Protein AF-A0A847EYC5-F1 (afdb_monomer_lite)

Sequence (559 aa):
GMHHTHAAVWTIYHAIDSDVHDPFKAYQATRYIDEEIPHIPVHANGLNEYNNQVVATTDWQPYMWSINNVAFAEVAHTALAYWQAGRPEEAYQLYKGALLDAMYLGSGPGNITQVSFYDAARGETYRDFADPVAMAARALVQGLFGLYPDLLHKRLVVRPGFPADWNNASLETSNMTYRFQRQGAVEHYYIKPFLKTQANLVLELPATHEHVSRITVNGQPVSYKIDGEAVGKPRILVEAGMAAEYDIVIRWGGFSLKYEPLSVTVPQGHRFTLNAPGVYYSWKDPQQVLTEVSTKEGQLTAIAKGVMGQRTFFVLYRQGGLHWWLPVHLNVTPLLDWQHDAEGKMLAVTVTNQGQQPLVGTLWFNGKRLAEHFSLPSCEQTALPVESSLVRLGTNRYSLVTADSTYTYDAINWNLSQPDKLAYEPVSLTSHYNDAIRNIFAYGKYLTPRWPYTTLQVPTQGMGQWCHPASLSTIDDRGLRTKAGTEGRITFPQGIPFATPGDSLSPNVILTTLWDNYPDAVTLPLTGKASRLYLLVAASTYHMQAHVLNGSLEVTYAD

Radius of gyration: 30.21 Å; chains: 1; bounding box: 78×52×87 Å

Secondary structure (DSSP, 8-state):
----SS--HHHHHHHHHTT---HHHHHHHHHHHHHHSPEEE---TT------EEE-S---SS--TTTS--BHHHHHHHHHHHHHTT-HHHHHHHHHHHHIIIIIISSSTT--EEE-TT-TTT-SEEES-HHHHHHHHHIIIIIIS-EEEETTTTEEEE-----TT-SEEEEEETTEEEEEEEETTEEEEEEEE--SS--EEEEEEE--EEEEEEEEETTEE--EEE-TT-BSS-EEEEEEES-SSEEEEEEEEEEEPP-PPEEEEEETT-EEEEE-TTEEEEEE-TT--EEEEEEETTEEEEEE-S-SEEEEEEEEEEETTEEEEEEEEEEEE-SEEEEE-SS-SS--EEEEE-SSS-EEEEEEETTEEEEEEEEE-BTSEEEPP--TTT--SEEEEEEEEESS-EEEEEEEESSSPPPTT----PPP-GGG--B-GGGTT-TTS---S--SS---PPPTTS---SS-TT--PPP--HHHHHHHGGGTEEE-TTS-EEE----TTS--B----SSTTS-S-------S--S-----------TT--S------------

pLDDT: mean 91.97, std 6.83, range [46.41, 98.62]

Foldseek 3Di:
DDFPPQDFLCVLLVCLVVVVDALVVLLFSLVSCVFRWDWAWQDDVPPPDGLATFTFRGPDPDDDPPRGFSFLLSLLSSLLSCLSSVNLVVSCSSLVNSCCQAQPVDPHHHWQFGTGCPGPPPGTDDTPDPSNVVSNVCSVVCRQQNWDDPLVQQAIETEHSHDPPDQWDWDDDCFKTWIWGDDPQKIKIKIAGPDPGWHWYKYKYFDFAQDWPFKDKVNHTFDWDWDAAAEQTTIIITGNGTDRITIMMTGHDHDTDDRDAAEDEDEAQDKDKDQAAQFDPDKFAPQPQWDPWDDDHRMIMTGGHGDAAWGWIWTWGHGHPHIYTRIYIYHHHHQKDKDFDQADQDTKIKIAGQDPAKFWAWKDKLNHTPGGTDIHGHRDIDIDDDDLQRDDAAWIKMWGDGPVDIDIDTNGHRNYADDPDDDDDADDCQVQFDAAPQQLQPAQQQDDDDDPDDDQDQGNSNDAGSVGNPDDDGDDCLVVLCQCDPVQWHQDPNRHIYRAHSDPVGGGDRDADPGPNHHPDDDDDDDDDDSDDDDDDDFDDDPPDGPDDSDDDDDDDPD

Structure (mmCIF, N/CA/C/O backbone):
data_AF-A0A847EYC5-F1
#
_entry.id   AF-A0A847EYC5-F1
#
loop_
_atom_site.group_PDB
_atom_site.id
_atom_site.type_symbol
_atom_site.label_atom_id
_atom_site.label_alt_id
_atom_site.label_comp_id
_atom_site.label_asym_id
_atom_site.label_entity_id
_atom_site.label_seq_id
_atom_site.pdbx_PDB_ins_code
_atom_site.Cartn_x
_atom_site.Cartn_y
_atom_site.Cartn_z
_atom_site.occupancy
_atom_site.B_iso_or_equiv
_atom_site.auth_seq_id
_atom_site.auth_comp_id
_atom_site.auth_asym_id
_atom_site.auth_atom_id
_atom_site.pdbx_PDB_model_num
ATOM 1 N N . GLY A 1 1 ? 6.281 -17.715 -7.350 1.00 46.41 1 GLY A N 1
ATOM 2 C CA . GLY A 1 1 ? 5.207 -17.155 -8.190 1.00 46.41 1 GLY A CA 1
ATOM 3 C C . GLY A 1 1 ? 5.537 -15.708 -8.461 1.00 46.41 1 GLY A C 1
ATOM 4 O O . GLY A 1 1 ? 6.090 -15.070 -7.576 1.00 46.41 1 GLY A O 1
ATOM 5 N N . MET A 1 2 ? 5.280 -15.199 -9.664 1.00 52.06 2 MET A N 1
ATOM 6 C CA . MET A 1 2 ? 5.443 -13.766 -9.916 1.00 52.06 2 MET A CA 1
ATOM 7 C C . MET A 1 2 ? 4.259 -13.050 -9.285 1.00 52.06 2 MET A C 1
ATOM 9 O O . MET A 1 2 ? 3.110 -13.273 -9.662 1.00 52.06 2 MET A O 1
ATOM 13 N N . HIS A 1 3 ? 4.548 -12.266 -8.258 1.00 60.62 3 HIS A N 1
ATOM 14 C CA . HIS A 1 3 ? 3.593 -11.379 -7.621 1.00 60.62 3 HIS A CA 1
ATOM 15 C C . HIS A 1 3 ? 3.884 -9.979 -8.143 1.00 60.62 3 HIS A C 1
ATOM 17 O O . HIS A 1 3 ? 5.046 -9.578 -8.174 1.00 60.62 3 HIS A O 1
ATOM 23 N N . HIS A 1 4 ? 2.851 -9.246 -8.560 1.00 69.62 4 HIS A N 1
ATOM 24 C CA . HIS A 1 4 ? 3.003 -7.813 -8.766 1.00 69.62 4 HIS A CA 1
ATOM 25 C C . HIS A 1 4 ? 3.311 -7.203 -7.396 1.00 69.62 4 HIS A C 1
ATOM 27 O O . HIS A 1 4 ? 2.468 -7.237 -6.501 1.00 69.62 4 HIS A O 1
ATOM 33 N N . THR A 1 5 ? 4.550 -6.757 -7.185 1.00 77.25 5 THR A N 1
ATOM 34 C CA . THR A 1 5 ? 5.029 -6.331 -5.859 1.00 77.25 5 THR A CA 1
ATOM 35 C C . THR A 1 5 ? 4.547 -4.940 -5.472 1.00 77.25 5 THR A C 1
ATOM 37 O O . THR A 1 5 ? 4.695 -4.560 -4.317 1.00 77.25 5 THR A O 1
ATOM 40 N N . HIS A 1 6 ? 3.974 -4.202 -6.424 1.00 86.56 6 HIS A N 1
ATOM 41 C CA . HIS A 1 6 ? 3.360 -2.907 -6.189 1.00 86.56 6 HIS A CA 1
ATOM 42 C C . HIS A 1 6 ? 1.841 -3.096 -6.056 1.00 86.56 6 HIS A C 1
ATOM 44 O O . HIS A 1 6 ? 1.169 -3.399 -7.039 1.00 86.56 6 HIS A O 1
ATOM 50 N N . ALA A 1 7 ? 1.293 -3.010 -4.847 1.00 90.06 7 ALA A N 1
ATOM 51 C CA . ALA A 1 7 ? -0.123 -3.268 -4.598 1.00 90.06 7 ALA A CA 1
ATOM 52 C C . ALA A 1 7 ? -1.015 -2.100 -5.049 1.00 90.06 7 ALA A C 1
ATOM 54 O O . ALA A 1 7 ? -0.589 -0.954 -5.084 1.00 90.06 7 ALA A O 1
ATOM 55 N N . ALA A 1 8 ? -2.271 -2.415 -5.359 1.00 92.94 8 ALA A N 1
ATOM 56 C CA . ALA A 1 8 ? -3.349 -1.448 -5.516 1.00 92.94 8 ALA A CA 1
ATOM 57 C C . ALA A 1 8 ? -4.164 -1.345 -4.226 1.00 92.94 8 ALA A C 1
ATOM 59 O O . ALA A 1 8 ? -4.165 -2.289 -3.424 1.00 92.94 8 ALA A O 1
ATOM 60 N N . VAL A 1 9 ? -4.943 -0.273 -4.065 1.00 96.38 9 VAL A N 1
ATOM 61 C CA . VAL A 1 9 ? -5.826 -0.127 -2.893 1.00 96.38 9 VAL A CA 1
ATOM 62 C C . VAL A 1 9 ? -6.818 -1.290 -2.762 1.00 96.38 9 VAL A C 1
ATOM 64 O O . VAL A 1 9 ? -7.051 -1.755 -1.648 1.00 96.38 9 VAL A O 1
ATOM 67 N N . TRP A 1 10 ? -7.316 -1.856 -3.873 1.00 94.12 10 TRP A N 1
ATOM 68 C CA . TRP A 1 10 ? -8.251 -2.994 -3.849 1.00 94.12 10 TRP A CA 1
ATOM 69 C C . TRP A 1 10 ? -7.640 -4.282 -3.320 1.00 94.12 10 TRP A C 1
ATOM 71 O O . TRP A 1 10 ? -8.324 -5.067 -2.666 1.00 94.12 10 TRP A O 1
ATOM 81 N N . THR A 1 11 ? -6.341 -4.494 -3.533 1.00 91.94 11 THR A N 1
ATOM 82 C CA . THR A 1 11 ? -5.628 -5.640 -2.959 1.00 91.94 11 THR A CA 1
ATOM 83 C C . THR A 1 11 ? -5.625 -5.559 -1.432 1.00 91.94 11 THR A C 1
ATOM 85 O O . THR A 1 11 ? -5.622 -6.587 -0.757 1.00 91.94 11 THR A O 1
ATOM 88 N N . ILE A 1 12 ? -5.656 -4.342 -0.886 1.00 95.81 12 ILE A N 1
ATOM 89 C CA . ILE A 1 12 ? -5.579 -4.075 0.549 1.00 95.81 12 ILE A CA 1
ATOM 90 C C . ILE A 1 12 ? -6.973 -4.060 1.169 1.00 95.81 12 ILE A C 1
ATOM 92 O O . ILE A 1 12 ? -7.230 -4.842 2.088 1.00 95.81 12 ILE A O 1
ATOM 96 N N . TYR A 1 13 ? -7.893 -3.233 0.659 1.00 97.06 13 TYR A N 1
ATOM 97 C CA . TYR A 1 13 ? -9.220 -3.116 1.260 1.00 97.06 13 TYR A CA 1
ATOM 98 C C . TYR A 1 13 ? -10.012 -4.426 1.161 1.00 97.06 13 TYR A C 1
ATOM 100 O O . TYR A 1 13 ? -10.692 -4.772 2.120 1.00 97.06 13 TYR A O 1
ATOM 108 N N . HIS A 1 14 ? -9.875 -5.222 0.088 1.00 95.62 14 HIS A N 1
ATOM 109 C CA . HIS A 1 14 ? -10.558 -6.519 0.014 1.00 95.62 14 HIS A CA 1
ATOM 110 C C . HIS A 1 14 ? -9.977 -7.545 0.985 1.00 95.62 14 HIS A C 1
ATOM 112 O O . HIS A 1 14 ? -10.738 -8.307 1.579 1.00 95.62 14 HIS A O 1
ATOM 118 N N . ALA A 1 15 ? -8.653 -7.583 1.156 1.00 94.81 15 ALA A N 1
ATOM 119 C CA . ALA A 1 15 ? -8.014 -8.518 2.080 1.00 94.81 15 ALA A CA 1
ATOM 120 C C . ALA A 1 15 ? -8.379 -8.210 3.540 1.00 94.81 15 ALA A C 1
ATOM 122 O O . ALA A 1 15 ? -8.604 -9.131 4.330 1.00 94.81 15 ALA A O 1
ATOM 123 N N . ILE A 1 16 ? -8.467 -6.922 3.886 1.00 96.88 16 ILE A N 1
ATOM 124 C CA . ILE A 1 16 ? -8.907 -6.490 5.212 1.00 96.88 16 ILE A CA 1
ATOM 125 C C . ILE A 1 16 ? -10.398 -6.800 5.387 1.00 96.88 16 ILE A C 1
ATOM 127 O O . ILE A 1 16 ? -10.769 -7.509 6.316 1.00 96.88 16 ILE A O 1
ATOM 131 N N . ASP A 1 17 ? -11.243 -6.362 4.459 1.00 95.44 17 ASP A N 1
ATOM 132 C CA . ASP A 1 17 ? -12.698 -6.468 4.590 1.00 95.44 17 ASP A CA 1
ATOM 133 C C . ASP A 1 17 ? -13.249 -7.900 4.451 1.00 95.44 17 ASP A C 1
ATOM 135 O O . ASP A 1 17 ? -14.376 -8.172 4.852 1.00 95.44 17 ASP A O 1
ATOM 139 N N . SER A 1 18 ? -12.458 -8.827 3.902 1.00 94.94 18 SER A N 1
ATOM 140 C CA . SER A 1 18 ? -12.801 -10.258 3.828 1.00 94.94 18 SER A CA 1
ATOM 141 C C . SER A 1 18 ? -12.268 -11.072 5.017 1.00 94.94 18 SER A C 1
ATOM 143 O O . SER A 1 18 ? -12.207 -12.297 4.929 1.00 94.94 18 SER A O 1
ATOM 145 N N . ASP A 1 19 ? -11.831 -10.412 6.097 1.00 89.44 19 ASP A N 1
ATOM 146 C CA . ASP A 1 19 ? -11.344 -11.035 7.339 1.00 89.44 19 ASP A CA 1
ATOM 147 C C . ASP A 1 19 ? -10.178 -12.031 7.147 1.00 89.44 19 ASP A C 1
ATOM 149 O O . ASP A 1 19 ? -9.968 -12.942 7.947 1.00 89.44 19 ASP A O 1
ATOM 153 N N . VAL A 1 20 ? -9.367 -11.856 6.095 1.00 91.69 20 VAL A N 1
ATOM 154 C CA . VAL A 1 20 ? -8.190 -12.712 5.819 1.00 91.69 20 VAL A CA 1
ATOM 155 C C . VAL A 1 20 ? -6.946 -12.261 6.605 1.00 91.69 20 VAL A C 1
ATOM 157 O O . VAL A 1 20 ? -5.865 -12.844 6.491 1.00 91.69 20 VAL A O 1
ATOM 160 N N . HIS A 1 21 ? -7.079 -11.184 7.377 1.00 90.69 21 HIS A N 1
ATOM 161 C CA . HIS A 1 21 ? -5.998 -10.483 8.055 1.00 90.69 21 HIS A CA 1
ATOM 162 C C . HIS A 1 21 ? -5.954 -10.783 9.560 1.00 90.69 21 HIS A C 1
ATOM 164 O O . HIS A 1 21 ? -6.888 -11.312 10.151 1.00 90.69 21 HIS A O 1
ATOM 170 N N . ASP A 1 22 ? -4.848 -10.385 10.185 1.00 95.00 22 ASP A N 1
ATOM 171 C CA . ASP A 1 22 ? -4.754 -10.151 11.626 1.00 95.00 22 ASP A CA 1
ATOM 172 C C . ASP A 1 22 ? -4.476 -8.647 11.863 1.00 95.00 22 ASP A C 1
ATOM 174 O O . ASP A 1 22 ? -4.091 -7.950 10.910 1.00 95.00 22 ASP A O 1
ATOM 178 N N . PRO A 1 23 ? -4.653 -8.109 13.088 1.00 96.00 23 PRO A N 1
ATOM 179 C CA . PRO A 1 23 ? -4.465 -6.677 13.351 1.00 96.00 23 PRO A CA 1
ATOM 180 C C . PRO A 1 23 ? -3.087 -6.133 12.936 1.00 96.00 23 PRO A C 1
ATOM 182 O O . PRO A 1 23 ? -2.966 -4.979 12.523 1.00 96.00 23 PRO A O 1
ATOM 185 N N . PHE A 1 24 ? -2.043 -6.966 12.988 1.00 97.94 24 PHE A N 1
ATOM 186 C CA . PHE A 1 24 ? -0.678 -6.584 12.624 1.00 97.94 24 PHE A CA 1
ATOM 187 C C . PHE A 1 24 ? -0.534 -6.419 11.111 1.00 97.94 24 PHE A C 1
ATOM 189 O O . PHE A 1 24 ? 0.009 -5.415 10.641 1.00 97.94 24 PHE A O 1
ATOM 196 N N . LYS A 1 25 ? -1.063 -7.377 10.344 1.00 96.94 25 LYS A N 1
ATOM 197 C CA . LYS A 1 25 ? -1.075 -7.323 8.878 1.00 96.94 25 LYS A CA 1
ATOM 198 C C . LYS A 1 25 ? -1.969 -6.209 8.350 1.00 96.94 25 LYS A C 1
ATOM 200 O O . LYS A 1 25 ? -1.582 -5.566 7.383 1.00 96.94 25 LYS A O 1
ATOM 205 N N . ALA A 1 26 ? -3.116 -5.937 8.974 1.00 97.56 26 ALA A N 1
ATOM 206 C CA . ALA A 1 26 ? -3.969 -4.816 8.569 1.00 97.56 26 ALA A CA 1
ATOM 207 C C . ALA A 1 26 ? -3.282 -3.460 8.780 1.00 97.56 26 ALA A C 1
ATOM 209 O O . ALA A 1 26 ? -3.326 -2.596 7.900 1.00 97.56 26 ALA A O 1
ATOM 210 N N . TYR A 1 27 ? -2.574 -3.288 9.900 1.00 98.12 27 TYR A N 1
ATOM 211 C CA . TYR A 1 27 ? -1.765 -2.090 10.117 1.00 98.12 27 TYR A CA 1
ATOM 212 C C . TYR A 1 27 ? -0.654 -1.966 9.063 1.00 98.12 27 TYR A C 1
ATOM 214 O O . TYR A 1 27 ? -0.506 -0.915 8.446 1.00 98.12 27 TYR A O 1
ATOM 222 N N . GLN A 1 28 ? 0.092 -3.043 8.790 1.00 97.25 28 GLN A N 1
ATOM 223 C CA . GLN A 1 28 ? 1.124 -3.054 7.742 1.00 97.25 28 GLN A CA 1
ATOM 224 C C . GLN A 1 28 ? 0.560 -2.754 6.346 1.00 97.25 28 GLN A C 1
ATOM 226 O O . GLN A 1 28 ? 1.165 -1.998 5.591 1.00 97.25 28 GLN A O 1
ATOM 231 N N . ALA A 1 29 ? -0.597 -3.322 6.005 1.00 97.00 29 ALA A N 1
ATOM 232 C CA . ALA A 1 29 ? -1.224 -3.130 4.705 1.00 97.00 29 ALA A CA 1
ATOM 233 C C . ALA A 1 29 ? -1.719 -1.689 4.521 1.00 97.00 29 ALA A C 1
ATOM 235 O O . ALA A 1 29 ? -1.522 -1.108 3.464 1.00 97.00 29 ALA A O 1
ATOM 236 N N . THR A 1 30 ? -2.283 -1.061 5.552 1.00 98.06 30 THR A N 1
ATOM 237 C CA . THR A 1 30 ? -2.654 0.365 5.472 1.00 98.06 30 THR A CA 1
ATOM 238 C C . THR A 1 30 ? -1.435 1.293 5.509 1.00 98.06 30 THR A C 1
ATOM 240 O O . THR A 1 30 ? -1.470 2.349 4.892 1.00 98.06 30 THR A O 1
ATOM 243 N N . ARG A 1 31 ? -0.319 0.905 6.150 1.00 97.56 31 ARG A N 1
ATOM 244 C CA . ARG A 1 31 ? 0.959 1.640 6.033 1.00 97.56 31 ARG A CA 1
ATOM 245 C C . ARG A 1 31 ? 1.523 1.611 4.615 1.00 97.56 31 ARG A C 1
ATOM 247 O O . ARG A 1 31 ? 2.127 2.591 4.205 1.00 97.56 31 ARG A O 1
ATOM 254 N N . TYR A 1 32 ? 1.309 0.529 3.863 1.00 96.81 32 TYR A N 1
ATOM 255 C CA . TYR A 1 32 ? 1.659 0.501 2.440 1.00 96.81 32 TYR A CA 1
ATOM 256 C C . TYR A 1 32 ? 0.926 1.610 1.675 1.00 96.81 32 TYR A C 1
ATOM 258 O O . TYR A 1 32 ? 1.540 2.289 0.865 1.00 96.81 32 TYR A O 1
ATOM 266 N N . ILE A 1 33 ? -0.365 1.826 1.957 1.00 97.75 33 ILE A N 1
ATOM 267 C CA . ILE A 1 33 ? -1.133 2.893 1.302 1.00 97.75 33 ILE A CA 1
ATOM 268 C C . ILE A 1 33 ? -0.492 4.251 1.590 1.00 97.75 33 ILE A C 1
ATOM 270 O O . ILE A 1 33 ? -0.211 4.975 0.644 1.00 97.75 33 ILE A O 1
ATOM 274 N N . ASP A 1 34 ? -0.196 4.561 2.857 1.00 96.88 34 ASP A N 1
ATOM 275 C CA . ASP A 1 34 ? 0.413 5.845 3.249 1.00 96.88 34 ASP A CA 1
ATOM 276 C C . ASP A 1 34 ? 1.704 6.175 2.482 1.00 96.88 34 ASP A C 1
ATOM 278 O O . ASP A 1 34 ? 1.966 7.337 2.187 1.00 96.88 34 ASP A O 1
ATOM 282 N N . GLU A 1 35 ? 2.534 5.161 2.229 1.00 95.88 35 GLU A N 1
ATOM 283 C CA . GLU A 1 35 ? 3.906 5.341 1.743 1.00 95.88 35 GLU A CA 1
ATOM 284 C C . GLU A 1 35 ? 4.048 5.144 0.231 1.00 95.88 35 GLU A C 1
ATOM 286 O O . GLU A 1 35 ? 4.923 5.748 -0.383 1.00 95.88 35 GLU A O 1
ATOM 291 N N . GLU A 1 36 ? 3.214 4.289 -0.361 1.00 94.88 36 GLU A N 1
ATOM 292 C CA . GLU A 1 36 ? 3.398 3.807 -1.735 1.00 94.88 36 GLU A CA 1
ATOM 293 C C . GLU A 1 36 ? 2.237 4.207 -2.658 1.00 94.88 36 GLU A C 1
ATOM 295 O O . GLU A 1 36 ? 2.402 4.216 -3.874 1.00 94.88 36 GLU A O 1
ATOM 300 N N . ILE A 1 37 ? 1.060 4.559 -2.117 1.00 95.50 37 ILE A N 1
ATOM 301 C CA . ILE A 1 37 ? -0.085 4.993 -2.928 1.00 95.50 37 ILE A CA 1
ATOM 302 C C . ILE A 1 37 ? -0.155 6.528 -2.967 1.00 95.50 37 ILE A C 1
ATOM 304 O O . ILE A 1 37 ? -0.136 7.178 -1.916 1.00 95.50 37 ILE A O 1
ATOM 308 N N . PRO A 1 38 ? -0.303 7.143 -4.159 1.00 93.44 38 PRO A N 1
ATOM 309 C CA . PRO A 1 38 ? -0.440 8.588 -4.279 1.00 93.44 38 PRO A CA 1
ATOM 310 C C . PRO A 1 38 ? -1.650 9.126 -3.514 1.00 93.44 38 PRO A C 1
ATOM 312 O O . PRO A 1 38 ? -2.802 8.802 -3.819 1.00 93.44 38 PRO A O 1
ATOM 315 N N . HIS A 1 39 ? -1.368 10.007 -2.558 1.00 95.06 39 HIS A N 1
ATOM 316 C CA . HIS A 1 39 ? -2.364 10.803 -1.857 1.00 95.06 39 HIS A CA 1
ATOM 317 C C . HIS A 1 39 ? -2.516 12.164 -2.532 1.00 95.06 39 HIS A C 1
ATOM 319 O O . HIS A 1 39 ? -1.535 12.852 -2.822 1.00 95.06 39 HIS A O 1
ATOM 325 N N . ILE A 1 40 ? -3.761 12.558 -2.776 1.00 95.38 40 ILE A N 1
ATOM 326 C CA . ILE A 1 40 ? -4.123 13.809 -3.430 1.00 95.38 40 ILE A CA 1
ATOM 327 C C . ILE A 1 40 ? -4.838 14.685 -2.397 1.00 95.38 40 ILE A C 1
ATOM 329 O O . ILE A 1 40 ? -5.941 14.338 -1.962 1.00 95.38 40 ILE A O 1
ATOM 333 N N . PRO A 1 41 ? -4.233 15.808 -1.978 1.00 94.31 41 PRO A N 1
ATOM 334 C CA . PRO A 1 41 ? -4.851 16.712 -1.020 1.00 94.31 41 PRO A CA 1
ATOM 335 C C . PRO A 1 41 ? -6.152 17.323 -1.552 1.00 94.31 41 PRO A C 1
ATOM 337 O O . PRO A 1 41 ? -6.206 17.821 -2.679 1.00 94.31 41 PRO A O 1
ATOM 340 N N . VAL A 1 42 ? -7.186 17.341 -0.711 1.00 93.62 42 VAL A N 1
ATOM 341 C CA . VAL A 1 42 ? -8.463 17.997 -1.002 1.00 93.62 42 VAL A CA 1
ATOM 342 C C . VAL A 1 42 ? -8.439 19.400 -0.411 1.00 93.62 42 VAL A C 1
ATOM 344 O O . VAL A 1 42 ? -8.431 19.593 0.807 1.00 93.62 42 VAL A O 1
ATOM 347 N N . HIS A 1 43 ? -8.424 20.398 -1.288 1.00 88.75 43 HIS A N 1
ATOM 348 C CA . HIS A 1 43 ? -8.323 21.806 -0.922 1.00 88.75 43 HIS A CA 1
ATOM 349 C C . HIS A 1 43 ? -9.415 22.624 -1.598 1.00 88.75 43 HIS A C 1
ATOM 351 O O . HIS A 1 43 ? -9.729 22.419 -2.769 1.00 88.75 43 HIS A O 1
ATOM 357 N N . ALA A 1 44 ? -9.952 23.598 -0.866 1.00 84.81 44 ALA A N 1
ATOM 358 C CA . ALA A 1 44 ? -10.939 24.530 -1.384 1.00 84.81 44 ALA A CA 1
ATOM 359 C C . ALA A 1 44 ? -10.840 25.889 -0.697 1.00 84.81 44 ALA A C 1
ATOM 361 O O . ALA A 1 44 ? -10.483 25.989 0.478 1.00 84.81 44 ALA A O 1
ATOM 362 N N . ASN A 1 45 ? -11.210 26.945 -1.420 1.00 84.69 45 ASN A N 1
ATOM 363 C CA . ASN A 1 45 ? -11.299 28.282 -0.845 1.00 84.69 45 ASN A CA 1
ATOM 364 C C . ASN A 1 45 ? -12.311 28.291 0.311 1.00 84.69 45 ASN A C 1
ATOM 366 O O . ASN A 1 45 ? -13.468 27.920 0.130 1.00 84.69 45 ASN A O 1
ATOM 370 N N . GLY A 1 46 ? -11.876 28.734 1.492 1.00 83.06 46 GLY A N 1
ATOM 371 C CA . GLY A 1 46 ? -12.702 28.757 2.704 1.00 83.06 46 GLY A CA 1
ATOM 372 C C . GLY A 1 46 ? -12.688 27.459 3.520 1.00 83.06 46 GLY A C 1
ATOM 373 O O . GLY A 1 46 ? -13.259 27.438 4.610 1.00 83.06 46 GLY A O 1
ATOM 374 N N . LEU A 1 47 ? -12.010 26.405 3.050 1.00 83.38 47 LEU A N 1
ATOM 375 C CA . LEU A 1 47 ? -11.732 25.214 3.848 1.00 83.38 47 LEU A CA 1
ATOM 376 C C . LEU A 1 47 ? -10.433 25.430 4.638 1.00 83.38 47 LEU A C 1
ATOM 378 O O . LEU A 1 47 ? -9.348 25.459 4.070 1.00 83.38 47 LEU A O 1
ATOM 382 N N . ASN A 1 48 ? -10.544 25.575 5.960 1.00 78.50 48 ASN A N 1
ATOM 383 C CA . ASN A 1 48 ? -9.392 25.803 6.847 1.00 78.50 48 ASN A CA 1
ATOM 384 C C . ASN A 1 48 ? -8.670 24.506 7.266 1.00 78.50 48 ASN A C 1
ATOM 386 O O . ASN A 1 48 ? -7.749 24.548 8.079 1.00 78.50 48 ASN A O 1
ATOM 390 N N . GLU A 1 49 ? -9.099 23.360 6.738 1.00 79.44 49 GLU A N 1
ATOM 391 C CA . GLU A 1 49 ? -8.530 22.046 7.018 1.00 79.44 49 GLU A CA 1
ATOM 392 C C . GLU A 1 49 ? -7.759 21.529 5.802 1.00 79.44 49 GLU A C 1
ATOM 394 O O . GLU A 1 49 ? -8.342 21.276 4.748 1.00 79.44 49 GLU A O 1
ATOM 399 N N . TYR A 1 50 ? -6.450 21.342 5.965 1.00 77.50 50 TYR A N 1
ATOM 400 C CA . TYR A 1 50 ? -5.530 21.019 4.867 1.00 77.50 50 TYR A CA 1
ATOM 401 C C . TYR A 1 50 ? -5.015 19.574 4.894 1.00 77.50 50 TYR A C 1
ATOM 403 O O . TYR A 1 50 ? -4.152 19.219 4.101 1.00 77.50 50 TYR A O 1
ATOM 411 N N . ASN A 1 51 ? -5.523 18.743 5.804 1.00 88.31 51 ASN A N 1
ATOM 412 C CA . ASN A 1 51 ? -5.148 17.334 5.946 1.00 88.31 51 ASN A CA 1
ATOM 413 C C . ASN A 1 51 ? -6.150 16.363 5.295 1.00 88.31 51 ASN A C 1
ATOM 415 O O . ASN A 1 51 ? -5.957 15.154 5.372 1.00 88.31 51 ASN A O 1
ATOM 419 N N . ASN A 1 52 ? -7.227 16.866 4.686 1.00 93.62 52 ASN A N 1
ATOM 420 C CA . ASN A 1 52 ? -8.168 16.034 3.941 1.00 93.62 52 ASN A CA 1
ATOM 421 C C . ASN A 1 52 ? -7.535 15.598 2.618 1.00 93.62 52 ASN A C 1
ATOM 423 O O . ASN A 1 52 ? -6.879 16.395 1.946 1.00 93.62 52 ASN A O 1
ATOM 427 N N . GLN A 1 53 ? -7.751 14.346 2.234 1.00 95.69 53 GLN A N 1
ATOM 428 C CA . GLN A 1 53 ? -7.111 13.755 1.063 1.00 95.69 53 GLN A CA 1
ATOM 429 C C . GLN A 1 53 ? -7.971 12.648 0.458 1.00 95.69 53 GLN A C 1
ATOM 431 O O . GLN A 1 53 ? -8.814 12.061 1.132 1.00 95.69 53 GLN A O 1
ATOM 436 N N . VAL A 1 54 ? -7.739 12.368 -0.818 1.00 96.44 54 VAL A N 1
ATOM 437 C CA . VAL A 1 54 ? -8.215 11.174 -1.527 1.00 96.44 54 VAL A CA 1
ATOM 438 C C . VAL A 1 54 ? -7.008 10.399 -2.047 1.00 96.44 54 VAL A C 1
ATOM 440 O O . VAL A 1 54 ? -5.896 10.922 -2.065 1.00 96.44 54 VAL A O 1
ATOM 443 N N . VAL A 1 55 ? -7.204 9.151 -2.460 1.00 96.75 55 VAL A N 1
ATOM 444 C CA . VAL A 1 55 ? -6.127 8.307 -2.999 1.00 96.75 55 VA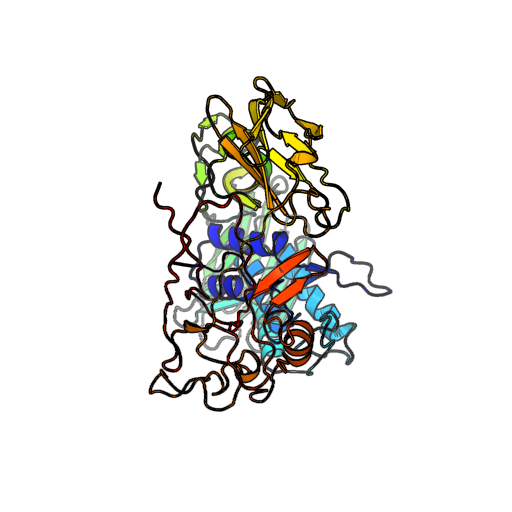L A CA 1
ATOM 445 C C . VAL A 1 55 ? -6.426 7.895 -4.429 1.00 96.75 55 VAL A C 1
ATOM 447 O O . VAL A 1 55 ? -7.583 7.667 -4.789 1.00 96.75 55 VAL A O 1
ATOM 450 N N . ALA A 1 56 ? -5.374 7.789 -5.238 1.00 95.19 56 ALA A N 1
ATOM 451 C CA . ALA A 1 56 ? -5.463 7.083 -6.508 1.00 95.19 56 ALA A CA 1
ATOM 452 C C . ALA A 1 56 ? -5.589 5.574 -6.259 1.00 95.19 56 ALA A C 1
ATOM 454 O O . ALA A 1 56 ? -5.055 5.036 -5.291 1.00 95.19 56 ALA A O 1
ATOM 455 N N . THR A 1 57 ? -6.261 4.875 -7.164 1.00 94.62 57 THR A N 1
ATOM 456 C CA . THR A 1 57 ? -6.421 3.427 -7.094 1.00 94.62 57 THR A CA 1
ATOM 457 C C . THR A 1 57 ? -5.063 2.704 -7.185 1.00 94.62 57 THR A C 1
ATOM 459 O O . THR A 1 57 ? -4.793 1.762 -6.432 1.00 94.62 57 THR A O 1
ATOM 462 N N . THR A 1 58 ? -4.206 3.162 -8.106 1.00 92.69 58 THR A N 1
ATOM 463 C CA . THR A 1 58 ? -2.804 2.752 -8.295 1.00 92.69 58 THR A CA 1
ATOM 464 C C . THR A 1 58 ? -1.994 3.894 -8.909 1.00 92.69 58 THR A C 1
ATOM 466 O O . THR A 1 58 ? -2.554 4.800 -9.534 1.00 92.69 58 THR A O 1
ATOM 469 N N . ASP A 1 59 ? -0.670 3.806 -8.822 1.00 90.44 59 ASP A N 1
ATOM 470 C CA . ASP A 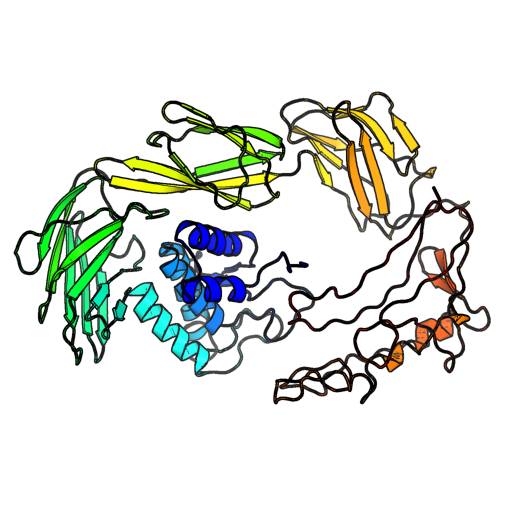1 59 ? 0.285 4.646 -9.555 1.00 90.44 59 ASP A CA 1
ATOM 471 C C . ASP A 1 59 ? 0.813 3.984 -10.848 1.00 90.44 59 ASP A C 1
ATOM 473 O O . ASP A 1 59 ? 1.710 4.516 -11.510 1.00 90.44 59 ASP A O 1
ATOM 477 N N . TRP A 1 60 ? 0.256 2.827 -11.228 1.00 89.31 60 TRP A N 1
ATOM 478 C CA . TRP A 1 60 ? 0.757 2.008 -12.330 1.00 89.31 60 TRP A CA 1
ATOM 479 C C . TRP A 1 60 ? 0.698 2.768 -13.657 1.00 89.31 60 TRP A C 1
ATOM 481 O O . TRP A 1 60 ? -0.259 3.481 -13.938 1.00 89.31 60 TRP A O 1
ATOM 491 N N . GLN A 1 61 ? 1.705 2.604 -14.510 1.00 84.88 61 GLN A N 1
ATOM 492 C CA . GLN A 1 61 ? 1.745 3.271 -15.811 1.00 84.88 61 GLN A CA 1
ATOM 493 C C . GLN A 1 61 ? 1.605 2.266 -16.962 1.00 84.88 61 GLN A C 1
ATOM 495 O O . GLN A 1 61 ? 2.127 1.152 -16.864 1.00 84.88 61 GLN A O 1
ATOM 500 N N . PRO A 1 62 ? 0.967 2.655 -18.084 1.00 82.44 62 PRO A N 1
ATOM 501 C CA . PRO A 1 62 ? 0.284 3.935 -18.324 1.00 82.44 62 PRO A CA 1
ATOM 502 C C . PRO A 1 62 ? -1.092 4.010 -17.639 1.00 82.44 62 PRO A C 1
ATOM 504 O O . PRO A 1 62 ? -1.680 2.974 -17.337 1.00 82.44 62 PRO A O 1
ATOM 507 N N . TYR A 1 63 ? -1.638 5.225 -17.483 1.00 86.12 63 TYR A N 1
ATOM 508 C CA . TYR A 1 63 ? -2.998 5.420 -16.962 1.00 86.12 63 TYR A CA 1
ATOM 509 C C . TYR A 1 63 ? -4.028 4.562 -17.715 1.00 86.12 63 TYR A C 1
ATOM 511 O O . TYR A 1 63 ? -4.139 4.635 -18.945 1.00 86.12 63 TYR A O 1
ATOM 519 N N . MET A 1 64 ? -4.839 3.813 -16.965 1.00 83.75 64 MET A N 1
ATOM 520 C CA . MET A 1 64 ? -5.959 3.041 -17.487 1.00 83.75 64 MET A CA 1
ATOM 521 C C . MET A 1 64 ? -7.222 3.185 -16.630 1.00 83.75 64 MET A C 1
ATOM 523 O O . MET A 1 64 ? -7.180 3.183 -15.398 1.00 83.75 64 MET A O 1
ATOM 527 N N . TRP A 1 65 ? -8.373 3.276 -17.308 1.00 81.81 65 TRP A N 1
ATOM 528 C CA . TRP A 1 65 ? -9.690 3.276 -16.663 1.00 81.81 65 TRP A CA 1
ATOM 529 C C . TRP A 1 65 ? -9.862 2.029 -15.783 1.00 81.81 65 TRP A C 1
ATOM 531 O O . TRP A 1 65 ? -9.487 0.932 -16.199 1.00 81.81 65 TRP A O 1
ATOM 541 N N . SER A 1 66 ? -10.440 2.209 -14.595 1.00 84.25 66 SER A N 1
ATOM 542 C CA . SER A 1 66 ? -10.595 1.217 -13.521 1.00 84.25 66 SER A CA 1
ATOM 543 C C . SER A 1 66 ? -9.304 0.727 -12.861 1.00 84.25 66 SER A C 1
ATOM 545 O O . SER A 1 66 ? -9.376 -0.158 -12.018 1.00 84.25 66 SER A O 1
ATOM 547 N N . ILE A 1 67 ? -8.141 1.287 -13.205 1.00 87.62 67 ILE A N 1
ATOM 548 C CA . ILE A 1 67 ? -6.847 0.905 -12.612 1.00 87.62 67 ILE A CA 1
ATOM 549 C C . ILE A 1 67 ? -6.192 2.074 -11.894 1.00 87.62 67 ILE A C 1
ATOM 551 O O . ILE A 1 67 ? -5.653 1.905 -10.807 1.00 87.62 67 ILE A O 1
ATOM 555 N N . ASN A 1 68 ? -6.255 3.265 -12.483 1.00 91.06 68 ASN A N 1
ATOM 556 C CA . ASN A 1 68 ? -5.581 4.462 -11.979 1.00 91.06 68 ASN A CA 1
ATOM 557 C C . ASN A 1 68 ? -6.546 5.547 -11.511 1.00 91.06 68 ASN A C 1
ATOM 559 O O . ASN A 1 68 ? -6.138 6.693 -11.334 1.00 91.06 68 ASN A O 1
ATOM 563 N N . ASN A 1 69 ? -7.835 5.223 -11.399 1.00 93.25 69 ASN A N 1
ATOM 564 C CA . ASN A 1 69 ? -8.834 6.228 -11.089 1.00 93.25 69 ASN A CA 1
ATOM 565 C C . ASN A 1 69 ? -8.606 6.859 -9.716 1.00 93.25 69 ASN A C 1
ATOM 567 O O . ASN A 1 69 ? -7.915 6.324 -8.859 1.00 93.25 69 ASN A O 1
ATOM 571 N N . VAL A 1 70 ? -9.263 7.987 -9.489 1.00 95.38 70 VAL A N 1
ATOM 572 C CA . VAL A 1 70 ? -9.603 8.418 -8.134 1.00 95.38 70 VAL A CA 1
ATOM 573 C C . VAL A 1 70 ? -11.079 8.079 -7.949 1.00 95.38 70 VAL A C 1
ATOM 575 O O . VAL A 1 70 ? -11.965 8.886 -8.236 1.00 95.38 70 VAL A O 1
ATOM 578 N N . ALA A 1 71 ? -11.352 6.817 -7.610 1.00 95.06 71 ALA A N 1
ATOM 579 C CA . ALA A 1 71 ? -12.705 6.272 -7.554 1.00 95.06 71 ALA A CA 1
ATOM 580 C C . ALA A 1 71 ? -13.298 6.411 -6.147 1.00 95.06 71 ALA A C 1
ATOM 582 O O . ALA A 1 71 ? -12.769 5.853 -5.187 1.00 95.06 71 ALA A O 1
ATOM 583 N N . PHE A 1 72 ? -14.434 7.102 -6.019 1.00 95.62 72 PHE A N 1
ATOM 584 C CA . PHE A 1 72 ? -15.045 7.393 -4.716 1.00 95.62 72 PHE A CA 1
ATOM 585 C C . PHE A 1 72 ? -15.307 6.118 -3.905 1.00 95.62 72 PHE A C 1
ATOM 587 O O . PHE A 1 72 ? -14.983 6.058 -2.720 1.00 95.62 72 PHE A O 1
ATOM 594 N N . ALA A 1 73 ? -15.884 5.091 -4.542 1.00 96.00 73 ALA A N 1
ATOM 595 C CA . ALA A 1 73 ? -16.205 3.829 -3.877 1.00 96.00 73 ALA A CA 1
ATOM 596 C C . ALA A 1 73 ? -14.955 3.179 -3.268 1.00 96.00 73 ALA A C 1
ATOM 598 O O . ALA A 1 73 ? -15.008 2.669 -2.152 1.00 96.00 73 ALA A O 1
ATOM 599 N N . GLU A 1 74 ? -13.822 3.255 -3.965 1.00 97.00 74 GLU A N 1
ATOM 600 C CA . GLU A 1 74 ? -12.557 2.687 -3.506 1.00 97.00 74 GLU A CA 1
ATOM 601 C C . GLU A 1 74 ? -11.903 3.531 -2.418 1.00 97.00 74 GLU A C 1
ATOM 603 O O . GLU A 1 74 ? -11.351 2.966 -1.478 1.00 97.00 74 GLU A O 1
ATOM 608 N N . VAL A 1 75 ? -12.015 4.862 -2.473 1.00 97.44 75 VAL A N 1
ATOM 609 C CA . VAL A 1 75 ? -11.561 5.734 -1.377 1.00 97.44 75 VAL A CA 1
ATOM 610 C C . VAL A 1 75 ? -12.391 5.474 -0.115 1.00 97.44 75 VAL A C 1
ATOM 612 O O . VAL A 1 75 ? -11.830 5.311 0.968 1.00 97.44 75 VAL A O 1
ATOM 615 N N . ALA A 1 76 ? -13.716 5.353 -0.238 1.00 98.00 76 ALA A N 1
ATOM 616 C CA . ALA A 1 76 ? -14.602 5.037 0.883 1.00 98.00 76 ALA A CA 1
ATOM 617 C C . ALA A 1 76 ? -14.351 3.626 1.451 1.00 98.00 76 ALA A C 1
ATOM 619 O O . ALA A 1 76 ? -14.347 3.444 2.671 1.00 98.00 76 ALA A O 1
ATOM 620 N N . HIS A 1 77 ? -14.100 2.628 0.596 1.00 98.19 77 HIS A N 1
ATOM 621 C CA . HIS A 1 77 ? -13.721 1.279 1.038 1.00 98.19 77 HIS A CA 1
ATOM 622 C C . HIS A 1 77 ? -12.343 1.270 1.697 1.00 98.19 77 HIS A C 1
ATOM 624 O O . HIS A 1 77 ? -12.154 0.634 2.730 1.00 98.19 77 HIS A O 1
ATOM 630 N N . THR A 1 78 ? -11.398 2.037 1.159 1.00 98.50 78 THR A N 1
ATOM 631 C CA . THR A 1 78 ? -10.081 2.226 1.768 1.00 98.50 78 THR A CA 1
ATOM 632 C C . THR A 1 78 ? -10.225 2.835 3.158 1.00 98.50 78 THR A C 1
ATOM 634 O O . THR A 1 78 ? -9.688 2.283 4.113 1.00 98.50 78 THR A O 1
ATOM 637 N N . ALA A 1 79 ? -11.031 3.887 3.327 1.00 98.62 79 ALA A N 1
ATOM 638 C CA . ALA A 1 79 ? -11.326 4.449 4.645 1.00 98.62 79 ALA A CA 1
ATOM 639 C C . ALA A 1 79 ? -11.921 3.403 5.610 1.00 98.62 79 ALA A C 1
ATOM 641 O O . ALA A 1 79 ? -11.475 3.296 6.754 1.00 98.62 79 ALA A O 1
ATOM 642 N N . LEU A 1 80 ? -12.867 2.570 5.150 1.00 98.56 80 LEU A N 1
ATOM 643 C CA . LEU A 1 80 ? -13.380 1.433 5.930 1.00 98.56 80 LEU A CA 1
ATOM 644 C C . LEU A 1 80 ? -12.265 0.471 6.362 1.00 98.56 80 LEU A C 1
ATOM 646 O O . LEU A 1 80 ? -12.221 0.087 7.531 1.00 98.56 80 LEU A O 1
ATOM 650 N N . ALA A 1 81 ? -11.333 0.151 5.468 1.00 98.38 81 ALA A N 1
ATOM 651 C CA . ALA A 1 81 ? -10.190 -0.697 5.779 1.00 98.38 81 ALA A CA 1
ATOM 652 C C . ALA A 1 81 ? -9.252 -0.066 6.827 1.00 98.38 81 ALA A C 1
ATOM 654 O O . ALA A 1 81 ? -8.780 -0.771 7.718 1.00 98.38 81 ALA A O 1
ATOM 655 N N . TYR A 1 82 ? -9.032 1.256 6.803 1.00 98.44 82 TYR A N 1
ATOM 656 C CA . TYR A 1 82 ? -8.300 1.956 7.871 1.00 98.44 82 TYR A CA 1
ATOM 657 C C . TYR A 1 82 ? -9.024 1.871 9.224 1.00 98.44 82 TYR A C 1
ATOM 659 O O . TYR A 1 82 ? -8.383 1.601 10.243 1.00 98.44 82 TYR A O 1
ATOM 667 N N . TRP A 1 83 ? -10.353 2.026 9.262 1.00 98.00 83 TRP A N 1
ATOM 668 C CA . TRP A 1 83 ? -11.126 1.818 10.496 1.00 98.00 83 TRP A CA 1
ATOM 669 C C . TRP A 1 83 ? -11.009 0.378 11.011 1.00 98.00 83 TRP A C 1
ATOM 671 O O . TRP A 1 83 ? -10.777 0.171 12.204 1.00 98.00 83 TRP A O 1
ATOM 681 N N . GLN A 1 84 ? -11.112 -0.613 10.123 1.00 96.56 84 GLN A N 1
ATOM 682 C CA . GLN A 1 84 ? -10.933 -2.032 10.455 1.00 96.56 84 GLN A CA 1
ATOM 683 C C . GLN A 1 84 ? -9.509 -2.333 10.954 1.00 96.56 84 GLN A C 1
ATOM 685 O O . GLN A 1 84 ? -9.348 -3.117 11.887 1.00 96.56 84 GLN A O 1
ATOM 690 N N . ALA A 1 85 ? -8.498 -1.641 10.421 1.00 96.81 85 ALA A N 1
ATOM 691 C CA . ALA A 1 85 ? -7.102 -1.715 10.855 1.00 96.81 85 ALA A CA 1
ATOM 692 C C . ALA A 1 85 ? -6.798 -0.955 12.165 1.00 96.81 85 ALA A C 1
ATOM 694 O O . ALA A 1 85 ? -5.648 -0.927 12.603 1.00 96.81 85 ALA A O 1
ATOM 695 N N . GLY A 1 86 ? -7.794 -0.317 12.793 1.00 95.00 86 GLY A N 1
ATOM 696 C CA . GLY A 1 86 ? -7.612 0.434 14.039 1.00 95.00 86 GLY A CA 1
ATOM 697 C C . GLY A 1 86 ? -6.977 1.820 13.865 1.00 95.00 86 GLY A C 1
ATOM 698 O O . GLY A 1 86 ? -6.398 2.347 14.816 1.00 95.00 86 GLY A O 1
ATOM 699 N N . ARG A 1 87 ? -7.098 2.426 12.676 1.00 96.94 87 ARG A N 1
ATOM 700 C CA . ARG A 1 87 ? -6.515 3.730 12.303 1.00 96.94 87 ARG A CA 1
ATOM 701 C C . ARG A 1 87 ? -7.596 4.776 11.966 1.00 96.94 87 ARG A C 1
ATOM 703 O O . ARG A 1 87 ? -7.768 5.147 10.806 1.00 96.94 87 ARG A O 1
ATOM 710 N N . PRO A 1 88 ? -8.390 5.222 12.961 1.00 96.12 88 PRO A N 1
ATOM 711 C CA . PRO A 1 88 ? -9.581 6.041 12.723 1.00 96.12 88 PRO A CA 1
ATOM 712 C C . PRO A 1 88 ? -9.291 7.473 12.253 1.00 96.12 88 PRO A C 1
ATOM 714 O O . PRO A 1 88 ? -10.148 8.063 11.602 1.00 96.12 88 PRO A O 1
ATOM 717 N N . GLU A 1 89 ? -8.120 8.037 12.566 1.00 95.69 89 GLU A N 1
ATOM 718 C CA . GLU A 1 89 ? -7.783 9.411 12.163 1.00 95.69 89 GLU A CA 1
ATOM 719 C C . GLU A 1 89 ? -7.579 9.484 10.648 1.00 95.69 89 GLU A C 1
ATOM 721 O O . GLU A 1 89 ? -8.196 10.299 9.964 1.00 95.69 89 GLU A O 1
ATOM 726 N N . GLU A 1 90 ? -6.763 8.575 10.116 1.00 96.88 90 GLU A N 1
ATOM 727 C CA . GLU A 1 90 ? -6.483 8.454 8.687 1.00 96.88 90 GLU A CA 1
ATOM 728 C C . GLU A 1 90 ? -7.733 8.011 7.916 1.00 96.88 90 GLU A C 1
ATOM 730 O O . GLU A 1 90 ? -8.034 8.560 6.855 1.00 96.88 90 GLU A O 1
ATOM 735 N N . ALA A 1 91 ? -8.521 7.091 8.489 1.00 98.12 91 ALA A N 1
ATOM 736 C CA . ALA A 1 91 ? -9.806 6.688 7.927 1.00 98.12 91 ALA A CA 1
ATOM 737 C C . ALA A 1 91 ? -10.751 7.883 7.745 1.00 98.12 91 ALA A C 1
ATOM 739 O O . ALA A 1 91 ? -11.323 8.078 6.671 1.00 98.12 91 ALA A O 1
ATOM 740 N N . TYR A 1 92 ? -10.900 8.706 8.787 1.00 97.62 92 TYR A N 1
ATOM 741 C CA . TYR A 1 92 ? -11.785 9.860 8.743 1.00 97.62 92 TYR A CA 1
ATOM 742 C C . TYR A 1 92 ? -11.278 10.942 7.785 1.00 97.62 92 TYR A C 1
ATOM 744 O O . TYR A 1 92 ? -12.091 11.523 7.072 1.00 97.62 92 TYR A O 1
ATOM 752 N N . GLN A 1 93 ? -9.964 11.180 7.708 1.00 96.44 93 GLN A N 1
ATOM 753 C CA . GLN A 1 93 ? -9.375 12.117 6.741 1.00 96.44 93 GLN A CA 1
ATOM 754 C C . GLN A 1 93 ? -9.667 11.714 5.290 1.00 96.44 93 GLN A C 1
ATOM 756 O O . GLN A 1 93 ? -10.062 12.568 4.493 1.00 96.44 93 GLN A O 1
ATOM 761 N N . LEU A 1 94 ? -9.532 10.425 4.956 1.00 97.62 94 LEU A N 1
ATOM 762 C CA . LEU A 1 94 ? -9.861 9.902 3.625 1.00 97.62 94 LEU A CA 1
ATOM 763 C C . LEU A 1 94 ? -11.360 9.990 3.334 1.00 97.62 94 LEU A C 1
ATOM 765 O O . LEU A 1 94 ? -11.776 10.479 2.283 1.00 97.62 94 LEU A O 1
ATOM 769 N N . TYR A 1 95 ? -12.189 9.547 4.281 1.00 97.75 95 TYR A N 1
ATOM 770 C CA . TYR A 1 95 ? -13.639 9.558 4.121 1.00 97.75 95 TYR A CA 1
ATOM 771 C C . TYR A 1 95 ? -14.184 10.984 3.979 1.00 97.75 95 TYR A C 1
ATOM 773 O O . TYR A 1 95 ? -14.961 11.271 3.068 1.00 97.75 95 TYR A O 1
ATOM 781 N N . LYS A 1 96 ? -13.741 11.904 4.841 1.00 95.88 96 LYS A N 1
ATOM 782 C CA . LYS A 1 96 ? -14.103 13.321 4.768 1.00 95.88 96 LYS A CA 1
ATOM 783 C C . LYS A 1 96 ? -13.589 13.958 3.482 1.00 95.88 96 LYS A C 1
ATOM 785 O O . LYS A 1 96 ? -14.346 14.693 2.858 1.00 95.88 96 LYS A O 1
ATOM 790 N N . GLY A 1 97 ? -12.359 13.655 3.064 1.00 95.38 97 GLY A N 1
ATOM 791 C CA . GLY A 1 97 ? -11.808 14.100 1.784 1.00 95.38 97 GLY A CA 1
ATOM 792 C C . GLY A 1 97 ? -12.700 13.711 0.607 1.00 95.38 97 GLY A C 1
ATOM 793 O O . GLY A 1 97 ? -13.091 14.584 -0.164 1.00 95.38 97 GLY A O 1
ATOM 794 N N . ALA A 1 98 ? -13.114 12.444 0.533 1.00 95.25 98 ALA A N 1
ATOM 795 C CA . ALA A 1 98 ? -14.024 11.961 -0.505 1.00 95.25 98 ALA A CA 1
ATOM 796 C C . ALA A 1 98 ? -15.393 12.663 -0.473 1.00 95.25 98 ALA A C 1
ATOM 798 O O . ALA A 1 98 ? -15.922 13.033 -1.520 1.00 95.25 98 ALA A O 1
ATOM 799 N N . LEU A 1 99 ? -15.971 12.883 0.714 1.00 94.75 99 LEU A N 1
ATOM 800 C CA . LEU A 1 99 ? -17.244 13.602 0.844 1.00 94.75 99 LEU A CA 1
ATOM 801 C C . LEU A 1 99 ? -17.126 15.078 0.453 1.00 94.75 99 LEU A C 1
ATOM 803 O O . LEU A 1 99 ? -18.030 15.607 -0.189 1.00 94.75 99 LEU A O 1
ATOM 807 N N . LEU A 1 100 ? -16.038 15.750 0.832 1.00 93.56 100 LEU A N 1
ATOM 808 C CA . LEU A 1 100 ? -15.784 17.136 0.440 1.00 93.56 100 LEU A CA 1
ATOM 809 C C . LEU A 1 100 ? -15.642 17.242 -1.079 1.00 93.56 100 LEU A C 1
ATOM 811 O O . LEU A 1 100 ? -16.339 18.047 -1.692 1.00 93.56 100 LEU A O 1
ATOM 815 N N . ASP A 1 101 ? -14.807 16.393 -1.674 1.00 92.50 101 ASP A N 1
ATOM 816 C CA . ASP A 1 101 ? -14.622 16.303 -3.120 1.00 92.50 101 ASP A CA 1
ATOM 817 C C . ASP A 1 101 ? -15.953 16.073 -3.853 1.00 92.50 101 ASP A C 1
ATOM 819 O O . ASP A 1 101 ? -16.334 16.874 -4.698 1.00 92.50 101 ASP A O 1
ATOM 823 N N . ALA A 1 102 ? -16.721 15.049 -3.476 1.00 92.75 102 ALA A N 1
ATOM 824 C CA . ALA A 1 102 ? -17.942 14.689 -4.194 1.00 92.75 102 ALA A CA 1
ATOM 825 C C . ALA A 1 102 ? -19.140 15.614 -3.911 1.00 92.75 102 ALA A C 1
ATOM 827 O O . ALA A 1 102 ? -19.801 16.075 -4.842 1.00 92.75 102 ALA A O 1
ATOM 828 N N . MET A 1 103 ? -19.444 15.875 -2.635 1.00 92.88 103 MET A N 1
ATOM 829 C CA . MET A 1 103 ? -20.707 16.506 -2.229 1.00 92.88 103 MET A CA 1
ATOM 830 C C . MET A 1 103 ? -20.637 18.031 -2.143 1.00 92.88 103 MET A C 1
ATOM 832 O O . MET A 1 103 ? -21.675 18.684 -2.269 1.00 92.88 103 MET A O 1
ATOM 836 N N . TYR A 1 104 ? -19.456 18.596 -1.871 1.00 90.19 104 TYR A N 1
ATOM 837 C CA . TYR A 1 104 ? -19.283 20.039 -1.658 1.00 90.19 104 TYR A CA 1
ATOM 838 C C . TYR A 1 104 ? -18.573 20.723 -2.823 1.00 90.19 104 TYR A C 1
ATOM 840 O O . TYR A 1 104 ? -18.973 21.817 -3.217 1.00 90.19 104 TYR A O 1
ATOM 848 N N . LEU A 1 105 ? -17.509 20.103 -3.333 1.00 88.75 105 LEU A N 1
ATOM 849 C CA . LEU A 1 105 ? -16.674 20.651 -4.404 1.00 88.75 105 LEU A CA 1
ATOM 850 C C . LEU A 1 105 ? -17.088 20.142 -5.784 1.00 88.75 105 LEU A C 1
ATOM 852 O O . LEU A 1 105 ? -16.805 20.799 -6.786 1.00 88.75 105 LEU A O 1
ATOM 856 N N . GLY A 1 106 ? -17.773 19.002 -5.820 1.00 88.06 106 GLY A N 1
ATOM 857 C CA . GLY A 1 106 ? -18.280 18.395 -7.031 1.00 88.06 106 GLY A CA 1
ATOM 858 C C . GLY A 1 106 ? -19.335 19.247 -7.727 1.00 88.06 106 GLY A C 1
ATOM 859 O O . GLY A 1 106 ? -19.918 20.191 -7.188 1.00 88.06 106 GLY A O 1
ATOM 860 N N . SER A 1 107 ? -19.620 18.878 -8.967 1.00 87.06 107 SER A N 1
ATOM 861 C CA . SER A 1 107 ? -20.494 19.616 -9.878 1.00 87.06 107 SER A CA 1
ATOM 862 C C . SER A 1 107 ? -21.971 19.658 -9.461 1.00 87.06 107 SER A C 1
ATOM 864 O O . SER A 1 107 ? -22.752 20.410 -10.047 1.00 87.06 107 SER A O 1
ATOM 866 N N . GLY A 1 108 ? -22.368 18.850 -8.475 1.00 85.88 108 GLY A N 1
ATOM 867 C CA . GLY A 1 108 ? -23.721 18.784 -7.935 1.00 85.88 108 GLY A CA 1
ATOM 868 C C . GLY A 1 108 ? -23.704 18.741 -6.404 1.00 85.88 108 GLY A C 1
ATOM 869 O O . GLY A 1 108 ? -23.102 17.824 -5.849 1.00 85.88 108 GLY A O 1
ATOM 870 N N . PRO A 1 109 ? -24.381 19.669 -5.702 1.00 85.56 109 PRO A N 1
ATOM 871 C CA . PRO A 1 109 ? -24.459 19.635 -4.244 1.00 85.56 109 PRO A CA 1
ATOM 872 C C . PRO A 1 109 ? -25.061 18.323 -3.728 1.00 85.56 109 PRO A C 1
ATOM 874 O O . PRO A 1 109 ? -26.160 17.942 -4.133 1.00 85.56 109 PRO A O 1
ATOM 877 N N . GLY A 1 110 ? -24.358 17.651 -2.815 1.00 88.56 110 GLY A N 1
ATOM 878 C CA . GLY A 1 110 ? -24.803 16.390 -2.206 1.00 88.56 110 GLY A CA 1
ATOM 879 C C . GLY A 1 110 ? -24.630 15.137 -3.074 1.00 88.56 110 GLY A C 1
ATOM 880 O O . GLY A 1 110 ? -25.023 14.060 -2.635 1.00 88.56 110 GLY A O 1
ATOM 881 N N . ASN A 1 111 ? -24.042 15.261 -4.267 1.00 89.56 111 ASN A N 1
ATOM 882 C CA . ASN A 1 111 ? -23.764 14.145 -5.173 1.00 89.56 111 ASN A CA 1
ATOM 883 C C . ASN A 1 111 ? -22.758 13.150 -4.574 1.00 89.56 111 ASN A C 1
ATOM 885 O O . ASN A 1 111 ? -21.781 13.548 -3.935 1.00 89.56 111 ASN A O 1
ATOM 889 N N . ILE A 1 112 ? -22.938 11.865 -4.879 1.00 91.62 112 ILE A N 1
ATOM 890 C CA . ILE A 1 112 ? -21.881 10.855 -4.765 1.00 91.62 112 ILE A CA 1
ATOM 891 C C . ILE A 1 112 ? -21.431 10.432 -6.170 1.00 91.62 112 ILE A C 1
ATOM 893 O O . ILE A 1 112 ? -22.105 9.664 -6.860 1.00 91.62 112 ILE A O 1
ATOM 897 N N . THR A 1 113 ? -20.270 10.937 -6.589 1.00 91.56 113 THR A N 1
ATOM 898 C CA . THR A 1 113 ? -19.684 10.645 -7.905 1.00 91.56 113 THR A CA 1
ATOM 899 C C . THR A 1 113 ? -19.023 9.263 -7.958 1.00 91.56 113 THR A C 1
ATOM 901 O O . THR A 1 113 ? -18.586 8.750 -6.931 1.00 91.56 113 THR A O 1
ATOM 904 N N . GLN A 1 114 ? -18.902 8.652 -9.142 1.00 92.81 114 GLN A N 1
ATOM 905 C CA . GLN A 1 114 ? -18.056 7.458 -9.316 1.00 92.81 114 GLN A CA 1
ATOM 906 C C . GLN A 1 114 ? -16.576 7.834 -9.333 1.00 92.81 114 GLN A C 1
ATOM 908 O O . GLN A 1 114 ? -15.761 7.181 -8.679 1.00 92.81 114 GLN A O 1
ATOM 913 N N . VAL A 1 115 ? -16.228 8.867 -10.101 1.00 93.38 115 VAL A N 1
ATOM 914 C CA . VAL A 1 115 ? -14.847 9.331 -10.267 1.00 93.38 115 VAL A CA 1
ATOM 915 C C . VAL A 1 115 ? -14.743 10.771 -9.800 1.00 93.38 115 VAL A C 1
ATOM 917 O O . VAL A 1 115 ? -15.592 11.601 -10.126 1.00 93.38 115 VAL A O 1
ATOM 920 N N . SER A 1 116 ? -13.708 11.039 -9.020 1.00 92.00 116 SER A N 1
ATOM 921 C CA . SER A 1 116 ? -13.376 12.348 -8.471 1.00 92.00 116 SER A CA 1
ATOM 922 C C . SER A 1 116 ? -12.972 13.356 -9.550 1.00 92.00 116 SER A C 1
ATOM 924 O O . SER A 1 116 ? -12.410 12.988 -10.583 1.00 92.00 116 SER A O 1
ATOM 926 N N . PHE A 1 117 ? -13.159 14.648 -9.264 1.00 90.56 117 PHE A N 1
ATOM 927 C CA . PHE A 1 117 ? -12.559 15.732 -10.046 1.00 90.56 117 PHE A CA 1
ATOM 928 C C . PHE A 1 117 ? -11.027 15.614 -10.143 1.00 90.56 117 PHE A C 1
ATOM 930 O O . PHE A 1 117 ? -10.446 16.013 -11.152 1.00 90.56 117 PHE A O 1
ATOM 937 N N . TYR A 1 118 ? -10.382 15.032 -9.130 1.00 91.62 118 TYR A N 1
ATOM 938 C CA . TYR A 1 118 ? -8.933 14.837 -9.079 1.00 91.62 118 TYR A CA 1
ATOM 939 C C . TYR A 1 118 ? -8.408 13.756 -10.036 1.00 91.62 118 TYR A C 1
ATOM 941 O O . TYR A 1 118 ? -7.193 13.622 -10.194 1.00 91.62 118 TYR A O 1
ATOM 949 N N . ASP A 1 119 ? -9.280 12.993 -10.702 1.00 92.69 119 ASP A N 1
ATOM 950 C CA . ASP A 1 119 ? -8.847 12.089 -11.765 1.00 92.69 119 ASP A CA 1
ATOM 951 C C . ASP A 1 119 ? -8.327 12.888 -12.969 1.00 92.69 119 ASP A C 1
ATOM 953 O O . ASP A 1 119 ? -9.085 13.532 -13.695 1.00 92.69 119 ASP A O 1
ATOM 957 N N . ALA A 1 120 ? -7.017 12.814 -13.202 1.00 86.00 120 ALA A N 1
ATOM 958 C CA . ALA A 1 120 ? -6.337 13.633 -14.201 1.00 86.00 120 ALA A CA 1
ATOM 959 C C . ALA A 1 120 ? -6.809 13.397 -15.647 1.00 86.00 120 ALA A C 1
ATOM 961 O O . ALA A 1 120 ? -6.669 14.287 -16.487 1.00 86.00 120 ALA A O 1
ATOM 962 N N . ALA A 1 121 ? -7.337 12.212 -15.967 1.00 88.12 121 ALA A N 1
ATOM 963 C CA . ALA A 1 121 ? -7.709 11.862 -17.336 1.00 88.12 121 ALA A CA 1
ATOM 964 C C . ALA A 1 121 ? -9.198 12.073 -17.624 1.00 88.12 121 ALA A C 1
ATOM 966 O O . ALA A 1 121 ? -9.580 12.267 -18.781 1.00 88.12 121 ALA A O 1
ATOM 967 N N . ARG A 1 122 ? -10.051 11.975 -16.600 1.00 86.38 122 ARG A N 1
ATOM 968 C CA . ARG A 1 122 ? -11.512 11.971 -16.760 1.00 86.38 122 ARG A CA 1
ATOM 969 C C . ARG A 1 122 ? -12.200 13.149 -16.086 1.00 86.38 122 ARG A C 1
ATOM 971 O O . ARG A 1 122 ? -13.265 13.543 -16.561 1.00 86.38 122 ARG A O 1
ATOM 978 N N . GLY A 1 123 ? -11.613 13.697 -15.025 1.00 90.25 123 GLY A N 1
ATOM 979 C CA . GLY A 1 123 ? -12.320 14.565 -14.092 1.00 90.25 123 GLY A CA 1
ATOM 980 C C . GLY A 1 123 ? -13.541 13.869 -13.483 1.00 90.25 123 GLY A C 1
ATOM 981 O O . GLY A 1 123 ? -13.692 12.644 -13.539 1.00 90.25 123 GLY A O 1
ATOM 982 N N . GLU A 1 124 ? -14.450 14.665 -12.925 1.00 91.56 124 GLU A N 1
ATOM 983 C CA . GLU A 1 124 ? -15.653 14.137 -12.288 1.00 91.56 124 GLU A CA 1
ATOM 984 C C . GLU A 1 124 ? -16.576 13.453 -13.309 1.00 91.56 124 GLU A C 1
ATOM 986 O O . GLU A 1 124 ? -16.996 14.067 -14.296 1.00 91.56 124 GLU A O 1
ATOM 991 N N . THR A 1 125 ? -16.940 12.188 -13.064 1.00 90.38 125 THR A N 1
ATOM 992 C CA . THR A 1 125 ? -17.865 11.439 -13.931 1.00 90.38 125 THR A CA 1
ATOM 993 C C . THR A 1 125 ? -18.825 10.545 -13.147 1.00 90.38 125 THR A C 1
ATOM 995 O O . THR A 1 125 ? -18.441 9.933 -12.155 1.00 90.38 125 THR A O 1
ATOM 998 N N . TYR A 1 126 ? -20.050 10.420 -13.683 1.00 86.81 126 TYR A N 1
ATOM 999 C CA . TYR A 1 126 ? -21.197 9.662 -13.153 1.00 86.81 126 TYR A CA 1
ATOM 1000 C C . TYR A 1 126 ? -21.680 10.148 -11.784 1.00 86.81 126 TYR A C 1
ATOM 1002 O O . TYR A 1 126 ? -20.916 10.209 -10.835 1.00 86.81 126 TYR A O 1
ATOM 1010 N N . ARG A 1 127 ? -22.970 10.475 -11.672 1.00 88.00 127 ARG A N 1
ATOM 1011 C CA . ARG A 1 127 ? -23.572 10.997 -10.437 1.00 88.00 127 ARG A CA 1
ATOM 1012 C C . ARG A 1 127 ? -24.519 9.977 -9.837 1.00 88.00 127 ARG A C 1
ATOM 1014 O O . ARG A 1 127 ? -25.231 9.310 -10.589 1.00 88.00 127 ARG A O 1
ATOM 1021 N N . ASP A 1 128 ? -24.499 9.879 -8.516 1.00 84.12 128 ASP A N 1
ATOM 1022 C CA . ASP A 1 128 ? -25.324 8.973 -7.714 1.00 84.12 128 ASP A CA 1
ATOM 1023 C C . ASP A 1 128 ? -25.275 7.519 -8.212 1.00 84.12 128 ASP A C 1
ATOM 1025 O O . ASP A 1 128 ? -26.282 6.809 -8.285 1.00 84.12 128 ASP A O 1
ATOM 1029 N N . PHE A 1 129 ? -24.071 7.073 -8.583 1.00 85.38 129 PHE A N 1
ATOM 1030 C CA . PHE A 1 129 ? -23.834 5.689 -8.976 1.00 85.38 129 PHE A CA 1
ATOM 1031 C C . PHE A 1 129 ? -23.962 4.780 -7.744 1.00 85.38 129 PHE A C 1
ATOM 1033 O O . PHE A 1 129 ? -23.498 5.120 -6.655 1.00 85.38 129 PHE A O 1
ATOM 1040 N N . ALA A 1 130 ? -24.617 3.628 -7.898 1.00 90.19 130 ALA A N 1
ATOM 1041 C CA . ALA A 1 130 ? -25.057 2.828 -6.755 1.00 90.19 130 ALA A CA 1
ATOM 1042 C C . ALA A 1 130 ? -23.895 2.308 -5.887 1.00 90.19 130 ALA A C 1
ATOM 1044 O O . ALA A 1 130 ? -24.005 2.327 -4.660 1.00 90.19 130 ALA A O 1
ATOM 1045 N N . ASP A 1 131 ? -22.782 1.891 -6.502 1.00 91.38 131 ASP A N 1
ATOM 1046 C CA . ASP A 1 131 ? -21.649 1.305 -5.774 1.00 91.38 131 ASP A CA 1
ATOM 1047 C C . ASP A 1 131 ? -20.977 2.333 -4.829 1.00 91.38 131 ASP A C 1
ATOM 1049 O O . ASP A 1 131 ? -20.845 2.040 -3.634 1.00 91.38 131 ASP A O 1
ATOM 1053 N N . PRO A 1 132 ? -20.644 3.568 -5.275 1.00 94.88 132 PRO A N 1
ATOM 1054 C CA . PRO A 1 132 ? -20.220 4.663 -4.400 1.00 94.88 132 PRO A CA 1
ATOM 1055 C C . PRO A 1 132 ? -21.187 4.976 -3.260 1.00 94.88 132 PRO A C 1
ATOM 1057 O O . PRO A 1 132 ? -20.753 5.116 -2.116 1.00 94.88 132 PRO A O 1
ATOM 1060 N N . VAL A 1 133 ? -22.491 5.070 -3.547 1.00 95.00 133 VAL A N 1
ATOM 1061 C CA . VAL A 1 133 ? -23.512 5.400 -2.537 1.00 95.00 133 VAL A CA 1
ATOM 1062 C C . VAL A 1 133 ? -23.548 4.328 -1.447 1.00 95.00 133 VAL A C 1
ATOM 1064 O O . VAL A 1 133 ? -23.563 4.644 -0.253 1.00 95.00 133 VAL A O 1
ATOM 1067 N N . ALA A 1 134 ? -23.517 3.054 -1.845 1.00 95.75 134 ALA A N 1
ATOM 1068 C CA . ALA A 1 134 ? -23.498 1.932 -0.917 1.00 95.75 134 ALA A CA 1
ATOM 1069 C C . ALA A 1 134 ? -22.238 1.943 -0.038 1.00 95.75 134 ALA A C 1
ATOM 1071 O O . ALA A 1 134 ? -22.338 1.780 1.182 1.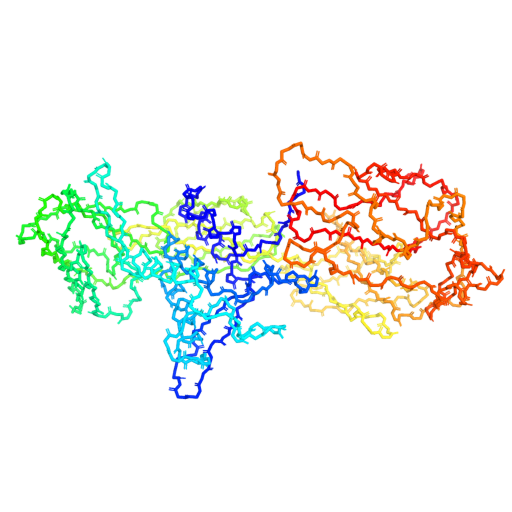00 95.75 134 ALA A O 1
ATOM 1072 N N . MET A 1 135 ? -21.064 2.185 -0.628 1.00 96.88 135 MET A N 1
ATOM 1073 C CA . MET A 1 135 ? -19.808 2.212 0.122 1.00 96.88 135 MET A CA 1
ATOM 1074 C C . MET A 1 135 ? -19.671 3.435 1.030 1.00 96.88 135 MET A C 1
ATOM 1076 O O . MET A 1 135 ? -19.195 3.273 2.153 1.00 96.88 135 MET A O 1
ATOM 1080 N N . ALA A 1 136 ? -20.165 4.613 0.631 1.00 96.06 136 ALA A N 1
ATOM 1081 C CA . ALA A 1 136 ? -20.283 5.767 1.527 1.00 96.06 136 ALA A CA 1
ATOM 1082 C C . ALA A 1 136 ? -21.106 5.420 2.772 1.00 96.06 136 ALA A C 1
ATOM 1084 O O . ALA A 1 136 ? -20.646 5.576 3.905 1.00 96.06 136 ALA A O 1
ATOM 1085 N N . ALA A 1 137 ? -22.320 4.903 2.563 1.00 95.62 137 ALA A N 1
ATOM 1086 C CA . ALA A 1 137 ? -23.224 4.557 3.652 1.00 95.62 137 ALA A CA 1
ATOM 1087 C C . ALA A 1 137 ? -22.617 3.490 4.575 1.00 95.62 137 ALA A C 1
ATOM 1089 O O . ALA A 1 137 ? -22.698 3.598 5.801 1.00 95.62 137 ALA A O 1
ATOM 1090 N N . ARG A 1 138 ? -21.964 2.474 4.002 1.00 96.81 138 ARG A N 1
ATOM 1091 C CA . ARG A 1 138 ? -21.302 1.422 4.775 1.00 96.81 138 ARG A CA 1
ATOM 1092 C C . ARG A 1 138 ? -20.114 1.955 5.575 1.00 96.81 138 ARG A C 1
ATOM 1094 O O . ARG A 1 138 ? -20.011 1.627 6.755 1.00 96.81 138 ARG A O 1
ATOM 1101 N N . ALA A 1 139 ? -19.257 2.782 4.981 1.00 98.00 139 ALA A N 1
ATOM 1102 C CA . ALA A 1 139 ? -18.118 3.393 5.664 1.00 98.00 139 ALA A CA 1
ATOM 1103 C C . ALA A 1 139 ? -18.569 4.297 6.827 1.00 98.00 139 ALA A C 1
ATOM 1105 O O . ALA A 1 139 ? -17.997 4.235 7.913 1.00 98.00 139 ALA A O 1
ATOM 1106 N N . LEU A 1 140 ? -19.664 5.047 6.658 1.00 97.50 140 LEU A N 1
ATOM 1107 C CA . LEU A 1 140 ? -20.286 5.814 7.741 1.00 97.50 140 LEU A CA 1
ATOM 1108 C C . LEU A 1 140 ? -20.753 4.916 8.901 1.00 97.50 140 LEU A C 1
ATOM 1110 O O . LEU A 1 140 ? -20.463 5.191 10.065 1.00 97.50 140 LEU A O 1
ATOM 1114 N N . VAL A 1 141 ? -21.496 3.850 8.596 1.00 97.00 141 VAL A N 1
ATOM 1115 C CA . VAL A 1 141 ? -22.148 3.000 9.609 1.00 97.00 141 VAL A CA 1
ATOM 1116 C C . VAL A 1 141 ? -21.161 2.047 10.292 1.00 97.00 141 VAL A C 1
ATOM 1118 O O . VAL A 1 141 ? -21.135 1.976 11.521 1.00 97.00 141 VAL A O 1
ATOM 1121 N N . GLN A 1 142 ? -20.356 1.311 9.523 1.00 97.00 142 GLN A N 1
ATOM 1122 C CA . GLN A 1 142 ? -19.409 0.316 10.046 1.00 97.00 142 GLN A CA 1
ATOM 1123 C C . GLN A 1 142 ? -18.067 0.936 10.438 1.00 97.00 142 GLN A C 1
ATOM 1125 O O . GLN A 1 142 ? -17.466 0.510 11.419 1.00 97.00 142 GLN A O 1
ATOM 1130 N N . GLY A 1 143 ? -17.603 1.942 9.701 1.00 97.81 143 GLY A N 1
ATOM 1131 C CA . GLY A 1 143 ? -16.347 2.629 9.982 1.00 97.81 143 GLY A CA 1
ATOM 1132 C C . GLY A 1 143 ? -16.508 3.670 11.084 1.00 97.81 143 GLY A C 1
ATOM 1133 O O . GLY A 1 143 ? -16.142 3.421 12.231 1.00 97.81 143 GLY A O 1
ATOM 1134 N N . LEU A 1 144 ? -17.113 4.817 10.758 1.00 98.25 144 LEU A N 1
ATOM 1135 C CA . LEU A 1 144 ? -17.194 5.961 11.675 1.00 98.25 144 LEU A CA 1
ATOM 1136 C C . LEU A 1 144 ? -17.992 5.647 12.952 1.00 98.25 144 LEU A C 1
ATOM 1138 O O . LEU A 1 144 ? -17.504 5.876 14.059 1.00 98.25 144 LEU A O 1
ATOM 1142 N N . PHE A 1 145 ? -19.203 5.099 12.817 1.00 98.12 145 PHE A N 1
ATOM 1143 C CA . PHE A 1 145 ? -20.040 4.728 13.969 1.00 98.12 145 PHE A CA 1
ATOM 1144 C C . PHE A 1 145 ? -19.759 3.325 14.517 1.00 98.12 145 PHE A C 1
ATOM 1146 O O . PHE A 1 145 ? -20.194 3.015 15.628 1.00 98.12 145 PHE A O 1
ATOM 1153 N N . GLY A 1 146 ? -19.013 2.487 13.794 1.00 97.44 146 GLY A N 1
ATOM 1154 C CA . GLY A 1 146 ? -18.510 1.244 14.361 1.00 97.44 146 GLY A CA 1
ATOM 1155 C C . GLY A 1 146 ? -19.534 0.132 14.554 1.00 97.44 146 GLY A C 1
ATOM 1156 O O . GLY A 1 146 ? -19.436 -0.596 15.538 1.00 97.44 146 GLY A O 1
ATOM 1157 N N . LEU A 1 147 ? -20.563 0.024 13.719 1.00 96.44 147 LEU A N 1
ATOM 1158 C CA . LEU A 1 147 ? -21.717 -0.836 13.999 1.00 96.44 147 LEU A CA 1
ATOM 1159 C C . LEU A 1 147 ? -21.650 -2.159 13.239 1.00 96.44 147 LEU A C 1
ATOM 1161 O O . LEU A 1 147 ? -21.852 -2.194 12.026 1.00 96.44 147 LEU A O 1
ATOM 1165 N N . TYR A 1 148 ? -21.446 -3.257 13.968 1.00 95.44 148 TYR A N 1
ATOM 1166 C CA . TYR A 1 148 ? -21.270 -4.599 13.408 1.00 95.44 148 TYR A CA 1
ATOM 1167 C C . TYR A 1 148 ? -22.316 -5.565 13.991 1.00 95.44 148 TYR A C 1
ATOM 1169 O O . TYR A 1 148 ? -22.075 -6.221 15.012 1.00 95.44 148 TYR A O 1
ATOM 1177 N N . PRO A 1 149 ? -23.520 -5.629 13.394 1.00 94.38 149 PRO A N 1
ATOM 1178 C CA . PRO A 1 149 ? -24.543 -6.582 13.798 1.00 94.38 149 PRO A CA 1
ATOM 1179 C C . PRO A 1 149 ? -24.238 -7.986 13.255 1.00 94.38 149 PRO A C 1
ATOM 1181 O O . PRO A 1 149 ? -24.187 -8.198 12.047 1.00 94.38 149 PRO A O 1
ATOM 1184 N N . ASP A 1 150 ? -24.143 -8.964 14.150 1.00 95.00 150 ASP A N 1
ATOM 1185 C CA . ASP A 1 150 ? -24.105 -10.397 13.853 1.00 95.00 150 ASP A CA 1
ATOM 1186 C C . ASP A 1 150 ? -25.315 -11.068 14.518 1.00 95.00 150 ASP A C 1
ATOM 1188 O O . ASP A 1 150 ? -25.257 -11.691 15.584 1.00 95.00 150 ASP A O 1
ATOM 1192 N N . LEU A 1 151 ? -26.478 -10.862 13.901 1.00 93.81 151 LEU A N 1
ATOM 1193 C CA . LEU A 1 151 ? -27.755 -11.300 14.466 1.00 93.81 151 LEU A CA 1
ATOM 1194 C C . LEU A 1 151 ? -27.954 -12.816 14.402 1.00 93.81 151 LEU A C 1
ATOM 1196 O O . LEU A 1 151 ? -28.783 -13.333 15.152 1.00 93.81 151 LEU A O 1
ATOM 1200 N N . LEU A 1 152 ? -27.187 -13.525 13.567 1.00 95.25 152 LEU A N 1
ATOM 1201 C CA . LEU A 1 152 ? -27.181 -14.989 13.538 1.00 95.25 152 LEU A CA 1
ATOM 1202 C C . LEU A 1 152 ? -26.620 -15.554 14.848 1.00 95.25 152 LEU A C 1
ATOM 1204 O O . LEU A 1 152 ? -27.197 -16.487 15.404 1.00 95.25 152 LEU A O 1
ATOM 1208 N N . HIS A 1 153 ? -25.580 -14.923 15.397 1.00 95.94 153 HIS A N 1
ATOM 1209 C CA . HIS A 1 153 ? -25.004 -15.285 16.696 1.00 95.94 153 HIS A CA 1
ATOM 1210 C C . HIS A 1 153 ? -25.527 -14.428 17.859 1.00 95.94 153 HIS A C 1
ATOM 1212 O O . HIS A 1 153 ? -24.976 -14.474 18.958 1.00 95.94 153 HIS A O 1
ATOM 1218 N N . LYS A 1 154 ? -26.608 -13.659 17.646 1.00 95.75 154 LYS A N 1
ATOM 1219 C CA . LYS A 1 154 ? -27.200 -12.737 18.635 1.00 95.75 154 LYS A CA 1
ATOM 1220 C C . LYS A 1 154 ? -26.164 -11.784 19.241 1.00 95.75 154 LYS A C 1
ATOM 1222 O O . LYS A 1 154 ? -26.174 -11.548 20.449 1.00 95.75 154 LYS A O 1
ATOM 1227 N N . ARG A 1 155 ? -25.283 -11.222 18.417 1.00 96.75 155 ARG A N 1
ATOM 1228 C CA . ARG A 1 155 ? -24.224 -10.301 18.841 1.00 96.75 155 ARG A CA 1
ATOM 1229 C C . ARG A 1 155 ? -24.340 -8.967 18.108 1.00 96.75 155 ARG A C 1
ATOM 1231 O O . ARG A 1 155 ? -24.645 -8.918 16.921 1.00 96.75 155 ARG A O 1
ATOM 1238 N N . LEU A 1 156 ? -24.108 -7.876 18.827 1.00 96.81 156 LEU A N 1
ATOM 1239 C CA . LEU A 1 156 ? -23.990 -6.530 18.276 1.00 96.81 156 LEU A CA 1
ATOM 1240 C C . LEU A 1 156 ? -22.691 -5.926 18.799 1.00 96.81 156 LEU A C 1
ATOM 1242 O O . LEU A 1 156 ? -22.597 -5.595 19.980 1.00 96.81 156 LEU A O 1
ATOM 1246 N N . VAL A 1 157 ? -21.688 -5.804 17.934 1.00 97.62 157 VAL A N 1
ATOM 1247 C CA . VAL A 1 157 ? -20.433 -5.138 18.292 1.00 97.62 157 VAL A CA 1
ATOM 1248 C C . VAL A 1 157 ? -20.539 -3.657 17.950 1.00 97.62 157 VAL A C 1
ATOM 1250 O O . VAL A 1 157 ? -20.958 -3.292 16.851 1.00 97.62 157 VAL A O 1
ATOM 1253 N N . VAL A 1 158 ? -20.150 -2.816 18.906 1.00 97.88 158 VAL A N 1
ATOM 1254 C CA . VAL A 1 158 ? -20.025 -1.367 18.740 1.00 97.88 158 VAL A CA 1
ATOM 1255 C C . VAL A 1 158 ? -18.565 -0.988 18.940 1.00 97.88 158 VAL A C 1
ATOM 1257 O O . VAL A 1 158 ? -17.999 -1.160 20.020 1.00 97.88 158 VAL A O 1
ATOM 1260 N N . ARG A 1 159 ? -17.953 -0.494 17.868 1.00 97.44 159 ARG A N 1
ATOM 1261 C CA . ARG A 1 159 ? -16.523 -0.230 17.724 1.00 97.44 159 ARG A CA 1
ATOM 1262 C C . ARG A 1 159 ? -16.301 1.190 17.185 1.00 97.44 159 ARG A C 1
ATOM 1264 O O . ARG A 1 159 ? -15.980 1.334 16.009 1.00 97.44 159 ARG A O 1
ATOM 1271 N N . PRO A 1 160 ? -16.508 2.239 17.994 1.00 96.88 160 PRO A N 1
ATOM 1272 C CA . PRO A 1 160 ? -16.530 3.616 17.508 1.00 96.88 160 PRO A CA 1
ATOM 1273 C C . PRO A 1 160 ? -15.228 3.994 16.792 1.00 96.88 160 PRO A C 1
ATOM 1275 O O . PRO A 1 160 ? -14.138 3.752 17.317 1.00 96.88 160 PRO A O 1
ATOM 1278 N N . GLY A 1 161 ? -15.360 4.600 15.612 1.00 96.94 161 GLY A N 1
ATOM 1279 C CA . GLY A 1 161 ? -14.260 5.057 14.762 1.00 96.94 161 GLY A CA 1
ATOM 1280 C C . GLY A 1 161 ? -14.096 6.577 14.756 1.00 96.94 161 GLY A C 1
ATOM 1281 O O . GLY A 1 161 ? -13.577 7.126 13.787 1.00 96.94 161 GLY A O 1
ATOM 1282 N N . PHE A 1 162 ? -14.583 7.269 15.789 1.00 97.31 162 PHE A N 1
ATOM 1283 C CA . PHE A 1 162 ? -14.557 8.730 15.846 1.00 97.31 162 PHE A CA 1
ATOM 1284 C C . PHE A 1 162 ? -13.123 9.279 15.945 1.00 97.31 162 PHE A C 1
ATOM 1286 O O . PHE A 1 162 ? -12.309 8.699 16.674 1.00 97.31 162 PHE A O 1
ATOM 1293 N N . PRO A 1 163 ? -12.835 10.418 15.288 1.00 94.56 163 PRO A N 1
ATOM 1294 C CA . PRO A 1 163 ? -11.622 11.194 15.532 1.00 94.56 163 PRO A CA 1
ATOM 1295 C C . PRO A 1 163 ? -11.430 11.517 17.017 1.00 94.56 163 PRO A C 1
ATOM 1297 O O . PRO A 1 163 ? -12.398 11.726 17.758 1.00 94.56 163 PRO A O 1
ATOM 1300 N N . ALA A 1 164 ? -10.181 11.567 17.473 1.00 91.94 164 ALA A N 1
ATOM 1301 C CA . ALA A 1 164 ? -9.862 11.752 18.888 1.00 91.94 164 ALA A CA 1
ATOM 1302 C C . ALA A 1 164 ? -10.354 13.091 19.460 1.00 91.94 164 ALA A C 1
ATOM 1304 O O . ALA A 1 164 ? -10.631 13.167 20.660 1.00 91.94 164 ALA A O 1
ATOM 1305 N N . ASP A 1 165 ? -10.480 14.124 18.629 1.00 92.75 165 ASP A N 1
ATOM 1306 C CA . ASP A 1 165 ? -10.931 15.467 19.000 1.00 92.75 165 ASP A CA 1
ATOM 1307 C C . ASP A 1 165 ? -12.462 15.602 19.097 1.00 92.75 165 ASP A C 1
ATOM 1309 O O . ASP A 1 165 ? -12.971 16.594 19.633 1.00 92.75 165 ASP A O 1
ATOM 1313 N N . TRP A 1 166 ? -13.220 14.597 18.648 1.00 96.00 166 TRP A N 1
ATOM 1314 C CA . TRP A 1 166 ? -14.673 14.605 18.749 1.00 96.00 166 TRP A CA 1
ATOM 1315 C C . TRP A 1 166 ? -15.130 14.387 20.188 1.00 96.00 166 TRP A C 1
ATOM 1317 O O . TRP A 1 166 ? -14.867 13.362 20.818 1.00 96.00 166 TRP A O 1
ATOM 1327 N N . ASN A 1 167 ? -15.897 15.352 20.694 1.00 97.88 167 ASN A N 1
ATOM 1328 C CA . ASN A 1 167 ? -16.539 15.259 22.005 1.00 97.88 167 ASN A CA 1
ATOM 1329 C C . ASN A 1 167 ? -18.001 14.820 21.927 1.00 97.88 167 ASN A C 1
ATOM 1331 O O . ASN A 1 167 ? -18.629 14.603 22.958 1.00 97.88 167 ASN A O 1
ATOM 1335 N N . ASN A 1 168 ? -18.579 14.741 20.731 1.00 98.38 168 ASN A N 1
ATOM 1336 C CA . ASN A 1 168 ? -19.938 14.263 20.543 1.00 98.38 168 ASN A CA 1
ATOM 1337 C C . ASN A 1 168 ? -20.142 13.735 19.124 1.00 98.38 168 ASN A C 1
ATOM 1339 O O . ASN A 1 168 ? -19.527 14.225 18.182 1.00 98.38 168 ASN A O 1
ATOM 1343 N N . ALA A 1 169 ? -21.017 12.743 18.996 1.00 98.19 169 ALA A N 1
ATOM 1344 C CA . ALA A 1 169 ? -21.505 12.231 17.722 1.00 98.19 169 ALA A CA 1
ATOM 1345 C C . ALA A 1 169 ? -22.873 11.579 17.935 1.00 98.19 169 ALA A C 1
ATOM 1347 O O . ALA A 1 169 ? -23.148 11.032 19.007 1.00 98.19 169 ALA A O 1
ATOM 1348 N N . SER A 1 170 ? -23.736 11.599 16.924 1.00 98.19 170 SER A N 1
ATOM 1349 C CA . SER A 1 170 ? -25.016 10.894 16.994 1.00 98.19 170 SER A CA 1
ATOM 1350 C C . SER A 1 170 ? -25.459 10.361 15.644 1.00 98.19 170 SER A C 1
ATOM 1352 O O . SER A 1 170 ? -25.279 11.029 14.629 1.00 98.19 170 SER A O 1
ATOM 1354 N N . LEU A 1 171 ? -26.093 9.193 15.665 1.00 97.38 171 LEU A N 1
ATOM 1355 C CA . LEU A 1 171 ? -26.703 8.542 14.517 1.00 97.38 171 LEU A CA 1
ATOM 1356 C C . LEU A 1 171 ? -28.119 8.100 14.882 1.00 97.38 171 LEU A C 1
ATOM 1358 O O . LEU A 1 171 ? -28.340 7.457 15.911 1.00 97.38 171 LEU A O 1
ATOM 1362 N N . GLU A 1 172 ? -29.068 8.402 14.004 1.00 96.75 172 GLU A N 1
ATOM 1363 C CA . GLU A 1 172 ? -30.427 7.884 14.076 1.00 96.75 172 GLU A CA 1
ATOM 1364 C C . GLU A 1 172 ? -30.776 7.233 12.741 1.00 96.75 172 GLU A C 1
ATOM 1366 O O . GLU A 1 172 ? -30.693 7.848 11.681 1.00 96.75 172 GLU A O 1
ATOM 1371 N N . THR A 1 173 ? -31.113 5.950 12.800 1.00 93.38 173 THR A N 1
ATOM 1372 C CA . THR A 1 173 ? -31.530 5.145 11.648 1.00 93.38 173 THR A CA 1
ATOM 1373 C C . THR A 1 173 ? -32.820 4.410 11.988 1.00 93.38 173 THR A C 1
ATOM 1375 O O . THR A 1 173 ? -33.195 4.301 13.156 1.00 93.38 173 THR A O 1
ATOM 1378 N N . SER A 1 174 ? -33.447 3.786 10.991 1.00 92.50 174 SER A N 1
ATOM 1379 C CA . SER A 1 174 ? -34.565 2.856 11.204 1.00 92.50 174 SER A CA 1
ATOM 1380 C C . SER A 1 174 ? -34.242 1.691 12.146 1.00 92.50 174 SER A C 1
ATOM 1382 O O . SER A 1 174 ? -35.151 1.030 12.640 1.00 92.50 174 SER A O 1
ATOM 1384 N N . ASN A 1 175 ? -32.960 1.409 12.378 1.00 92.38 175 ASN A N 1
ATOM 1385 C CA . ASN A 1 175 ? -32.498 0.234 13.101 1.00 92.38 175 ASN A CA 1
ATOM 1386 C C . ASN A 1 175 ? -31.876 0.563 14.454 1.00 92.38 175 ASN A C 1
ATOM 1388 O O . ASN A 1 175 ? -31.701 -0.357 15.251 1.00 92.38 175 ASN A O 1
ATOM 1392 N N . MET A 1 176 ? -31.516 1.821 14.725 1.00 94.25 176 MET A N 1
ATOM 1393 C CA . MET A 1 176 ? -30.850 2.188 15.972 1.00 94.25 176 MET A CA 1
ATOM 1394 C C . MET A 1 176 ? -30.804 3.704 16.205 1.00 94.25 176 MET A C 1
ATOM 1396 O O . MET A 1 176 ? -30.583 4.469 15.265 1.00 94.25 176 MET A O 1
ATOM 1400 N N . THR A 1 177 ? -30.886 4.110 17.473 1.00 97.94 177 THR A N 1
ATOM 1401 C CA . THR A 1 177 ? -30.387 5.404 17.967 1.00 97.94 177 THR A CA 1
ATOM 1402 C C . THR A 1 177 ? -29.044 5.194 18.667 1.00 97.94 177 THR A C 1
ATOM 1404 O O . THR A 1 177 ? -28.947 4.349 19.557 1.00 97.94 177 THR A O 1
ATOM 1407 N N . TYR A 1 178 ? -28.026 5.977 18.316 1.00 98.19 178 TYR A N 1
ATOM 1408 C CA . TYR A 1 178 ? -26.725 5.984 18.984 1.00 98.19 178 TYR A CA 1
ATOM 1409 C C . TYR A 1 178 ? -26.272 7.425 19.238 1.00 98.19 178 TYR A C 1
ATOM 1411 O O . TYR A 1 178 ? -26.272 8.251 18.329 1.00 98.19 178 TYR A O 1
ATOM 1419 N N . ARG A 1 179 ? -25.911 7.746 20.483 1.00 98.62 179 ARG A N 1
ATOM 1420 C CA . ARG A 1 179 ? -25.310 9.023 20.881 1.00 98.62 179 ARG A CA 1
ATOM 1421 C C . ARG A 1 179 ? -24.038 8.778 21.683 1.00 98.62 179 ARG A C 1
ATOM 1423 O O . ARG A 1 179 ? -24.029 7.942 22.582 1.00 98.62 179 ARG A O 1
ATOM 1430 N N . PHE A 1 180 ? -23.000 9.534 21.370 1.00 98.62 180 PHE A N 1
ATOM 1431 C CA . PHE A 1 180 ? -21.735 9.592 22.087 1.00 98.62 180 PHE A CA 1
ATOM 1432 C C . PHE A 1 180 ? -21.516 11.012 22.609 1.00 98.62 180 PHE A C 1
ATOM 1434 O O . PHE A 1 180 ? -21.765 11.980 21.885 1.00 98.62 180 PHE A O 1
ATOM 1441 N N . GLN A 1 181 ? -21.043 11.131 23.848 1.00 98.50 181 GLN A N 1
ATOM 1442 C CA . GLN A 1 181 ? -20.590 12.384 24.446 1.00 98.50 181 GLN A CA 1
ATOM 1443 C C . GLN A 1 181 ? -19.344 12.148 25.305 1.00 98.50 181 GLN A C 1
ATOM 1445 O O . GLN A 1 181 ? -19.280 11.179 26.058 1.00 98.50 181 GLN A O 1
ATOM 1450 N N . ARG A 1 182 ? -18.379 13.066 25.247 1.00 97.44 182 ARG A N 1
ATOM 1451 C CA . ARG A 1 182 ? -17.186 13.095 26.096 1.00 97.44 182 ARG A CA 1
ATOM 1452 C C . ARG A 1 182 ? -17.096 14.432 26.818 1.00 97.44 182 ARG A C 1
ATOM 1454 O O . ARG A 1 182 ? -17.216 15.494 26.212 1.00 97.44 182 ARG A O 1
ATOM 1461 N N . GLN A 1 183 ? -16.860 14.369 28.123 1.00 96.69 183 GLN A N 1
ATOM 1462 C CA . GLN A 1 183 ? -16.607 15.524 28.980 1.00 96.69 183 GLN A CA 1
ATOM 1463 C C . GLN A 1 183 ? -15.396 15.219 29.864 1.00 96.69 183 GLN A C 1
ATOM 1465 O O . GLN A 1 183 ? -15.495 14.518 30.873 1.00 96.69 183 GLN A O 1
ATOM 1470 N N . GLY A 1 184 ? -14.225 15.715 29.455 1.00 93.19 184 GLY A N 1
ATOM 1471 C CA . GLY A 1 184 ? -12.956 15.387 30.106 1.00 93.19 184 GLY A CA 1
ATOM 1472 C C . GLY A 1 184 ? -12.693 13.878 30.093 1.00 93.19 184 GLY A C 1
ATOM 1473 O O . GLY A 1 184 ? -12.713 13.249 29.040 1.00 93.19 184 GLY A O 1
ATOM 1474 N N . ALA A 1 185 ? -12.487 13.294 31.273 1.00 95.31 185 ALA A N 1
ATOM 1475 C CA . ALA A 1 185 ? -12.223 11.865 31.458 1.00 95.31 185 ALA A CA 1
ATOM 1476 C C . ALA A 1 185 ? -13.497 10.995 31.539 1.00 95.31 185 ALA A C 1
ATOM 1478 O O . ALA A 1 185 ? -13.431 9.840 31.961 1.00 95.31 185 ALA A O 1
ATOM 1479 N N . VAL A 1 186 ? -14.669 11.534 31.188 1.00 97.62 186 VAL A N 1
ATOM 1480 C CA . VAL A 1 186 ? -15.942 10.802 31.219 1.00 97.62 186 VAL A CA 1
ATOM 1481 C C . VAL A 1 186 ? -16.508 10.686 29.814 1.00 97.62 186 VAL A C 1
ATOM 1483 O O . VAL A 1 186 ? -16.689 11.693 29.133 1.00 97.62 186 VAL A O 1
ATOM 1486 N N . GLU A 1 187 ? -16.821 9.462 29.403 1.00 98.06 187 GLU A N 1
ATOM 1487 C CA . GLU A 1 187 ? -17.502 9.169 28.145 1.00 98.06 187 GLU A CA 1
ATOM 1488 C C . GLU A 1 187 ? -18.867 8.542 28.410 1.00 98.06 187 GLU A C 1
ATOM 1490 O O . GLU A 1 187 ? -19.029 7.725 29.321 1.00 98.06 187 GLU A O 1
ATOM 1495 N N . HIS A 1 188 ? -19.844 8.927 27.599 1.00 98.38 188 HIS A N 1
ATOM 1496 C CA . HIS A 1 188 ? -21.219 8.472 27.675 1.00 98.38 188 HIS A CA 1
ATOM 1497 C C . HIS A 1 188 ? -21.680 7.971 26.312 1.00 98.38 188 HIS A C 1
ATOM 1499 O O . HIS A 1 188 ? -21.555 8.671 25.306 1.00 98.38 188 HIS A O 1
ATOM 1505 N N . TYR A 1 189 ? -22.212 6.754 26.295 1.00 98.50 189 TYR A N 1
ATOM 1506 C CA . TYR A 1 189 ? -22.753 6.097 25.116 1.00 98.50 189 TYR A CA 1
ATOM 1507 C C . TYR A 1 189 ? -24.205 5.722 25.404 1.00 98.50 189 TYR A C 1
ATOM 1509 O O . TYR A 1 189 ? -24.475 4.906 26.286 1.00 98.50 189 TYR A O 1
ATOM 1517 N N . TYR A 1 190 ? -25.134 6.309 24.652 1.00 98.56 190 TYR A N 1
ATOM 1518 C CA . TYR A 1 190 ? -26.538 5.913 24.651 1.00 98.56 190 TYR A CA 1
ATOM 1519 C C . TYR A 1 190 ? -26.839 5.131 23.381 1.00 98.56 190 TYR A C 1
ATOM 1521 O O . TYR A 1 190 ? -26.670 5.664 22.282 1.00 98.56 190 TYR A O 1
ATOM 1529 N N . ILE A 1 191 ? -27.287 3.885 23.521 1.00 98.25 191 ILE A N 1
ATOM 1530 C CA . ILE A 1 191 ? -27.555 2.994 22.390 1.00 98.25 191 ILE A CA 1
ATOM 1531 C C . ILE A 1 191 ? -28.936 2.371 22.558 1.00 98.25 191 ILE A C 1
ATOM 1533 O O . ILE A 1 191 ? -29.228 1.744 23.574 1.00 98.25 191 ILE A O 1
ATOM 1537 N N . LYS A 1 192 ? -29.783 2.505 21.540 1.00 97.75 192 LYS A N 1
ATOM 1538 C CA . LYS A 1 192 ? -31.118 1.907 21.496 1.00 97.75 192 LYS A CA 1
ATOM 1539 C C . LYS A 1 192 ? -31.323 1.184 20.166 1.00 97.75 192 LYS A C 1
ATOM 1541 O O . LYS A 1 192 ? -31.626 1.840 19.168 1.00 97.75 192 LYS A O 1
ATOM 1546 N N . PRO A 1 193 ? -31.122 -0.142 20.115 1.00 96.00 193 PRO A N 1
ATOM 1547 C CA . PRO A 1 193 ? -31.362 -0.921 18.909 1.00 96.00 193 PRO A CA 1
ATOM 1548 C C . PRO A 1 193 ? -32.865 -1.129 18.660 1.00 96.00 193 PRO A C 1
ATOM 1550 O O . PRO A 1 193 ? -33.610 -1.544 19.542 1.00 96.00 193 PRO A O 1
ATOM 1553 N N . PHE A 1 194 ? -33.293 -0.927 17.416 1.00 94.88 194 PHE A N 1
ATOM 1554 C CA . PHE A 1 194 ? -34.618 -1.264 16.878 1.00 94.88 194 PHE A CA 1
ATOM 1555 C C . PHE A 1 194 ? -34.533 -2.513 15.980 1.00 94.88 194 PHE A C 1
ATOM 1557 O O . PHE A 1 194 ? -35.100 -2.580 14.889 1.00 94.88 194 PHE A O 1
ATOM 1564 N N . LEU A 1 195 ? -33.744 -3.502 16.407 1.00 91.12 195 LEU A N 1
ATOM 1565 C CA . LEU A 1 195 ? -33.466 -4.716 15.639 1.00 91.12 195 LEU A CA 1
ATOM 1566 C C . LEU A 1 195 ? -34.573 -5.755 15.849 1.00 91.12 195 LEU A C 1
ATOM 1568 O O . LEU A 1 195 ? -35.105 -5.903 16.946 1.00 91.12 195 LEU A O 1
ATOM 1572 N N . LYS A 1 196 ? -34.889 -6.525 14.799 1.00 89.44 196 LYS A N 1
ATOM 1573 C CA . LYS A 1 196 ? -35.896 -7.604 14.867 1.00 89.44 196 LYS A CA 1
ATOM 1574 C C . LYS A 1 196 ? -35.489 -8.742 15.811 1.00 89.44 196 LYS A C 1
ATOM 1576 O O . LYS A 1 196 ? -36.352 -9.426 16.350 1.00 89.44 196 LYS A O 1
ATOM 1581 N N . THR A 1 197 ? -34.186 -8.927 16.004 1.00 91.88 197 THR A N 1
ATOM 1582 C CA . THR A 1 197 ? -33.601 -9.935 16.889 1.00 91.88 197 THR A CA 1
ATOM 1583 C C . THR A 1 197 ? -32.818 -9.218 17.978 1.00 91.88 197 THR A C 1
ATOM 1585 O O . THR A 1 197 ? -31.940 -8.413 17.670 1.00 91.88 197 THR A O 1
ATOM 1588 N N . GLN A 1 198 ? -33.117 -9.511 19.246 1.00 91.69 198 GLN A N 1
ATOM 1589 C CA . GLN A 1 198 ? -32.304 -9.023 20.359 1.00 91.69 198 GLN A CA 1
ATOM 1590 C C . GLN A 1 198 ? -30.902 -9.637 20.301 1.00 91.69 198 GLN A C 1
ATOM 1592 O O . GLN A 1 198 ? -30.749 -10.833 20.046 1.00 91.69 198 GLN A O 1
ATOM 1597 N N . ALA A 1 199 ? -29.894 -8.818 20.580 1.00 94.88 199 ALA A N 1
ATOM 1598 C CA . ALA A 1 199 ? -28.493 -9.200 20.536 1.00 94.88 199 ALA A CA 1
ATOM 1599 C C . ALA A 1 199 ? -27.763 -8.728 21.798 1.00 94.88 199 ALA A C 1
ATOM 1601 O O . ALA A 1 199 ? -28.100 -7.685 22.360 1.00 94.88 199 ALA A O 1
ATOM 1602 N N . ASN A 1 200 ? -26.770 -9.506 22.225 1.00 96.44 200 ASN A N 1
ATOM 1603 C CA . ASN A 1 200 ? -25.805 -9.130 23.247 1.00 96.44 200 ASN A CA 1
ATOM 1604 C C . ASN A 1 200 ? -24.912 -8.012 22.705 1.00 96.44 200 ASN A C 1
ATOM 1606 O O . ASN A 1 200 ? -24.255 -8.201 21.674 1.00 96.44 200 ASN A O 1
ATOM 1610 N N . LEU A 1 201 ? -24.898 -6.867 23.383 1.00 97.94 201 LEU A N 1
ATOM 1611 C CA . LEU A 1 201 ? -24.096 -5.725 22.976 1.00 97.94 201 LEU A CA 1
ATOM 1612 C C . LEU A 1 201 ? -22.689 -5.821 23.576 1.00 97.94 201 LEU A C 1
ATOM 1614 O O . LEU A 1 201 ? -22.518 -5.954 24.788 1.00 97.94 201 LEU A O 1
ATOM 1618 N N . VAL A 1 202 ? -21.680 -5.721 22.713 1.00 98.06 202 VAL A N 1
ATOM 1619 C CA . VAL A 1 202 ? -20.262 -5.708 23.087 1.00 98.06 202 VAL A CA 1
ATOM 1620 C C . VAL A 1 202 ? -19.656 -4.402 22.608 1.00 98.06 202 VAL A C 1
ATOM 1622 O O . VAL A 1 202 ? -19.674 -4.124 21.409 1.00 98.06 202 VAL A O 1
ATOM 1625 N N . LEU A 1 203 ? -19.109 -3.604 23.522 1.00 97.81 203 LEU A N 1
ATOM 1626 C CA . LEU A 1 203 ? -18.345 -2.420 23.143 1.00 97.81 203 LEU A CA 1
ATOM 1627 C C . LEU A 1 203 ? -16.875 -2.771 23.077 1.00 97.81 203 LEU A C 1
ATOM 1629 O O . LEU A 1 203 ? -16.322 -3.335 24.018 1.00 97.81 203 LEU A O 1
ATOM 1633 N N . GLU A 1 204 ? -16.241 -2.358 21.994 1.00 97.44 204 GLU A N 1
ATOM 1634 C CA . GLU A 1 204 ? -14.798 -2.373 21.845 1.00 97.44 204 GLU A CA 1
ATOM 1635 C C . GLU A 1 204 ? -14.331 -0.929 21.723 1.00 97.44 204 GLU A C 1
ATOM 1637 O O . GLU A 1 204 ? -14.588 -0.272 20.711 1.00 97.44 204 GLU A O 1
ATOM 1642 N N . LEU A 1 205 ? -13.667 -0.421 22.755 1.00 95.62 205 LEU A N 1
ATOM 1643 C CA . LEU A 1 205 ? -13.406 1.009 22.895 1.00 95.62 205 LEU A CA 1
ATOM 1644 C C . LEU A 1 205 ? -11.912 1.290 22.962 1.00 95.62 205 LEU A C 1
ATOM 1646 O O . LEU A 1 205 ? -11.217 0.604 23.716 1.00 95.62 205 LEU A O 1
ATOM 1650 N N . PRO A 1 206 ? -11.407 2.292 22.221 1.00 94.12 206 PRO A N 1
ATOM 1651 C CA . PRO A 1 206 ? -10.051 2.769 22.434 1.00 94.12 206 PRO A CA 1
ATOM 1652 C C . PRO A 1 206 ? -9.949 3.375 23.837 1.00 94.12 206 PRO A C 1
ATOM 1654 O O . PRO A 1 206 ? -10.787 4.181 24.242 1.00 94.12 206 PRO A O 1
ATOM 1657 N N . ALA A 1 207 ? -8.925 2.988 24.588 1.00 94.12 207 ALA A N 1
ATOM 1658 C CA . ALA A 1 207 ? -8.644 3.630 25.858 1.00 94.12 207 ALA A CA 1
ATOM 1659 C C . ALA A 1 207 ? -7.982 4.991 25.631 1.00 94.12 207 ALA A C 1
ATOM 1661 O O . ALA A 1 207 ? -7.177 5.168 24.718 1.00 94.12 207 ALA A O 1
ATOM 1662 N N . THR A 1 208 ? -8.329 5.957 26.479 1.00 92.06 208 THR A N 1
ATOM 1663 C CA . THR A 1 208 ? -7.821 7.335 26.392 1.00 92.06 208 THR A CA 1
ATOM 1664 C C . THR A 1 208 ? -6.835 7.671 27.512 1.00 92.06 208 THR A C 1
ATOM 1666 O O . THR A 1 208 ? -5.986 8.541 27.330 1.00 92.06 208 THR A O 1
ATOM 1669 N N . HIS A 1 209 ? -6.907 6.962 28.644 1.00 94.88 209 HIS A N 1
ATOM 1670 C CA . HIS A 1 209 ? -6.068 7.188 29.824 1.00 94.88 209 HIS A CA 1
ATOM 1671 C C . HIS A 1 209 ? -5.506 5.877 30.391 1.00 94.88 209 HIS A C 1
ATOM 1673 O O . HIS A 1 209 ? -5.928 4.783 30.018 1.00 94.88 209 HIS A O 1
ATOM 1679 N N . GLU A 1 210 ? -4.563 6.001 31.321 1.00 94.25 210 GLU A N 1
ATOM 1680 C CA . GLU A 1 210 ? -3.787 4.911 31.929 1.00 94.25 210 GLU A CA 1
ATOM 1681 C C . GLU A 1 210 ? -4.591 3.810 32.626 1.00 94.25 210 GLU A C 1
ATOM 1683 O O . GLU A 1 210 ? -4.088 2.691 32.783 1.00 94.25 210 GLU A O 1
ATOM 1688 N N . HIS A 1 211 ? -5.806 4.107 33.088 1.00 93.25 211 HIS A N 1
ATOM 1689 C CA . HIS A 1 211 ? -6.699 3.103 33.651 1.00 93.25 211 HIS A CA 1
ATOM 1690 C C . HIS A 1 211 ? -8.176 3.487 33.530 1.00 93.25 211 HIS A C 1
ATOM 1692 O O . HIS A 1 211 ? -8.555 4.650 33.385 1.00 93.25 211 HIS A O 1
ATOM 1698 N N . VAL A 1 212 ? -9.026 2.471 33.640 1.00 95.19 212 VAL A N 1
ATOM 1699 C CA . VAL A 1 212 ? -10.474 2.617 33.772 1.00 95.19 212 VAL A CA 1
ATOM 1700 C C . VAL A 1 212 ? -10.804 2.717 35.260 1.00 95.19 212 VAL A C 1
ATOM 1702 O O . VAL A 1 212 ? -10.591 1.763 36.006 1.00 95.19 212 VAL A O 1
ATOM 1705 N N . SER A 1 213 ? -11.337 3.850 35.713 1.00 95.69 213 SER A N 1
ATOM 1706 C CA . SER A 1 213 ? -11.773 4.016 37.105 1.00 95.69 213 SER A CA 1
ATOM 1707 C C . SER A 1 213 ? -13.102 3.312 37.376 1.00 95.69 213 SER A C 1
ATOM 1709 O O . SER A 1 213 ? -13.273 2.698 38.427 1.00 95.69 213 SER A O 1
ATOM 1711 N N . ARG A 1 214 ? -14.068 3.414 36.452 1.00 97.19 214 ARG A N 1
ATOM 1712 C CA . ARG A 1 214 ? -15.374 2.740 36.555 1.00 97.19 214 ARG A CA 1
ATOM 1713 C C . ARG A 1 214 ? -16.059 2.658 35.195 1.00 97.19 214 ARG A C 1
ATOM 1715 O O . ARG A 1 214 ? -16.043 3.632 34.448 1.00 97.19 214 ARG A O 1
ATOM 1722 N N . ILE A 1 215 ? -16.740 1.545 34.938 1.00 98.19 215 ILE A N 1
ATOM 1723 C CA . ILE A 1 215 ? -17.703 1.402 33.840 1.00 98.19 215 ILE A CA 1
ATOM 1724 C C . ILE A 1 215 ? -19.049 1.031 34.438 1.00 98.19 215 ILE A C 1
ATOM 1726 O O . ILE A 1 215 ? -19.114 0.183 35.333 1.00 98.19 215 ILE A O 1
ATOM 1730 N N . THR A 1 216 ? -20.116 1.657 33.958 1.00 98.56 216 THR A N 1
ATOM 1731 C CA . THR A 1 216 ? -21.483 1.244 34.276 1.00 98.56 216 THR A CA 1
ATOM 1732 C C . THR A 1 216 ? -22.299 1.039 33.017 1.00 98.56 216 THR A C 1
ATOM 1734 O O . THR A 1 216 ? -22.188 1.841 32.095 1.00 98.56 216 THR A O 1
ATOM 1737 N N . VAL A 1 217 ? -23.157 0.023 33.026 1.00 98.44 217 VAL A N 1
ATOM 1738 C CA . VAL A 1 217 ? -24.196 -0.215 32.018 1.00 98.44 217 VAL A CA 1
ATOM 1739 C C . VAL A 1 217 ? -25.537 -0.147 32.737 1.00 98.44 217 VAL A C 1
ATOM 1741 O O . VAL A 1 217 ? -25.759 -0.881 33.700 1.00 98.44 217 VAL A O 1
ATOM 1744 N N . ASN A 1 218 ? -26.410 0.771 32.325 1.00 98.12 218 ASN A N 1
ATOM 1745 C CA . ASN A 1 218 ? -27.703 1.032 32.969 1.00 98.12 218 ASN A CA 1
ATOM 1746 C C . ASN A 1 218 ? -27.558 1.256 34.491 1.00 98.12 218 ASN A C 1
ATOM 1748 O O . ASN A 1 218 ? -28.300 0.709 35.307 1.00 98.12 218 ASN A O 1
ATOM 1752 N N . GLY A 1 219 ? -26.527 2.017 34.882 1.00 97.44 219 GLY A N 1
ATOM 1753 C CA . GLY A 1 219 ? -26.179 2.322 36.277 1.00 97.44 219 GLY A CA 1
ATOM 1754 C C . GLY A 1 219 ? -25.451 1.209 37.048 1.00 97.44 219 GLY A C 1
ATOM 1755 O O . GLY A 1 219 ? -24.869 1.486 38.102 1.00 97.44 219 GLY A O 1
ATOM 1756 N N . GLN A 1 220 ? -25.408 -0.023 36.531 1.00 97.88 220 GLN A N 1
ATOM 1757 C CA . GLN A 1 220 ? -24.761 -1.158 37.196 1.00 97.88 220 GLN A CA 1
ATOM 1758 C C . GLN A 1 220 ? -23.276 -1.258 36.828 1.00 97.88 220 GLN A C 1
ATOM 1760 O O . GLN A 1 220 ? -22.950 -1.185 35.643 1.00 97.88 220 GLN A O 1
ATOM 1765 N N . PRO A 1 221 ? -22.354 -1.418 37.798 1.00 97.81 221 PRO A N 1
ATOM 1766 C CA . PRO A 1 221 ? -20.940 -1.635 37.507 1.00 97.81 221 PRO A CA 1
ATOM 1767 C C . PRO A 1 221 ? -20.702 -2.908 36.691 1.00 97.81 221 PRO A C 1
ATOM 1769 O O . PRO A 1 221 ? -21.263 -3.955 37.006 1.00 97.81 221 PRO A O 1
ATOM 1772 N N . VAL A 1 222 ? -19.819 -2.830 35.696 1.00 97.62 222 VAL A N 1
ATOM 1773 C CA . VAL A 1 222 ? -19.402 -3.985 34.884 1.00 97.62 222 VAL A CA 1
ATOM 1774 C C . VAL A 1 222 ? -17.880 -4.068 34.787 1.00 97.62 222 VAL A C 1
ATOM 1776 O O . VAL A 1 222 ? -17.179 -3.059 34.889 1.00 97.62 222 VAL A O 1
ATOM 1779 N N . SER A 1 223 ? -17.359 -5.280 34.594 1.00 96.56 223 SER A N 1
ATOM 1780 C CA . SER A 1 223 ? -15.942 -5.518 34.305 1.00 96.56 223 SER A CA 1
ATOM 1781 C C . SER A 1 223 ? -15.627 -5.317 32.822 1.00 96.56 223 SER A C 1
ATOM 1783 O O . SER A 1 223 ? -16.512 -5.419 31.975 1.00 96.56 223 SER A O 1
ATOM 1785 N N . TYR A 1 224 ? -14.348 -5.131 32.502 1.00 96.88 224 TYR A N 1
ATOM 1786 C CA . TYR A 1 224 ? -13.848 -5.088 31.130 1.00 96.88 224 TYR A CA 1
ATOM 1787 C C . TYR A 1 224 ? -12.678 -6.055 30.939 1.00 96.88 224 TYR A C 1
ATOM 1789 O O . TYR A 1 224 ? -12.047 -6.490 31.906 1.00 96.88 224 TYR A O 1
ATOM 1797 N N . LYS A 1 225 ? -12.381 -6.374 29.680 1.00 97.25 225 LYS A N 1
ATOM 1798 C CA . LYS A 1 225 ? -11.162 -7.083 29.267 1.00 97.25 225 LYS A CA 1
ATOM 1799 C C . LYS A 1 225 ? -10.277 -6.142 28.461 1.00 97.25 225 LYS A C 1
ATOM 1801 O O . LYS A 1 225 ? -10.790 -5.238 27.814 1.00 97.25 225 LYS A O 1
ATOM 1806 N N . ILE A 1 226 ? -8.966 -6.346 28.501 1.00 95.81 226 ILE A N 1
ATOM 1807 C CA . ILE A 1 226 ? -8.020 -5.640 27.628 1.00 95.81 226 ILE A CA 1
ATOM 1808 C C . ILE A 1 226 ? -7.841 -6.479 26.364 1.00 95.81 226 ILE A C 1
ATOM 1810 O O . ILE A 1 226 ? -7.688 -7.698 26.457 1.00 95.81 226 ILE A O 1
ATOM 1814 N N . ASP A 1 227 ? -7.870 -5.832 25.204 1.00 95.81 227 ASP A N 1
ATOM 1815 C CA . ASP A 1 227 ? -7.519 -6.456 23.933 1.00 95.81 227 ASP A CA 1
ATOM 1816 C C . ASP A 1 227 ? -5.994 -6.615 23.833 1.00 95.81 227 ASP A C 1
ATOM 1818 O O . ASP A 1 227 ? -5.266 -5.643 23.627 1.00 95.81 227 ASP A O 1
ATOM 1822 N N . GLY A 1 228 ? -5.508 -7.848 23.996 1.00 93.62 228 GLY A N 1
ATOM 1823 C CA . GLY A 1 228 ? -4.078 -8.165 23.943 1.00 93.62 228 GLY A CA 1
ATOM 1824 C C . GLY A 1 228 ? -3.464 -8.094 22.540 1.00 93.62 228 GLY A C 1
ATOM 1825 O O . GLY A 1 228 ? -2.240 -8.180 22.411 1.00 93.62 228 GLY A O 1
ATOM 1826 N N . GLU A 1 229 ? -4.281 -7.944 21.495 1.00 95.19 229 GLU A N 1
ATOM 1827 C CA . GLU A 1 229 ? -3.832 -7.817 20.104 1.00 95.19 229 GLU A CA 1
ATOM 1828 C C . GLU A 1 229 ? -4.075 -6.425 19.519 1.00 95.19 229 GLU A C 1
ATOM 1830 O O . GLU A 1 229 ? -3.769 -6.193 18.352 1.00 95.19 229 GLU A O 1
ATOM 1835 N N . ALA A 1 230 ? -4.547 -5.477 20.332 1.00 95.62 230 ALA A N 1
ATOM 1836 C CA . ALA A 1 230 ? -4.720 -4.097 19.915 1.00 95.62 230 ALA A CA 1
ATOM 1837 C C . ALA A 1 230 ? -3.401 -3.505 19.390 1.00 95.62 230 ALA A C 1
ATOM 1839 O O . ALA A 1 230 ? -2.379 -3.519 20.084 1.00 95.62 230 ALA A O 1
ATOM 1840 N N . VAL A 1 231 ? -3.438 -2.964 18.171 1.00 96.69 231 VAL A N 1
ATOM 1841 C CA . VAL A 1 231 ? -2.306 -2.306 17.507 1.00 96.69 231 VAL A CA 1
ATOM 1842 C C . VAL A 1 231 ? -2.527 -0.797 17.489 1.00 96.69 231 VAL A C 1
ATOM 1844 O O . VAL A 1 231 ? -3.635 -0.317 17.254 1.00 96.69 231 VAL A O 1
ATOM 1847 N N . GLY A 1 232 ? -1.467 -0.031 17.741 1.00 94.62 232 GLY A N 1
ATOM 1848 C CA . GLY A 1 232 ? -1.507 1.430 17.749 1.00 94.62 232 GLY A CA 1
ATOM 1849 C C . GLY A 1 232 ? -2.083 1.967 19.053 1.00 94.62 232 GLY A C 1
ATOM 1850 O O . GLY A 1 232 ? -1.337 2.528 19.842 1.00 94.62 232 GLY A O 1
ATOM 1851 N N . LYS A 1 233 ? -3.375 1.745 19.316 1.00 93.25 233 LYS A N 1
ATOM 1852 C CA . LYS A 1 233 ? -4.077 2.229 20.519 1.00 93.25 233 LYS A CA 1
ATOM 1853 C C . LYS A 1 233 ? -4.600 1.053 21.356 1.00 93.25 233 LYS A C 1
ATOM 1855 O O . LYS A 1 233 ? -5.213 0.157 20.779 1.00 93.25 233 LYS A O 1
ATOM 1860 N N . PRO A 1 234 ? -4.444 1.047 22.695 1.00 94.50 234 PRO A N 1
ATOM 1861 C CA . PRO A 1 234 ? -5.024 0.004 23.539 1.00 94.50 234 PRO A CA 1
ATOM 1862 C C . PRO A 1 234 ? -6.544 0.043 23.486 1.00 94.50 234 PRO A C 1
ATOM 1864 O O . PRO A 1 234 ? -7.147 1.118 23.429 1.00 94.50 234 PRO A O 1
ATOM 1867 N N . ARG A 1 235 ? -7.168 -1.133 23.550 1.00 95.50 235 ARG A N 1
ATOM 1868 C CA . ARG A 1 235 ? -8.625 -1.262 23.515 1.00 95.50 235 ARG A CA 1
ATOM 1869 C C . ARG A 1 235 ? -9.127 -2.073 24.696 1.00 95.50 235 ARG A C 1
ATOM 1871 O O . ARG A 1 235 ? -8.449 -2.979 25.183 1.00 95.50 235 ARG A O 1
ATOM 1878 N N . ILE A 1 236 ? -10.325 -1.734 25.151 1.00 97.12 236 ILE A N 1
ATOM 1879 C CA . ILE A 1 236 ? -11.053 -2.500 26.157 1.00 97.12 236 ILE A CA 1
ATOM 1880 C C . ILE A 1 236 ? -12.329 -3.081 25.557 1.00 97.12 236 ILE A C 1
ATOM 1882 O O . ILE A 1 236 ? -12.976 -2.447 24.723 1.00 97.12 236 ILE A O 1
ATOM 1886 N N . LEU A 1 237 ? -12.696 -4.275 26.011 1.00 97.88 237 LEU A N 1
ATOM 1887 C CA . LEU A 1 237 ? -13.942 -4.945 25.671 1.00 97.88 237 LEU A CA 1
ATOM 1888 C C . LEU A 1 237 ? -14.883 -4.903 26.874 1.00 97.88 237 LEU A C 1
ATOM 1890 O O . LEU A 1 237 ? -14.521 -5.361 27.963 1.00 97.88 237 LEU A O 1
ATOM 1894 N N . VAL A 1 238 ? -16.087 -4.378 26.664 1.00 97.88 238 VAL A N 1
ATOM 1895 C CA . VAL A 1 238 ? -17.156 -4.288 27.663 1.00 97.88 238 VAL A CA 1
ATOM 1896 C C . VAL A 1 238 ? -18.344 -5.113 27.183 1.00 97.88 238 VAL A C 1
ATOM 1898 O O . VAL A 1 238 ? -18.980 -4.782 26.184 1.00 97.88 238 VAL A O 1
ATOM 1901 N N . GLU A 1 239 ? -18.655 -6.178 27.914 1.00 97.19 239 GLU A N 1
ATOM 1902 C CA . GLU A 1 239 ? -19.859 -6.984 27.703 1.00 97.19 239 GLU A CA 1
ATOM 1903 C C . GLU A 1 239 ? -21.045 -6.272 28.364 1.00 97.19 239 GLU A C 1
ATOM 1905 O O . GLU A 1 239 ? -21.195 -6.311 29.587 1.00 97.19 239 GLU A O 1
ATOM 1910 N N . ALA A 1 240 ? -21.869 -5.583 27.571 1.00 96.88 240 ALA A N 1
ATOM 1911 C CA . ALA A 1 240 ? -23.015 -4.828 28.080 1.00 96.88 240 ALA A CA 1
ATOM 1912 C C . ALA A 1 240 ? -24.266 -5.696 28.294 1.00 96.88 240 ALA A C 1
ATOM 1914 O O . ALA A 1 240 ? -25.238 -5.239 28.897 1.00 96.88 240 ALA A O 1
ATOM 1915 N N . GLY A 1 241 ? -24.246 -6.952 27.842 1.00 94.88 241 GLY A N 1
ATOM 1916 C CA . GLY A 1 241 ? -25.376 -7.862 27.985 1.00 94.88 241 GLY A CA 1
ATOM 1917 C C . GLY A 1 241 ? -26.463 -7.623 26.936 1.00 94.88 241 GLY A C 1
ATOM 1918 O O . GLY A 1 241 ? -26.275 -6.913 25.948 1.00 94.88 241 GLY A O 1
ATOM 1919 N N . MET A 1 242 ? -27.630 -8.226 27.168 1.00 94.81 242 MET A N 1
ATOM 1920 C CA . MET A 1 242 ? -28.839 -8.011 26.369 1.00 94.81 242 MET A CA 1
ATOM 1921 C C . MET A 1 242 ? -29.792 -7.059 27.098 1.00 94.81 242 MET A C 1
ATOM 1923 O O . MET A 1 242 ? -30.280 -7.373 28.183 1.00 94.81 242 MET A O 1
ATOM 1927 N N . ALA A 1 243 ? -30.102 -5.925 26.478 1.00 94.88 243 ALA A N 1
ATOM 1928 C CA . ALA A 1 243 ? -31.089 -4.954 26.937 1.00 94.88 243 ALA A CA 1
ATOM 1929 C C . ALA A 1 243 ? -31.794 -4.278 25.747 1.00 94.88 243 ALA A C 1
ATOM 1931 O O . ALA A 1 243 ? -31.320 -4.321 24.610 1.00 94.88 243 ALA A O 1
ATOM 1932 N N . ALA A 1 244 ? -32.947 -3.655 26.007 1.00 93.88 244 ALA A N 1
ATOM 1933 C CA . ALA A 1 244 ? -33.681 -2.878 25.001 1.00 93.88 244 ALA A CA 1
ATOM 1934 C C . ALA A 1 244 ? -33.034 -1.510 24.722 1.00 93.88 244 ALA A C 1
ATOM 1936 O O . ALA A 1 244 ? -33.187 -0.957 23.635 1.00 93.88 244 ALA A O 1
ATOM 1937 N N . GLU A 1 245 ? -32.315 -0.972 25.704 1.00 96.88 245 GLU A N 1
ATOM 1938 C CA . GLU A 1 245 ? -31.513 0.241 25.603 1.00 96.88 245 GLU A CA 1
ATOM 1939 C C . GLU A 1 245 ? -30.332 0.169 26.574 1.00 96.88 245 GLU A C 1
ATOM 1941 O O . GLU A 1 245 ? -30.355 -0.581 27.559 1.00 96.88 245 GLU A O 1
ATOM 1946 N N . TYR A 1 246 ? -29.297 0.942 26.266 1.00 98.12 246 TYR A N 1
ATOM 1947 C CA . TYR A 1 246 ? -28.033 0.946 26.980 1.00 98.12 246 TYR A CA 1
ATOM 1948 C C . TYR A 1 246 ? -27.617 2.381 27.284 1.00 98.12 246 TYR A C 1
ATOM 1950 O O . TYR A 1 246 ? -27.420 3.184 26.373 1.00 98.12 246 TYR A O 1
ATOM 1958 N N . ASP A 1 247 ? -27.457 2.664 28.569 1.00 98.44 247 ASP A N 1
ATOM 1959 C CA . ASP A 1 247 ? -26.840 3.860 29.123 1.00 98.44 247 ASP A CA 1
ATOM 1960 C C . ASP A 1 247 ? -25.469 3.477 29.685 1.00 98.44 247 ASP A C 1
ATOM 1962 O O . ASP A 1 247 ? -25.370 2.828 30.732 1.00 98.44 247 ASP A O 1
ATOM 1966 N N . ILE A 1 248 ? -24.404 3.788 28.946 1.00 98.56 248 ILE A N 1
ATOM 1967 C CA . ILE A 1 248 ? -23.059 3.296 29.250 1.00 98.56 248 ILE A CA 1
ATOM 1968 C C . ILE A 1 248 ? -22.155 4.467 29.576 1.00 98.56 248 ILE A C 1
ATOM 1970 O O . ILE A 1 248 ? -21.911 5.329 28.736 1.00 98.56 248 ILE A O 1
ATOM 1974 N N . VAL A 1 249 ? -21.636 4.481 30.801 1.00 98.56 249 VAL A N 1
ATOM 1975 C CA . VAL A 1 249 ? -20.766 5.547 31.303 1.00 98.56 249 VAL A CA 1
ATOM 1976 C C . VAL A 1 249 ? -19.408 4.966 31.641 1.00 98.56 249 VAL A C 1
ATOM 1978 O O . VAL A 1 249 ? -19.305 4.010 32.414 1.00 98.56 249 VAL A O 1
ATOM 1981 N N . ILE A 1 250 ? -18.365 5.581 31.099 1.00 98.06 250 ILE A N 1
ATOM 1982 C CA . ILE A 1 250 ? -16.974 5.204 31.327 1.00 98.06 250 ILE A CA 1
ATOM 1983 C C . ILE A 1 250 ? -16.273 6.377 31.976 1.00 98.06 250 ILE A C 1
ATOM 1985 O O . ILE A 1 250 ? -16.312 7.500 31.478 1.00 98.06 250 ILE A O 1
ATOM 1989 N N . ARG A 1 251 ? -15.638 6.109 33.112 1.00 98.06 251 ARG A N 1
ATOM 1990 C CA . ARG A 1 251 ? -14.796 7.064 33.823 1.00 98.06 251 ARG A CA 1
ATOM 1991 C C . ARG A 1 251 ? -13.363 6.584 33.726 1.00 98.06 251 ARG A C 1
ATOM 1993 O O . ARG A 1 251 ? -13.025 5.528 34.264 1.00 98.06 251 ARG A O 1
ATOM 2000 N N . TRP A 1 252 ? -12.558 7.364 33.031 1.00 96.88 252 TRP A N 1
ATOM 2001 C CA . TRP A 1 252 ? -11.129 7.176 32.885 1.00 96.88 252 TRP A CA 1
ATOM 2002 C C . TRP A 1 252 ? -10.380 7.822 34.055 1.00 96.88 252 TRP A C 1
ATOM 2004 O O . TRP A 1 252 ? -10.874 8.768 34.674 1.00 96.88 252 TRP A O 1
ATOM 2014 N N . GLY A 1 253 ? -9.187 7.315 34.350 1.00 95.19 253 GLY A N 1
ATOM 2015 C CA . GLY A 1 253 ? -8.301 7.871 35.365 1.00 95.19 253 GLY A CA 1
ATOM 2016 C C . GLY A 1 253 ? -6.832 7.784 34.963 1.00 95.19 253 GLY A C 1
ATOM 2017 O O . GLY A 1 253 ? -6.450 7.021 34.075 1.00 95.19 253 GLY A O 1
ATOM 2018 N N . GLY A 1 254 ? -6.001 8.569 35.650 1.00 94.31 254 GLY A N 1
ATOM 2019 C CA . GLY A 1 254 ? -4.577 8.713 35.340 1.00 94.31 254 GLY A CA 1
ATOM 2020 C C . GLY A 1 254 ? -4.324 9.710 34.212 1.00 94.31 254 GLY A C 1
ATOM 2021 O O . GLY A 1 254 ? -5.184 10.535 33.901 1.00 94.31 254 GLY A O 1
ATOM 2022 N N . PHE A 1 255 ? -3.129 9.656 33.627 1.00 92.19 255 PHE A N 1
ATOM 2023 C CA . PHE A 1 255 ? -2.750 10.538 32.521 1.00 92.19 255 PHE A CA 1
ATOM 2024 C C . PHE A 1 255 ? -3.258 10.017 31.174 1.00 92.19 255 PHE A C 1
ATOM 2026 O O . PHE A 1 255 ? -3.589 8.837 31.036 1.00 92.19 255 PHE A O 1
ATOM 2033 N N . SER A 1 256 ? -3.300 10.893 30.168 1.00 91.81 256 SER A N 1
ATOM 2034 C CA . SER A 1 256 ? -3.567 10.492 28.787 1.00 91.81 256 SER A CA 1
ATOM 2035 C C . SER A 1 256 ? -2.506 9.511 28.288 1.00 91.81 256 SER A C 1
ATOM 2037 O O . SER A 1 256 ? -1.319 9.619 28.618 1.00 91.81 256 SER A O 1
ATOM 2039 N N . LEU A 1 257 ? -2.939 8.550 27.481 1.00 91.56 257 LEU A N 1
ATOM 2040 C CA . LEU A 1 257 ? -2.039 7.576 26.872 1.00 91.56 257 LEU A CA 1
ATOM 2041 C C . LEU A 1 257 ? -1.217 8.207 25.748 1.00 91.56 257 LEU A C 1
ATOM 2043 O O . LEU A 1 257 ? -1.733 9.025 24.988 1.00 91.56 257 LEU A O 1
ATOM 2047 N N . LYS A 1 258 ? 0.039 7.775 25.628 1.00 86.38 258 LYS A N 1
ATOM 2048 C CA . LYS A 1 258 ? 0.915 8.062 24.486 1.00 86.38 258 LYS A CA 1
ATOM 2049 C C . LYS A 1 258 ? 0.978 6.835 23.603 1.00 86.38 258 LYS A C 1
ATOM 2051 O O . LYS A 1 258 ? 1.268 5.759 24.109 1.00 86.38 258 LYS A O 1
ATOM 2056 N N . TYR A 1 259 ? 0.697 6.981 22.320 1.00 88.81 259 TYR A N 1
ATOM 2057 C CA . TYR A 1 259 ? 0.561 5.859 21.383 1.00 88.81 259 TYR A CA 1
ATOM 2058 C C . TYR A 1 259 ? 1.107 6.188 19.988 1.00 88.81 259 TYR A C 1
ATOM 2060 O O . TYR A 1 259 ? 0.798 5.511 19.006 1.00 88.81 259 TYR A O 1
ATOM 2068 N N . GLU A 1 260 ? 1.910 7.243 19.892 1.00 91.44 260 GLU A N 1
ATOM 2069 C CA . GLU A 1 260 ? 2.590 7.645 18.673 1.00 91.44 260 GLU A CA 1
ATOM 2070 C C . GLU A 1 260 ? 3.550 6.532 18.217 1.00 91.44 260 GLU A C 1
ATOM 2072 O O . GLU A 1 260 ? 4.324 6.019 19.035 1.00 91.44 260 GLU A O 1
ATOM 2077 N N . PRO A 1 261 ? 3.527 6.146 16.927 1.00 93.38 261 PRO A N 1
ATOM 2078 C CA . PRO A 1 261 ? 4.478 5.184 16.393 1.00 93.38 261 PRO A CA 1
ATOM 2079 C C . PRO A 1 261 ? 5.921 5.637 16.609 1.00 93.38 261 PRO A C 1
ATOM 2081 O O . PRO A 1 261 ? 6.243 6.823 16.528 1.00 93.38 261 PRO A O 1
ATOM 2084 N N . LEU A 1 262 ? 6.813 4.674 16.824 1.00 93.50 262 LEU A N 1
ATOM 2085 C CA . LEU A 1 262 ? 8.249 4.938 16.798 1.00 93.50 262 LEU A CA 1
ATOM 2086 C C . LEU A 1 262 ? 8.769 4.820 15.364 1.00 93.50 262 LEU A C 1
ATOM 2088 O O . LEU A 1 262 ? 8.145 4.175 14.523 1.00 93.50 262 LEU A O 1
ATOM 2092 N N . SER A 1 263 ? 9.921 5.419 15.071 1.00 95.19 263 SER A N 1
ATOM 2093 C CA . SER A 1 263 ? 10.522 5.363 13.736 1.00 95.19 263 SER A CA 1
ATOM 2094 C C . SER A 1 263 ? 12.029 5.161 13.796 1.00 95.19 263 SER A C 1
ATOM 2096 O O . SER A 1 263 ? 12.698 5.686 14.687 1.00 95.19 263 SER A O 1
ATOM 2098 N N . VAL A 1 264 ? 12.566 4.404 12.842 1.00 95.06 264 VAL A N 1
ATOM 2099 C CA . VAL A 1 264 ? 14.007 4.201 12.680 1.00 95.06 264 VAL A CA 1
ATOM 2100 C C . VAL A 1 264 ? 14.349 3.960 11.210 1.00 95.06 264 VAL A C 1
ATOM 2102 O O . VAL A 1 264 ? 13.666 3.211 10.517 1.00 95.06 264 VAL A O 1
ATOM 2105 N N . THR A 1 265 ? 15.427 4.586 10.744 1.00 94.62 265 THR A N 1
ATOM 2106 C CA . THR A 1 265 ? 15.985 4.381 9.402 1.00 94.62 265 THR A CA 1
ATOM 2107 C C . THR A 1 265 ? 17.341 3.715 9.541 1.00 94.62 265 THR A C 1
ATOM 2109 O O . THR A 1 265 ? 18.170 4.162 10.337 1.00 94.62 265 THR A O 1
ATOM 2112 N N . VAL A 1 266 ? 17.572 2.640 8.794 1.00 94.94 266 VAL A N 1
ATOM 2113 C CA . VAL A 1 266 ? 18.814 1.869 8.883 1.00 94.94 266 VAL A CA 1
ATOM 2114 C C . VAL A 1 266 ? 19.122 1.189 7.547 1.00 94.94 266 VAL A C 1
ATOM 2116 O O . VAL A 1 266 ? 18.209 0.660 6.909 1.00 94.94 266 VAL A O 1
ATOM 2119 N N . PRO A 1 267 ? 20.396 1.150 7.125 1.00 93.75 267 PRO A N 1
ATOM 2120 C CA . PRO A 1 267 ? 20.783 0.367 5.965 1.00 93.75 267 PRO A CA 1
ATOM 2121 C C . PRO A 1 267 ? 20.550 -1.133 6.156 1.00 93.75 267 PRO A C 1
ATOM 2123 O O . PRO A 1 267 ? 20.732 -1.679 7.249 1.00 93.75 267 PRO A O 1
ATOM 2126 N N . GLN A 1 268 ? 20.224 -1.836 5.075 1.00 93.06 268 GLN A N 1
ATOM 2127 C CA . GLN A 1 268 ? 20.123 -3.293 5.093 1.00 93.06 268 GLN A CA 1
ATOM 2128 C C . GLN A 1 268 ? 21.437 -3.931 5.597 1.00 93.06 268 GLN A C 1
ATOM 2130 O O . GLN A 1 268 ? 22.544 -3.474 5.304 1.00 93.06 268 GLN A O 1
ATOM 2135 N N . GLY A 1 269 ? 21.316 -4.976 6.410 1.00 91.88 269 GLY A N 1
ATOM 2136 C CA . GLY A 1 269 ? 22.417 -5.679 7.067 1.00 91.88 269 GLY A CA 1
ATOM 2137 C C . GLY A 1 269 ? 23.015 -4.961 8.280 1.00 91.88 269 GLY A C 1
ATOM 2138 O O . GLY A 1 269 ? 23.874 -5.538 8.943 1.00 91.88 269 GLY A O 1
ATOM 2139 N N . HIS A 1 270 ? 22.573 -3.742 8.610 1.00 92.38 270 HIS A N 1
ATOM 2140 C CA . HIS A 1 270 ? 23.156 -2.958 9.699 1.00 92.38 270 HIS A CA 1
ATOM 2141 C C . HIS A 1 270 ? 22.345 -3.040 10.991 1.00 92.38 270 HIS A C 1
ATOM 2143 O O . HIS A 1 270 ? 21.127 -3.246 10.998 1.00 92.38 270 HIS A O 1
ATOM 2149 N N . ARG A 1 271 ? 23.060 -2.879 12.109 1.00 94.81 271 ARG A N 1
ATOM 2150 C CA . ARG A 1 271 ? 22.494 -2.872 13.456 1.00 94.81 271 ARG A CA 1
ATOM 2151 C C . ARG A 1 271 ? 21.936 -1.494 13.800 1.00 94.81 271 ARG A C 1
ATOM 2153 O O . ARG A 1 271 ? 22.592 -0.485 13.557 1.00 94.81 271 ARG A O 1
ATOM 2160 N N . PHE A 1 272 ? 20.777 -1.468 14.447 1.00 93.94 272 PHE A N 1
ATOM 2161 C CA . PHE A 1 272 ? 20.192 -0.271 15.046 1.00 93.94 272 PHE A CA 1
ATOM 2162 C C . PHE A 1 272 ? 19.778 -0.532 16.495 1.00 93.94 272 PHE A C 1
ATOM 2164 O O . PHE A 1 272 ? 19.565 -1.679 16.897 1.00 93.94 272 PHE A O 1
ATOM 2171 N N . THR A 1 273 ? 19.638 0.549 17.264 1.00 93.31 273 THR A N 1
ATOM 2172 C CA . THR A 1 273 ? 19.081 0.532 18.619 1.00 93.31 273 THR A CA 1
ATOM 2173 C C . THR A 1 273 ? 17.901 1.488 18.682 1.00 93.31 273 THR A C 1
ATOM 2175 O O . THR A 1 273 ? 18.036 2.676 18.402 1.00 93.31 273 THR A O 1
ATOM 2178 N N . LEU A 1 274 ? 16.748 0.959 19.069 1.00 91.50 274 LEU A N 1
ATOM 2179 C CA . LEU A 1 274 ? 15.524 1.697 19.317 1.00 91.50 274 LEU A CA 1
ATOM 2180 C C . LEU A 1 274 ? 15.377 1.941 20.820 1.00 91.50 274 LEU A C 1
ATOM 2182 O O . LEU A 1 274 ? 15.297 0.991 21.600 1.00 91.50 274 LEU A O 1
ATOM 2186 N N . ASN A 1 275 ? 15.297 3.210 21.215 1.00 88.75 275 ASN A N 1
ATOM 2187 C CA . ASN A 1 275 ? 14.931 3.596 22.574 1.00 88.75 275 ASN A CA 1
ATOM 2188 C C . ASN A 1 275 ? 13.410 3.682 22.674 1.00 88.75 275 ASN A C 1
ATOM 2190 O O . ASN A 1 275 ? 12.789 4.497 21.996 1.00 88.75 275 ASN A O 1
ATOM 2194 N N . ALA A 1 276 ? 12.821 2.863 23.535 1.00 78.12 276 ALA A N 1
ATOM 2195 C CA . ALA A 1 276 ? 11.382 2.796 23.717 1.00 78.12 276 ALA A CA 1
ATOM 2196 C C . ALA A 1 276 ? 11.033 2.633 25.211 1.00 78.12 276 ALA A C 1
ATOM 2198 O O . ALA A 1 276 ? 10.743 1.528 25.682 1.00 78.12 276 ALA A O 1
ATOM 2199 N N . PRO A 1 277 ? 11.078 3.728 25.995 1.00 74.31 277 PRO A N 1
ATOM 2200 C CA . PRO A 1 277 ? 10.726 3.697 27.413 1.00 74.31 277 PRO A CA 1
ATOM 2201 C C . PRO A 1 277 ? 9.282 3.211 27.607 1.00 74.31 277 PRO A C 1
ATOM 2203 O O . PRO A 1 277 ? 8.355 3.841 27.105 1.00 74.31 277 PRO A O 1
ATOM 2206 N N . GLY A 1 278 ? 9.086 2.100 28.326 1.00 72.12 278 GLY A N 1
ATOM 2207 C CA . GLY A 1 278 ? 7.768 1.467 28.522 1.00 72.12 278 GLY A CA 1
ATOM 2208 C C . GLY A 1 278 ? 7.501 0.237 27.643 1.00 72.12 278 GLY A C 1
ATOM 2209 O O . GLY A 1 278 ? 6.486 -0.437 27.828 1.00 72.12 278 GLY A O 1
ATOM 2210 N N . VAL A 1 279 ? 8.421 -0.107 26.735 1.00 67.12 279 VAL A N 1
ATOM 2211 C CA . VAL A 1 279 ? 8.378 -1.374 25.994 1.00 67.12 279 VAL A CA 1
ATOM 2212 C C . VAL A 1 279 ? 8.780 -2.538 26.890 1.00 67.12 279 VAL A C 1
ATOM 2214 O O . VAL A 1 279 ? 9.838 -2.536 27.523 1.00 67.12 279 VAL A O 1
ATOM 2217 N N . TYR A 1 280 ? 7.929 -3.556 26.905 1.00 65.44 280 TYR A N 1
ATOM 2218 C CA . TYR A 1 280 ? 8.207 -4.866 27.469 1.00 65.44 280 TYR A CA 1
ATOM 2219 C C . TYR A 1 280 ? 8.857 -5.762 26.413 1.00 65.44 280 TYR A C 1
ATOM 2221 O O . TYR A 1 280 ? 8.612 -5.614 25.223 1.00 65.44 280 TYR A O 1
ATOM 2229 N N . TYR A 1 281 ? 9.662 -6.717 26.880 1.00 67.38 281 TYR A N 1
ATOM 2230 C CA . TYR A 1 281 ? 10.560 -7.632 26.154 1.00 67.38 281 TYR A CA 1
ATOM 2231 C C . TYR A 1 281 ? 9.957 -8.475 25.004 1.00 67.38 281 TYR A C 1
ATOM 2233 O O . TYR A 1 281 ? 10.624 -9.370 24.492 1.00 67.38 281 TYR A O 1
ATOM 2241 N N . SER A 1 282 ? 8.709 -8.231 24.600 1.00 89.00 282 SER A N 1
ATOM 2242 C CA . SER A 1 282 ? 8.055 -8.908 23.486 1.00 89.00 282 SER A CA 1
ATOM 2243 C C . SER A 1 282 ? 7.976 -8.003 22.263 1.00 89.00 282 SER A C 1
ATOM 2245 O O . SER A 1 282 ? 7.608 -6.831 22.340 1.00 89.00 282 SER A O 1
ATOM 2247 N N . TRP A 1 283 ? 8.250 -8.589 21.108 1.00 93.12 283 TRP A N 1
ATOM 2248 C CA . TRP A 1 283 ? 8.153 -7.948 19.805 1.00 93.12 283 TRP A CA 1
ATOM 2249 C C . TRP A 1 283 ? 7.509 -8.917 18.808 1.00 93.12 283 TRP A C 1
ATOM 2251 O O . TRP A 1 283 ? 7.487 -10.129 19.032 1.00 93.12 283 TRP A O 1
ATOM 2261 N N . LYS A 1 284 ? 6.945 -8.377 17.729 1.00 95.69 284 LYS A N 1
ATOM 2262 C CA . LYS A 1 284 ? 6.389 -9.127 16.598 1.00 95.69 284 LYS A CA 1
ATOM 2263 C C . LYS A 1 284 ? 6.901 -8.508 15.308 1.00 95.69 284 LYS A C 1
ATOM 2265 O O . LYS A 1 284 ? 6.847 -7.294 15.142 1.00 95.69 284 LYS A O 1
ATOM 2270 N N . ASP A 1 285 ? 7.339 -9.347 14.383 1.00 95.94 285 ASP A N 1
ATOM 2271 C CA . ASP A 1 285 ? 7.804 -8.926 13.064 1.00 95.94 285 ASP A CA 1
ATOM 2272 C C . ASP A 1 285 ? 7.157 -9.792 11.972 1.00 95.94 285 ASP A C 1
ATOM 2274 O O . ASP A 1 285 ? 7.763 -10.750 11.486 1.00 95.94 285 ASP A O 1
ATOM 2278 N N . PRO A 1 286 ? 5.899 -9.499 11.592 1.00 95.31 286 PRO A N 1
ATOM 2279 C CA . PRO A 1 286 ? 5.214 -10.267 10.556 1.00 95.31 286 PRO A CA 1
ATOM 2280 C C . PRO A 1 286 ? 5.890 -10.183 9.178 1.00 95.31 286 PRO A C 1
ATOM 2282 O O . PRO A 1 286 ? 5.688 -11.071 8.355 1.00 95.31 286 PRO A O 1
ATOM 2285 N N . GLN A 1 287 ? 6.684 -9.134 8.926 1.00 93.94 287 GLN A N 1
ATOM 2286 C CA . GLN A 1 287 ? 7.397 -8.918 7.662 1.00 93.94 287 GLN A CA 1
ATOM 2287 C C . GLN A 1 287 ? 8.786 -9.578 7.630 1.00 93.94 287 GLN A C 1
ATOM 2289 O O . GLN A 1 287 ? 9.410 -9.596 6.570 1.00 93.94 287 GLN A O 1
ATOM 2294 N N . GLN A 1 288 ? 9.251 -10.142 8.752 1.00 94.81 288 GLN A N 1
ATOM 2295 C CA . GLN A 1 288 ? 10.543 -10.828 8.880 1.00 94.81 288 GLN A CA 1
ATOM 2296 C C . GLN A 1 288 ? 11.725 -9.943 8.450 1.00 94.81 288 GLN A C 1
ATOM 2298 O O . GLN A 1 288 ? 12.642 -10.373 7.744 1.00 94.81 288 GLN A O 1
ATOM 2303 N N . VAL A 1 289 ? 11.688 -8.673 8.851 1.00 94.50 289 VAL A N 1
ATOM 2304 C CA . VAL A 1 289 ? 12.705 -7.670 8.522 1.00 94.50 289 VAL A CA 1
ATOM 2305 C C . VAL A 1 289 ? 13.848 -7.598 9.525 1.00 94.50 289 VAL A C 1
ATOM 2307 O O . VAL A 1 289 ? 14.885 -7.017 9.201 1.00 94.50 289 VAL A O 1
ATOM 2310 N N . LEU A 1 290 ? 13.715 -8.222 10.694 1.00 95.69 290 LEU A N 1
ATOM 2311 C CA . LEU A 1 290 ? 14.688 -8.182 11.781 1.00 95.69 290 LEU A CA 1
ATOM 2312 C C . LEU A 1 290 ? 15.425 -9.513 11.982 1.00 95.69 290 LEU A C 1
ATOM 2314 O O . LEU A 1 290 ? 14.854 -10.598 11.907 1.00 95.69 290 LEU A O 1
ATOM 2318 N N . THR A 1 291 ? 16.704 -9.418 12.343 1.00 96.12 291 THR A N 1
ATOM 2319 C CA . THR A 1 291 ? 17.527 -10.531 12.845 1.00 96.12 291 THR A CA 1
ATOM 2320 C C . THR A 1 291 ? 18.359 -10.093 14.047 1.00 96.12 291 THR A C 1
ATOM 2322 O O . THR A 1 291 ? 18.540 -8.897 14.266 1.00 96.12 291 THR A O 1
ATOM 2325 N N . GLU A 1 292 ? 18.875 -11.050 14.827 1.00 95.75 292 GLU A N 1
ATOM 2326 C CA . GLU A 1 292 ? 19.699 -10.781 16.021 1.00 95.75 292 GLU A CA 1
ATOM 2327 C C . GLU A 1 292 ? 19.049 -9.795 17.005 1.00 95.75 292 GLU A C 1
ATOM 2329 O O . GLU A 1 292 ? 19.694 -8.881 17.528 1.00 95.75 292 GLU A O 1
ATOM 2334 N N . VAL A 1 293 ? 17.743 -9.965 17.225 1.00 93.62 293 VAL A N 1
ATOM 2335 C CA . VAL A 1 293 ? 16.973 -9.092 18.108 1.00 93.62 293 VAL A CA 1
ATOM 2336 C C . VAL A 1 293 ? 17.346 -9.365 19.561 1.00 93.62 293 VAL A C 1
ATOM 2338 O O . VAL A 1 293 ? 17.261 -10.495 20.040 1.00 93.62 293 VAL A O 1
ATOM 2341 N N . SER A 1 294 ? 17.726 -8.310 20.271 1.00 91.50 294 SER A N 1
ATOM 2342 C CA . SER A 1 294 ? 18.018 -8.314 21.698 1.00 91.50 294 SER A CA 1
ATOM 2343 C C . SER A 1 294 ? 17.251 -7.185 22.370 1.00 91.50 294 SER A C 1
ATOM 2345 O O . SER A 1 294 ? 17.306 -6.036 21.935 1.00 91.50 294 SER A O 1
ATOM 2347 N N . THR A 1 295 ? 16.567 -7.498 23.464 1.00 88.06 295 THR A N 1
ATOM 2348 C CA . THR A 1 295 ? 15.819 -6.522 24.263 1.00 88.06 295 THR A CA 1
ATOM 2349 C C . THR A 1 295 ? 16.455 -6.378 25.637 1.00 88.06 295 THR A C 1
ATOM 2351 O O . THR A 1 295 ? 16.648 -7.378 26.331 1.00 88.06 295 THR A O 1
ATOM 2354 N N . LYS A 1 296 ? 16.742 -5.147 26.057 1.00 83.88 296 LYS A N 1
ATOM 2355 C CA . LYS A 1 296 ? 17.244 -4.819 27.398 1.00 83.88 296 LYS A CA 1
ATOM 2356 C C . LYS A 1 296 ? 16.537 -3.559 27.876 1.00 83.88 296 LYS A C 1
ATOM 2358 O O . LYS A 1 296 ? 16.531 -2.595 27.133 1.00 83.88 296 LYS A O 1
ATOM 2363 N N . GLU A 1 297 ? 15.933 -3.591 29.066 1.00 76.31 297 GLU A N 1
ATOM 2364 C CA . GLU A 1 297 ? 15.261 -2.472 29.762 1.00 76.31 297 GLU A CA 1
ATOM 2365 C C . GLU A 1 297 ? 14.994 -1.207 28.914 1.00 76.31 297 GLU A C 1
ATOM 2367 O O . GLU A 1 297 ? 15.784 -0.265 28.903 1.00 76.31 297 GLU A O 1
ATOM 2372 N N . GLY A 1 298 ? 13.867 -1.183 28.192 1.00 81.75 298 GLY A N 1
ATOM 2373 C CA . GLY A 1 298 ? 13.449 -0.016 27.399 1.00 81.75 298 GLY A CA 1
ATOM 2374 C C . GLY A 1 298 ? 14.238 0.221 26.105 1.00 81.75 298 GLY A C 1
ATOM 2375 O O . GLY A 1 298 ? 14.078 1.270 25.482 1.00 81.75 298 GLY A O 1
ATOM 2376 N N . GLN A 1 299 ? 15.071 -0.731 25.686 1.00 88.88 299 GLN A N 1
ATOM 2377 C CA . GLN A 1 299 ? 15.800 -0.717 24.423 1.00 88.88 299 GLN A CA 1
ATOM 2378 C C . GLN A 1 299 ? 15.620 -2.027 23.654 1.00 88.88 299 GLN A C 1
ATOM 2380 O O . GLN A 1 299 ? 15.641 -3.125 24.222 1.00 88.88 299 GLN A O 1
ATOM 2385 N N . LEU A 1 300 ? 15.497 -1.896 22.336 1.00 91.69 300 LEU A N 1
ATOM 2386 C CA . LEU A 1 300 ? 15.550 -3.001 21.387 1.00 91.69 300 LEU A CA 1
ATOM 2387 C C . LEU A 1 300 ? 16.710 -2.757 20.427 1.00 91.69 300 LEU A C 1
ATOM 2389 O O . LEU A 1 300 ? 16.775 -1.719 19.777 1.00 91.69 300 LEU A O 1
ATOM 2393 N N . THR A 1 301 ? 17.610 -3.724 20.315 1.00 93.56 301 THR A N 1
ATOM 2394 C CA . THR A 1 301 ? 18.690 -3.726 19.328 1.00 93.56 301 THR A CA 1
ATOM 2395 C C . THR A 1 301 ? 18.448 -4.856 18.340 1.00 93.56 301 THR A C 1
ATOM 2397 O O . THR A 1 301 ? 18.165 -5.977 18.755 1.00 93.56 301 THR A O 1
ATOM 2400 N N . ALA A 1 302 ? 18.565 -4.585 17.043 1.00 95.56 302 ALA A N 1
ATOM 2401 C CA . ALA A 1 302 ? 18.365 -5.580 15.990 1.00 95.56 302 ALA A CA 1
ATOM 2402 C C . ALA A 1 302 ? 19.189 -5.241 14.742 1.00 95.56 302 ALA A C 1
ATOM 2404 O O . ALA A 1 302 ? 19.704 -4.130 14.616 1.00 95.56 302 ALA A O 1
ATOM 2405 N N . ILE A 1 303 ? 19.307 -6.197 13.822 1.00 95.88 303 ILE A N 1
ATOM 2406 C CA . ILE A 1 303 ? 19.832 -6.005 12.466 1.00 95.88 303 ILE A CA 1
ATOM 2407 C C . ILE A 1 303 ? 18.664 -6.017 11.477 1.00 95.88 303 ILE A C 1
ATOM 2409 O O . ILE A 1 303 ? 17.855 -6.944 11.511 1.00 95.88 303 ILE A O 1
ATOM 2413 N N . ALA A 1 304 ? 18.597 -5.038 10.573 1.00 95.31 304 ALA A N 1
ATOM 2414 C CA . ALA A 1 304 ? 17.590 -4.998 9.510 1.00 95.31 304 ALA A CA 1
ATOM 2415 C C . ALA A 1 304 ? 18.031 -5.844 8.302 1.00 95.31 304 ALA A C 1
ATOM 2417 O O . ALA A 1 304 ? 18.875 -5.408 7.527 1.00 95.31 304 ALA A O 1
ATOM 2418 N N . LYS A 1 305 ? 17.496 -7.057 8.125 1.00 89.38 305 LYS A N 1
ATOM 2419 C CA . LYS A 1 305 ? 17.924 -7.997 7.065 1.00 89.38 305 LYS A CA 1
ATOM 2420 C C . LYS A 1 305 ? 16.862 -8.282 5.993 1.00 89.38 305 LYS A C 1
ATOM 2422 O O . LYS A 1 305 ? 17.216 -8.784 4.930 1.00 89.38 305 LYS A O 1
ATOM 2427 N N . GLY A 1 306 ? 15.586 -7.981 6.240 1.00 84.50 306 GLY A N 1
ATOM 2428 C CA . GLY A 1 306 ? 14.517 -8.261 5.269 1.00 84.50 306 GLY A CA 1
ATOM 2429 C C . GLY A 1 306 ? 14.511 -7.338 4.049 1.00 84.50 306 GLY A C 1
ATOM 2430 O O . GLY A 1 306 ? 15.483 -6.641 3.763 1.00 84.50 306 GLY A O 1
ATOM 2431 N N . VAL A 1 307 ? 13.397 -7.353 3.310 1.00 89.38 307 VAL A N 1
ATOM 2432 C CA . VAL A 1 307 ? 13.212 -6.573 2.074 1.00 89.38 307 VAL A CA 1
ATOM 2433 C C . VAL A 1 307 ? 13.312 -5.067 2.361 1.00 89.38 307 VAL A C 1
ATOM 2435 O O . VAL A 1 307 ? 12.632 -4.579 3.263 1.00 89.38 307 VAL A O 1
ATOM 2438 N N . MET A 1 308 ? 14.104 -4.340 1.563 1.00 92.62 308 MET A N 1
ATOM 2439 C CA . MET A 1 308 ? 14.275 -2.875 1.631 1.00 92.62 308 MET A CA 1
ATOM 2440 C C . MET A 1 308 ? 12.964 -2.103 1.436 1.00 92.62 308 MET A C 1
ATOM 2442 O O . MET A 1 308 ? 12.063 -2.620 0.782 1.00 92.62 308 MET A O 1
ATOM 2446 N N . GLY A 1 309 ? 12.882 -0.869 1.934 1.00 94.19 309 GLY A N 1
ATOM 2447 C CA . GLY A 1 309 ? 11.728 0.030 1.836 1.00 94.19 309 GLY A CA 1
ATOM 2448 C C . GLY A 1 309 ? 11.048 0.277 3.184 1.00 94.19 309 GLY A C 1
ATOM 2449 O O . GLY A 1 309 ? 11.604 -0.037 4.241 1.00 94.19 309 GLY A O 1
ATOM 2450 N N . GLN A 1 310 ? 9.827 0.812 3.141 1.00 96.06 310 GLN A N 1
ATOM 2451 C CA . GLN A 1 310 ? 9.038 1.111 4.336 1.00 96.06 310 GLN A CA 1
ATOM 2452 C C . GLN A 1 310 ? 8.450 -0.165 4.940 1.00 96.06 310 GLN A C 1
ATOM 2454 O O . GLN A 1 310 ? 7.682 -0.896 4.310 1.00 96.06 310 GLN A O 1
ATOM 2459 N N . ARG A 1 311 ? 8.842 -0.478 6.170 1.00 96.38 311 ARG A N 1
ATOM 2460 C CA . ARG A 1 311 ? 8.473 -1.699 6.894 1.00 96.38 311 ARG A CA 1
ATOM 2461 C C . ARG A 1 311 ? 7.904 -1.352 8.256 1.00 96.38 311 ARG A C 1
ATOM 2463 O O . ARG A 1 311 ? 7.989 -0.222 8.735 1.00 96.38 311 ARG A O 1
ATOM 2470 N N . THR A 1 312 ? 7.272 -2.321 8.898 1.00 97.25 312 THR A N 1
ATOM 2471 C CA . THR A 1 312 ? 6.741 -2.141 10.247 1.00 97.25 312 THR A CA 1
ATOM 2472 C C . THR A 1 312 ? 6.900 -3.418 11.047 1.00 97.25 312 THR A C 1
ATOM 2474 O O . THR A 1 312 ? 6.479 -4.489 10.616 1.00 97.25 312 THR A O 1
ATOM 2477 N N . PHE A 1 313 ? 7.455 -3.283 12.243 1.00 96.56 313 PHE A N 1
ATOM 2478 C CA . PHE A 1 313 ? 7.392 -4.306 13.281 1.00 96.56 313 PHE A CA 1
ATOM 2479 C C . PHE A 1 313 ? 6.700 -3.720 14.513 1.00 96.56 313 PHE A C 1
ATOM 2481 O O . PHE A 1 313 ? 6.352 -2.540 14.542 1.00 96.56 313 PHE A O 1
ATOM 2488 N N . PHE A 1 314 ? 6.462 -4.541 15.526 1.00 96.44 314 PHE A N 1
ATOM 2489 C CA . PHE A 1 314 ? 5.666 -4.158 16.684 1.00 96.44 314 PHE A CA 1
ATOM 2490 C C . PHE A 1 314 ? 6.382 -4.514 17.972 1.00 96.44 314 PHE A C 1
ATOM 2492 O O . PHE A 1 314 ? 7.023 -5.562 18.075 1.00 96.44 314 PHE A O 1
ATOM 2499 N N . VAL A 1 315 ? 6.224 -3.661 18.974 1.00 94.06 315 VAL A N 1
ATOM 2500 C CA . VAL A 1 315 ? 6.753 -3.866 20.323 1.00 94.06 315 VAL A CA 1
ATOM 2501 C C . VAL A 1 315 ? 5.613 -3.791 21.328 1.00 94.06 315 VAL A C 1
ATOM 2503 O O . VAL A 1 315 ? 4.725 -2.948 21.203 1.00 94.06 315 VAL A O 1
ATOM 2506 N N . LEU A 1 316 ? 5.599 -4.690 22.312 1.00 93.06 316 LEU A N 1
ATOM 2507 C CA . LEU A 1 316 ? 4.560 -4.686 23.336 1.00 93.06 316 LEU A CA 1
ATOM 2508 C C . LEU A 1 316 ? 4.826 -3.536 24.310 1.00 93.06 316 LEU A C 1
ATOM 2510 O O . LEU A 1 316 ? 5.818 -3.542 25.038 1.00 93.06 316 LEU A O 1
ATOM 2514 N N . TYR A 1 317 ? 3.942 -2.549 24.324 1.00 90.81 317 TYR A N 1
ATOM 2515 C CA . TYR A 1 317 ? 4.052 -1.352 25.145 1.00 90.81 317 TYR A CA 1
ATOM 2516 C C . TYR A 1 317 ? 3.110 -1.421 26.344 1.00 90.81 317 TYR A C 1
ATOM 2518 O O . TYR A 1 317 ? 2.029 -2.008 26.260 1.00 90.81 317 TYR A O 1
ATOM 2526 N N . ARG A 1 318 ? 3.510 -0.816 27.468 1.00 89.69 318 ARG A N 1
ATOM 2527 C CA . ARG A 1 318 ? 2.678 -0.701 28.668 1.00 89.69 318 ARG A CA 1
ATOM 2528 C C . ARG A 1 318 ? 2.727 0.713 29.232 1.00 89.69 318 ARG A C 1
ATOM 2530 O O . ARG A 1 318 ? 3.801 1.230 29.528 1.00 89.69 318 ARG A O 1
ATOM 2537 N N . GLN A 1 319 ? 1.553 1.271 29.499 1.00 89.81 319 GLN A N 1
ATOM 2538 C CA . GLN A 1 319 ? 1.395 2.503 30.268 1.00 89.81 319 GLN A CA 1
ATOM 2539 C C . GLN A 1 319 ? 0.279 2.303 31.294 1.00 89.81 319 GLN A C 1
ATOM 2541 O O . GLN A 1 319 ? -0.830 1.887 30.955 1.00 89.81 319 GLN A O 1
ATOM 2546 N N . GLY A 1 320 ? 0.585 2.548 32.570 1.00 88.62 320 GLY A N 1
ATOM 2547 C CA . GLY A 1 320 ? -0.344 2.281 33.666 1.00 88.62 320 GLY A CA 1
ATOM 2548 C C . GLY A 1 320 ? -0.819 0.820 33.709 1.00 88.62 320 GLY A C 1
ATOM 2549 O O . GLY A 1 320 ? -0.020 -0.126 33.765 1.00 88.62 320 GLY A O 1
ATOM 2550 N N . GLY A 1 321 ? -2.142 0.640 33.711 1.00 88.19 321 GLY A N 1
ATOM 2551 C CA . GLY A 1 321 ? -2.804 -0.667 33.763 1.00 88.19 321 GLY A CA 1
ATOM 2552 C C . GLY A 1 321 ? -3.027 -1.329 32.400 1.00 88.19 321 GLY A C 1
ATOM 2553 O O . GLY A 1 321 ? -3.563 -2.434 32.359 1.00 88.19 321 GLY A O 1
ATOM 2554 N N . LEU A 1 322 ? -2.640 -0.678 31.300 1.00 92.62 322 LEU A N 1
ATOM 2555 C CA . LEU A 1 322 ? -2.959 -1.099 29.936 1.00 92.62 322 LEU A CA 1
ATOM 2556 C C . LEU A 1 322 ? -1.706 -1.512 29.162 1.00 92.62 322 LEU A C 1
ATOM 2558 O O . LEU A 1 322 ? -0.616 -0.995 29.405 1.00 92.62 322 LEU A O 1
ATOM 2562 N N . HIS A 1 323 ? -1.878 -2.431 28.214 1.00 92.50 323 HIS A N 1
ATOM 2563 C CA . HIS A 1 323 ? -0.840 -2.846 27.274 1.00 92.50 323 HIS A CA 1
ATOM 2564 C C . HIS A 1 323 ? -1.415 -2.987 25.865 1.00 92.50 323 HIS A C 1
ATOM 2566 O O . HIS A 1 323 ? -2.603 -3.268 25.713 1.00 92.50 323 HIS A O 1
ATOM 2572 N N . TRP A 1 324 ? -0.579 -2.755 24.856 1.00 94.88 324 TRP A N 1
ATOM 2573 C CA . TRP A 1 324 ? -0.929 -2.866 23.438 1.00 94.88 324 TRP A CA 1
ATOM 2574 C C . TRP A 1 324 ? 0.333 -2.964 22.583 1.00 94.88 324 TRP A C 1
ATOM 2576 O O . TRP A 1 324 ? 1.445 -2.726 23.056 1.00 94.88 324 TRP A O 1
ATOM 2586 N N . TRP A 1 325 ? 0.172 -3.304 21.313 1.00 96.31 325 TRP A N 1
ATOM 2587 C CA . TRP A 1 325 ? 1.269 -3.366 20.359 1.00 96.31 325 TRP A CA 1
ATOM 2588 C C . TRP A 1 325 ? 1.501 -1.999 19.726 1.00 96.31 325 TRP A C 1
ATOM 2590 O O . TRP A 1 325 ? 0.677 -1.506 18.954 1.00 96.31 325 TRP A O 1
ATOM 2600 N N . LEU A 1 326 ? 2.639 -1.386 20.044 1.00 94.69 326 LEU A N 1
ATOM 2601 C CA . LEU A 1 326 ? 3.057 -0.131 19.441 1.00 94.69 326 LEU A CA 1
ATOM 2602 C C . LEU A 1 326 ? 3.775 -0.424 18.112 1.00 94.69 326 LEU A C 1
ATOM 2604 O O . LEU A 1 326 ? 4.734 -1.206 18.104 1.00 94.69 326 LEU A O 1
ATOM 2608 N N . PRO A 1 327 ? 3.330 0.164 16.991 1.00 96.81 327 PRO A N 1
ATOM 2609 C CA . PRO A 1 327 ? 4.017 0.030 15.716 1.00 96.81 327 PRO A CA 1
ATOM 2610 C C . PRO A 1 327 ? 5.347 0.790 15.733 1.00 96.81 327 PRO A C 1
ATOM 2612 O O . PRO A 1 327 ? 5.448 1.912 16.233 1.00 96.81 327 PRO A O 1
ATOM 2615 N N . VAL A 1 328 ? 6.362 0.175 15.137 1.00 96.00 328 VAL A N 1
ATOM 2616 C CA . VAL A 1 328 ? 7.652 0.791 14.840 1.00 96.00 328 VAL A CA 1
ATOM 2617 C C . VAL A 1 328 ? 7.815 0.817 13.331 1.00 96.00 328 VAL A C 1
ATOM 2619 O O . VAL A 1 328 ? 7.922 -0.231 12.691 1.00 96.00 328 VAL A O 1
ATOM 2622 N N . HIS A 1 329 ? 7.825 2.015 12.760 1.00 97.44 329 HIS A N 1
ATOM 2623 C CA . HIS A 1 329 ? 8.073 2.230 11.341 1.00 97.44 329 HIS A CA 1
ATOM 2624 C C . HIS A 1 329 ? 9.577 2.124 11.083 1.00 97.44 329 HIS A C 1
ATOM 2626 O O . HIS A 1 329 ? 10.380 2.862 11.650 1.00 97.44 329 HIS A O 1
ATOM 2632 N N . LEU A 1 330 ? 9.961 1.158 10.259 1.00 96.44 330 LEU A N 1
ATOM 2633 C CA . LEU A 1 330 ? 11.343 0.852 9.922 1.00 96.44 330 LEU A CA 1
ATOM 2634 C C . LEU A 1 330 ? 11.556 1.170 8.445 1.00 96.44 330 LEU A C 1
ATOM 2636 O O . LEU A 1 330 ? 11.007 0.472 7.599 1.00 96.44 330 LEU A O 1
ATOM 2640 N N . ASN A 1 331 ? 12.383 2.160 8.129 1.00 96.44 331 ASN A N 1
ATOM 2641 C CA . ASN A 1 331 ? 12.823 2.383 6.756 1.00 96.44 331 ASN A CA 1
ATOM 2642 C C . ASN A 1 331 ? 14.149 1.645 6.523 1.00 96.44 331 ASN A C 1
ATOM 2644 O O . ASN A 1 331 ? 15.193 2.048 7.048 1.00 96.44 331 ASN A O 1
ATOM 2648 N N . VAL A 1 332 ? 14.098 0.541 5.774 1.00 95.81 332 VAL A N 1
ATOM 2649 C CA . VAL A 1 332 ? 15.282 -0.252 5.417 1.00 95.81 332 VAL A CA 1
ATOM 2650 C C . VAL A 1 332 ? 15.855 0.280 4.107 1.00 95.81 332 VAL A C 1
ATOM 2652 O O . VAL A 1 332 ? 15.314 0.011 3.035 1.00 95.81 332 VAL A O 1
ATOM 2655 N N . THR A 1 333 ? 16.959 1.015 4.177 1.00 94.38 333 THR A N 1
ATOM 2656 C CA . THR A 1 333 ? 17.580 1.653 3.007 1.00 94.38 333 THR A CA 1
ATOM 2657 C C . THR A 1 333 ? 18.664 0.768 2.383 1.00 94.38 333 THR A C 1
ATOM 2659 O O . THR A 1 333 ? 19.198 -0.128 3.049 1.00 94.38 333 THR A O 1
ATOM 2662 N N . PRO A 1 334 ? 19.046 0.990 1.113 1.00 93.00 334 PRO A N 1
ATOM 2663 C CA . PRO A 1 334 ? 20.290 0.425 0.606 1.00 93.00 334 PRO A CA 1
ATOM 2664 C C . PRO A 1 334 ? 21.487 0.998 1.383 1.00 93.00 334 PRO A C 1
ATOM 2666 O O . PRO A 1 334 ? 21.467 2.149 1.822 1.00 93.00 334 PRO A O 1
ATOM 2669 N N . LEU A 1 335 ? 22.558 0.209 1.525 1.00 93.00 335 LEU A N 1
ATOM 2670 C CA . LEU A 1 335 ? 23.818 0.705 2.096 1.00 93.00 335 LEU A CA 1
ATOM 2671 C C . LEU A 1 335 ? 24.423 1.823 1.249 1.00 93.00 335 LEU A C 1
ATOM 2673 O O . LEU A 1 335 ? 24.959 2.787 1.786 1.00 93.00 335 LEU A O 1
ATOM 2677 N N . LEU A 1 336 ? 24.337 1.674 -0.069 1.00 94.88 336 LEU A N 1
ATOM 2678 C CA . LEU A 1 336 ? 24.844 2.636 -1.029 1.00 94.88 336 LEU A CA 1
ATOM 2679 C C . LEU A 1 336 ? 23.669 3.243 -1.787 1.00 94.88 336 LEU A C 1
ATOM 2681 O O . LEU A 1 336 ? 22.952 2.527 -2.486 1.00 94.88 336 LEU A O 1
ATOM 2685 N N . ASP A 1 337 ? 23.486 4.550 -1.632 1.00 95.06 337 ASP A N 1
ATOM 2686 C CA . ASP A 1 337 ? 22.512 5.333 -2.388 1.00 95.06 337 ASP A CA 1
ATOM 2687 C C . ASP A 1 337 ? 23.205 5.947 -3.606 1.00 95.06 337 ASP A C 1
ATOM 2689 O O . ASP A 1 337 ? 24.076 6.805 -3.463 1.00 95.06 337 ASP A O 1
ATOM 2693 N N . TRP A 1 338 ? 22.862 5.460 -4.796 1.00 96.12 338 TRP A N 1
ATOM 2694 C CA . TRP A 1 338 ? 23.508 5.826 -6.053 1.00 96.12 338 TRP A CA 1
ATOM 2695 C C . TRP A 1 338 ? 22.591 6.722 -6.872 1.00 96.12 338 TRP A C 1
ATOM 2697 O O . TRP A 1 338 ? 21.416 6.407 -7.070 1.00 96.12 338 TRP A O 1
ATOM 2707 N N . GLN A 1 339 ? 23.145 7.791 -7.430 1.00 97.00 339 GLN A N 1
ATOM 2708 C CA . GLN A 1 339 ? 22.389 8.758 -8.215 1.00 97.00 339 GLN A CA 1
ATOM 2709 C C . GLN A 1 339 ? 23.122 9.074 -9.517 1.00 97.00 339 GLN A C 1
ATOM 2711 O O . GLN A 1 339 ? 24.350 9.172 -9.554 1.00 97.00 339 GLN A O 1
ATOM 2716 N N . HIS A 1 340 ? 22.361 9.233 -10.597 1.00 97.19 340 HIS A N 1
ATOM 2717 C CA . HIS A 1 340 ? 22.854 9.736 -11.874 1.00 97.19 340 HIS A CA 1
ATOM 2718 C C . HIS A 1 340 ? 21.736 10.465 -12.621 1.00 97.19 340 HIS A C 1
ATOM 2720 O O . HIS A 1 340 ? 20.555 10.202 -12.398 1.00 97.19 340 HIS A O 1
ATOM 2726 N N . ASP A 1 341 ? 22.120 11.358 -13.530 1.00 95.94 341 ASP A N 1
ATOM 2727 C CA . ASP A 1 341 ? 21.201 11.954 -14.496 1.00 95.94 341 ASP A CA 1
ATOM 2728 C C . ASP A 1 341 ? 21.082 11.030 -15.722 1.00 95.94 341 ASP A C 1
ATOM 2730 O O . ASP A 1 341 ? 22.032 10.877 -16.501 1.00 95.94 341 ASP A O 1
ATOM 2734 N N . ALA A 1 342 ? 19.921 10.389 -15.876 1.00 94.19 342 ALA A N 1
ATOM 2735 C CA . ALA A 1 342 ? 19.628 9.485 -16.992 1.00 94.19 342 ALA A CA 1
ATOM 2736 C C . ALA A 1 342 ? 19.509 10.219 -18.341 1.00 94.19 342 ALA A C 1
ATOM 2738 O O . ALA A 1 342 ? 19.704 9.602 -19.390 1.00 94.19 342 ALA A O 1
ATOM 2739 N N . GLU A 1 343 ? 19.255 11.531 -18.314 1.00 94.38 343 GLU A N 1
ATOM 2740 C CA . GLU A 1 343 ? 19.103 12.372 -19.504 1.00 94.38 343 GLU A CA 1
ATOM 2741 C C . GLU A 1 343 ? 20.347 13.228 -19.794 1.00 94.38 343 GLU A C 1
ATOM 2743 O O . GLU A 1 343 ? 20.443 13.870 -20.846 1.00 94.38 343 GLU A O 1
ATOM 2748 N N . GLY A 1 344 ? 21.329 13.215 -18.891 1.00 92.50 344 GLY A N 1
ATOM 2749 C CA . GLY A 1 344 ? 22.552 13.999 -18.993 1.00 92.50 344 GLY A CA 1
ATOM 2750 C C . GLY A 1 344 ? 23.375 13.662 -20.239 1.00 92.50 344 GLY A C 1
ATOM 2751 O O . GLY A 1 344 ? 23.496 12.510 -20.647 1.00 92.50 344 GLY A O 1
ATOM 2752 N N . LYS A 1 345 ? 24.021 14.672 -20.835 1.00 91.31 345 LYS A N 1
ATOM 2753 C CA . LYS A 1 345 ? 24.909 14.486 -22.007 1.00 91.31 345 LYS A CA 1
ATOM 2754 C C . LYS A 1 345 ? 26.269 13.869 -21.660 1.00 91.31 345 LYS A C 1
ATOM 2756 O O . LYS A 1 345 ? 27.034 13.501 -22.548 1.00 91.31 345 LYS A O 1
ATOM 2761 N N . MET A 1 346 ? 26.594 13.807 -20.373 1.00 92.38 346 MET A N 1
ATOM 2762 C CA . MET A 1 346 ? 27.795 13.181 -19.836 1.00 92.38 346 MET A CA 1
ATOM 2763 C C . MET A 1 346 ? 27.388 12.287 -18.674 1.00 92.38 346 MET A C 1
ATOM 2765 O O . MET A 1 346 ? 26.489 12.636 -17.912 1.00 92.38 346 MET A O 1
ATOM 2769 N N . LEU A 1 347 ? 28.074 11.155 -18.525 1.00 95.00 347 LEU A N 1
ATOM 2770 C CA . LEU A 1 347 ? 27.845 10.275 -17.392 1.00 95.00 347 LEU A CA 1
ATOM 2771 C C . LEU A 1 347 ? 28.455 10.910 -16.140 1.00 95.00 347 LEU A C 1
ATOM 2773 O O . LEU A 1 347 ? 29.664 11.122 -16.084 1.00 95.00 347 LEU A O 1
ATOM 2777 N N . ALA A 1 348 ? 27.617 11.179 -15.146 1.00 95.25 348 ALA A N 1
ATOM 2778 C CA . ALA A 1 348 ? 28.026 11.593 -13.814 1.00 95.25 348 ALA A CA 1
ATOM 2779 C C . ALA A 1 348 ? 27.261 10.742 -12.802 1.00 95.25 348 ALA A C 1
ATOM 2781 O O . ALA A 1 348 ? 26.031 10.715 -12.822 1.00 95.25 348 ALA A O 1
ATOM 2782 N N . VAL A 1 349 ? 27.999 10.027 -11.954 1.00 97.38 349 VAL A N 1
ATOM 2783 C CA . VAL A 1 349 ? 27.425 9.168 -10.916 1.00 97.38 349 VAL A CA 1
ATOM 2784 C C . VAL A 1 349 ? 27.958 9.616 -9.568 1.00 97.38 349 VAL A C 1
ATOM 2786 O O . VAL A 1 349 ? 29.170 9.775 -9.393 1.00 97.38 349 VAL A O 1
ATOM 2789 N N . THR A 1 350 ? 27.055 9.802 -8.615 1.00 97.62 350 THR A N 1
ATOM 2790 C CA . THR A 1 350 ? 27.393 9.996 -7.207 1.00 97.62 350 THR A CA 1
ATOM 2791 C C . THR A 1 350 ? 26.895 8.813 -6.395 1.00 97.62 350 THR A C 1
ATOM 2793 O O . THR A 1 350 ? 25.928 8.143 -6.762 1.00 97.62 350 THR A O 1
ATOM 2796 N N . VAL A 1 351 ? 27.582 8.526 -5.296 1.00 97.62 351 VAL A N 1
ATOM 2797 C CA . VAL A 1 351 ? 27.168 7.498 -4.346 1.00 97.62 351 VAL A CA 1
ATOM 2798 C C . VAL A 1 351 ? 27.364 7.993 -2.922 1.00 97.62 351 VAL A C 1
ATOM 2800 O O . VAL A 1 351 ? 28.402 8.569 -2.596 1.00 97.62 351 VAL A O 1
ATOM 2803 N N . THR A 1 352 ? 26.371 7.755 -2.075 1.00 96.62 352 THR A N 1
ATOM 2804 C CA . THR A 1 352 ? 26.420 8.034 -0.640 1.00 96.62 352 THR A CA 1
ATOM 2805 C C . THR A 1 352 ? 26.447 6.712 0.116 1.00 96.62 352 THR A C 1
ATOM 2807 O O . THR A 1 352 ? 25.541 5.891 -0.031 1.00 96.62 352 THR A O 1
ATOM 2810 N N . ASN A 1 353 ? 27.476 6.492 0.936 1.00 94.88 353 ASN A N 1
ATOM 2811 C CA . ASN A 1 353 ? 27.531 5.351 1.850 1.00 94.88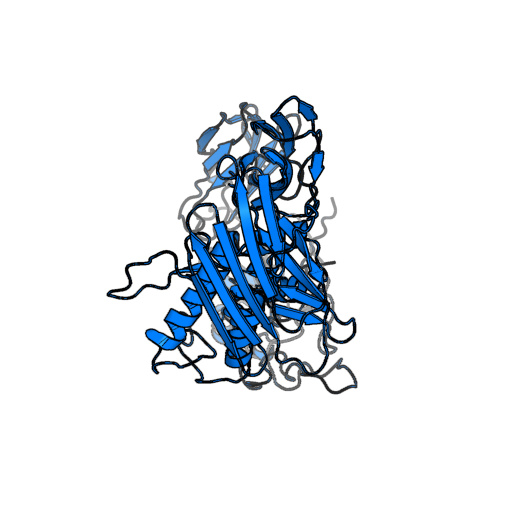 353 ASN A CA 1
ATOM 2812 C C . ASN A 1 353 ? 26.764 5.680 3.133 1.00 94.88 353 ASN A C 1
ATOM 2814 O O . ASN A 1 353 ? 27.222 6.474 3.946 1.00 94.88 353 ASN A O 1
ATOM 2818 N N . GLN A 1 354 ? 25.615 5.043 3.327 1.00 92.25 354 GLN A N 1
ATOM 2819 C CA . GLN A 1 354 ? 24.734 5.242 4.481 1.00 92.25 354 GLN A CA 1
ATOM 2820 C C . GLN A 1 354 ? 25.216 4.495 5.744 1.00 92.25 354 GLN A C 1
ATOM 2822 O O . GLN A 1 354 ? 24.594 4.575 6.805 1.00 92.25 354 GLN A O 1
ATOM 2827 N N . GLY A 1 355 ? 26.298 3.719 5.638 1.00 89.12 355 GLY A N 1
ATOM 2828 C CA . GLY A 1 355 ? 26.906 2.993 6.746 1.00 89.12 355 GLY A CA 1
ATOM 2829 C C . GLY A 1 355 ? 27.734 3.903 7.648 1.00 89.12 355 GLY A C 1
ATOM 2830 O O . GLY A 1 355 ? 28.161 4.980 7.250 1.00 89.12 355 GLY A O 1
ATOM 2831 N N . GLN A 1 356 ? 28.013 3.435 8.866 1.00 87.94 356 GLN A N 1
ATOM 2832 C CA . GLN A 1 356 ? 28.769 4.174 9.891 1.00 87.94 356 GLN A CA 1
ATOM 2833 C C . GLN A 1 356 ? 30.296 4.083 9.728 1.00 87.94 356 GLN A C 1
ATOM 2835 O O . GLN A 1 356 ? 31.035 4.629 10.543 1.00 87.94 356 GLN A O 1
ATOM 2840 N N . GLN A 1 357 ? 30.780 3.324 8.743 1.00 91.19 357 GLN A N 1
ATOM 2841 C CA . GLN A 1 357 ? 32.201 3.087 8.493 1.00 91.19 357 GLN A CA 1
ATOM 2842 C C . GLN A 1 357 ? 32.502 3.276 7.002 1.00 91.19 357 GLN A C 1
ATOM 2844 O O . GLN A 1 357 ? 31.630 2.998 6.171 1.00 91.19 357 GLN A O 1
ATOM 2849 N N . PRO A 1 358 ? 33.708 3.755 6.644 1.00 94.12 358 PRO A N 1
ATOM 2850 C CA . PRO A 1 358 ? 34.108 3.853 5.248 1.00 94.12 358 PRO A CA 1
ATOM 2851 C C . PRO A 1 358 ? 34.191 2.459 4.616 1.00 94.12 358 PRO A C 1
ATOM 2853 O O . PRO A 1 358 ? 34.587 1.490 5.267 1.00 94.12 358 PRO A O 1
ATOM 2856 N N . LEU A 1 359 ? 33.851 2.365 3.332 1.00 95.00 359 LEU A N 1
ATOM 2857 C CA . LEU A 1 359 ? 34.042 1.143 2.556 1.00 95.00 359 LEU A CA 1
ATOM 2858 C C . LEU A 1 359 ? 35.324 1.257 1.745 1.00 95.00 359 LEU A C 1
ATOM 2860 O O . LEU A 1 359 ? 35.498 2.204 0.983 1.00 95.00 359 LEU A O 1
ATOM 2864 N N . VAL A 1 360 ? 36.203 0.269 1.882 1.00 96.38 360 VAL A N 1
ATOM 2865 C CA . VAL A 1 360 ? 37.454 0.199 1.124 1.00 96.38 360 VAL A CA 1
ATOM 2866 C C . VAL A 1 360 ? 37.431 -1.039 0.241 1.00 96.38 360 VAL A C 1
ATOM 2868 O O . VAL A 1 360 ? 37.105 -2.136 0.698 1.00 96.38 360 VAL A O 1
ATOM 2871 N N . GLY A 1 361 ? 37.762 -0.862 -1.033 1.00 96.56 361 GLY A N 1
ATOM 2872 C CA . GLY A 1 361 ? 37.745 -1.954 -1.994 1.00 96.56 361 GLY A CA 1
ATOM 2873 C C . GLY A 1 361 ? 38.241 -1.555 -3.374 1.00 96.56 361 GLY A C 1
ATOM 2874 O O . GLY A 1 361 ? 38.755 -0.460 -3.590 1.00 96.56 361 GLY A O 1
ATOM 2875 N N . THR A 1 362 ? 38.062 -2.458 -4.328 1.00 98.31 362 THR A N 1
ATOM 2876 C CA . THR A 1 362 ? 38.404 -2.226 -5.730 1.00 98.31 362 THR A CA 1
ATOM 2877 C C . THR A 1 362 ? 37.186 -1.701 -6.483 1.00 98.31 362 THR A C 1
ATOM 2879 O O . THR A 1 362 ? 36.131 -2.339 -6.496 1.00 98.31 362 THR A O 1
ATOM 2882 N N . LEU A 1 363 ? 37.341 -0.554 -7.146 1.00 97.94 363 LEU A N 1
ATOM 2883 C CA . LEU A 1 363 ? 36.305 0.051 -7.977 1.00 97.94 363 LEU A CA 1
ATOM 2884 C C . LEU A 1 363 ? 36.458 -0.385 -9.436 1.00 97.94 363 LEU A C 1
ATOM 2886 O O . LEU A 1 363 ? 37.515 -0.206 -10.051 1.00 97.94 363 LEU A O 1
ATOM 2890 N N . TRP A 1 364 ? 35.372 -0.898 -10.000 1.00 97.69 364 TRP A N 1
ATOM 2891 C CA . TRP A 1 364 ? 35.250 -1.308 -11.391 1.00 97.69 364 TRP A CA 1
ATOM 2892 C C . TRP A 1 364 ? 34.202 -0.470 -12.117 1.00 97.69 364 TRP A C 1
ATOM 2894 O O . TRP A 1 364 ? 33.182 -0.091 -11.543 1.00 97.69 364 TRP A O 1
ATOM 2904 N N . PHE A 1 365 ? 34.440 -0.244 -13.404 1.00 96.50 365 PHE A N 1
ATOM 2905 C CA . PHE A 1 365 ? 33.523 0.409 -14.324 1.00 96.50 365 PHE A CA 1
ATOM 2906 C C . PHE A 1 365 ? 33.508 -0.344 -15.652 1.00 96.50 365 PHE A C 1
ATOM 2908 O O . PHE A 1 365 ? 34.555 -0.545 -16.271 1.00 96.50 365 PHE A O 1
ATOM 2915 N N . ASN A 1 366 ? 32.331 -0.814 -16.074 1.00 93.44 366 ASN A N 1
ATOM 2916 C CA . ASN A 1 366 ? 32.137 -1.606 -17.294 1.00 93.44 366 ASN A CA 1
ATOM 2917 C C . ASN A 1 366 ? 33.158 -2.762 -17.438 1.00 93.44 366 ASN A C 1
ATOM 2919 O O . ASN A 1 366 ? 33.715 -2.996 -18.511 1.00 93.44 366 ASN A O 1
ATOM 2923 N N . GLY A 1 367 ? 33.434 -3.471 -16.335 1.00 90.75 367 GLY A N 1
ATOM 2924 C CA . GLY A 1 367 ? 34.362 -4.610 -16.294 1.00 90.75 367 GLY A CA 1
ATOM 2925 C C . GLY A 1 367 ? 35.853 -4.245 -16.302 1.00 90.75 367 GLY A C 1
ATOM 2926 O O . GLY A 1 367 ? 36.702 -5.135 -16.321 1.00 90.75 367 GLY A O 1
ATOM 2927 N N . LYS A 1 368 ? 36.207 -2.955 -16.268 1.00 94.44 368 LYS A N 1
ATOM 2928 C CA . LYS A 1 368 ? 37.588 -2.481 -16.107 1.00 94.44 368 LYS A CA 1
ATOM 2929 C C . LYS A 1 368 ? 37.808 -1.924 -14.711 1.00 94.44 368 LYS A C 1
ATOM 2931 O O . LYS A 1 368 ? 36.949 -1.244 -14.160 1.00 94.44 368 LYS A O 1
ATOM 2936 N N . ARG A 1 369 ? 38.976 -2.203 -14.142 1.00 96.62 369 ARG A N 1
ATOM 2937 C CA . ARG A 1 369 ? 39.366 -1.712 -12.822 1.00 96.62 369 ARG A CA 1
ATOM 2938 C C . ARG A 1 369 ? 39.801 -0.251 -12.920 1.00 96.62 369 ARG A C 1
ATOM 2940 O O . ARG A 1 369 ? 40.787 0.028 -13.595 1.00 96.62 369 ARG A O 1
ATOM 2947 N N . LEU A 1 370 ? 39.095 0.643 -12.229 1.00 95.88 370 LEU A N 1
ATOM 2948 C CA . LEU A 1 370 ? 39.432 2.069 -12.146 1.00 95.88 370 LEU A CA 1
ATOM 2949 C C . LEU A 1 370 ? 40.408 2.364 -11.004 1.00 95.88 370 LEU A C 1
ATOM 2951 O O . LEU A 1 370 ? 41.322 3.167 -11.166 1.00 95.88 370 LEU A O 1
ATOM 2955 N N . ALA A 1 371 ? 40.224 1.716 -9.852 1.00 96.06 371 ALA A N 1
ATOM 2956 C CA . ALA A 1 371 ? 41.070 1.909 -8.678 1.00 96.06 371 ALA A CA 1
ATOM 2957 C C . ALA A 1 371 ? 41.142 0.625 -7.845 1.00 96.06 371 ALA A C 1
ATOM 2959 O O . ALA A 1 371 ? 40.125 -0.020 -7.608 1.00 96.06 371 ALA A O 1
ATOM 2960 N N . GLU A 1 372 ? 42.344 0.252 -7.403 1.00 94.88 372 GLU A N 1
ATOM 2961 C CA . GLU A 1 372 ? 42.566 -0.950 -6.582 1.00 94.88 372 GLU A CA 1
ATOM 2962 C C . GLU A 1 372 ? 42.199 -0.731 -5.109 1.00 94.88 372 GLU A C 1
ATOM 2964 O O . GLU A 1 372 ? 41.587 -1.603 -4.499 1.00 94.88 372 GLU A O 1
ATOM 2969 N N . HIS A 1 373 ? 42.509 0.461 -4.587 1.00 94.69 373 HIS A N 1
ATOM 2970 C CA . HIS A 1 373 ? 42.262 0.885 -3.208 1.00 94.69 373 HIS A CA 1
ATOM 2971 C C . HIS A 1 373 ? 41.371 2.135 -3.199 1.00 94.69 373 HIS A C 1
ATOM 2973 O O . HIS A 1 373 ? 41.814 3.238 -2.879 1.00 94.69 373 HIS A O 1
ATOM 2979 N N . PHE A 1 374 ? 40.121 1.978 -3.627 1.00 96.56 374 PHE A N 1
ATOM 2980 C CA . PHE A 1 374 ? 39.115 3.031 -3.561 1.00 96.56 374 PHE A CA 1
ATOM 2981 C C . PHE A 1 374 ? 38.508 3.075 -2.156 1.00 96.56 374 PHE A C 1
ATOM 2983 O O . PHE A 1 374 ? 38.081 2.045 -1.636 1.00 96.56 374 PHE A O 1
ATOM 2990 N N . SER A 1 375 ? 38.471 4.263 -1.553 1.00 95.88 375 SER A N 1
ATOM 2991 C CA . SER A 1 375 ? 37.833 4.499 -0.258 1.00 95.88 375 SER A CA 1
ATOM 2992 C C . SER A 1 375 ? 36.584 5.340 -0.464 1.00 95.88 375 SER A C 1
ATOM 2994 O O . SER A 1 375 ? 36.668 6.450 -0.989 1.00 95.88 375 SER A O 1
ATOM 2996 N N . LEU A 1 376 ? 35.442 4.807 -0.046 1.00 96.31 376 LEU A N 1
ATOM 2997 C CA . LEU A 1 376 ? 34.170 5.505 -0.030 1.00 96.31 376 LEU A CA 1
ATOM 2998 C C . LEU A 1 376 ? 33.866 5.951 1.413 1.00 96.31 376 LEU A C 1
ATOM 3000 O O . LEU A 1 376 ? 33.589 5.086 2.257 1.00 96.31 376 LEU A O 1
ATOM 3004 N N . PRO A 1 377 ? 33.942 7.260 1.727 1.00 96.38 377 PRO A N 1
ATOM 3005 C CA . PRO A 1 377 ? 33.693 7.773 3.073 1.00 96.38 377 PRO A CA 1
ATOM 3006 C C . PRO A 1 377 ? 32.273 7.460 3.558 1.00 96.38 377 PRO A C 1
ATOM 3008 O O . PRO A 1 377 ? 31.362 7.246 2.768 1.00 96.38 377 PRO A O 1
ATOM 3011 N N . SER A 1 378 ? 32.098 7.401 4.878 1.00 94.25 378 SER A N 1
ATOM 3012 C CA . SER A 1 378 ? 30.804 7.184 5.537 1.00 94.25 378 SER A CA 1
ATOM 3013 C C . SER A 1 378 ? 29.982 8.472 5.559 1.00 94.25 378 SER A C 1
ATOM 3015 O O . SER A 1 378 ? 30.526 9.543 5.815 1.00 94.25 378 SER A O 1
ATOM 3017 N N . CYS A 1 379 ? 28.674 8.352 5.327 1.00 89.94 379 CYS A N 1
ATOM 3018 C CA . CYS A 1 379 ? 27.676 9.422 5.403 1.00 89.94 379 CYS A CA 1
ATOM 3019 C C . CYS A 1 379 ? 27.976 10.650 4.524 1.00 89.94 379 CYS A C 1
ATOM 3021 O O . CYS A 1 379 ? 27.485 11.743 4.801 1.00 89.94 379 CYS A O 1
ATOM 3023 N N . GLU A 1 380 ? 28.761 10.476 3.461 1.00 92.25 380 GLU A N 1
ATOM 3024 C CA . GLU A 1 380 ? 29.158 11.542 2.544 1.00 92.25 380 GLU A CA 1
ATOM 3025 C C . GLU A 1 380 ? 28.878 11.135 1.095 1.00 92.25 380 GLU A C 1
ATOM 3027 O O . GLU A 1 380 ? 29.121 9.995 0.686 1.00 92.25 380 GLU A O 1
ATOM 3032 N N . GLN A 1 381 ? 28.362 12.083 0.311 1.00 95.62 381 GLN A N 1
ATOM 3033 C CA . GLN A 1 381 ? 28.159 11.898 -1.119 1.00 95.62 381 GLN A CA 1
ATOM 3034 C C . GLN A 1 381 ? 29.501 12.013 -1.850 1.00 95.62 381 GLN A C 1
ATOM 3036 O O . GLN A 1 381 ? 30.176 13.035 -1.783 1.00 95.62 381 GLN A O 1
ATOM 3041 N N . THR A 1 382 ? 29.867 10.976 -2.598 1.00 97.38 382 THR A N 1
ATOM 3042 C CA . THR A 1 382 ? 31.123 10.902 -3.352 1.00 97.38 382 THR A CA 1
ATOM 3043 C C . THR A 1 382 ? 30.842 10.819 -4.846 1.00 97.38 382 THR A C 1
ATOM 3045 O O . THR A 1 382 ? 30.085 9.958 -5.295 1.00 97.38 382 THR A O 1
ATOM 3048 N N . ALA A 1 383 ? 31.473 11.687 -5.638 1.00 97.19 383 ALA A N 1
ATOM 3049 C CA . ALA A 1 383 ? 31.457 11.576 -7.095 1.00 97.19 383 ALA A CA 1
ATOM 3050 C C . ALA A 1 383 ? 32.395 10.452 -7.554 1.00 97.19 383 ALA A C 1
ATOM 3052 O O . ALA A 1 383 ? 33.555 10.387 -7.139 1.00 97.19 383 ALA A O 1
ATOM 3053 N N . LEU A 1 384 ? 31.902 9.568 -8.418 1.00 96.88 384 LEU A N 1
ATOM 3054 C CA . LEU A 1 384 ? 32.687 8.444 -8.913 1.00 96.88 384 LEU A CA 1
ATOM 3055 C C . LEU A 1 384 ? 33.528 8.838 -10.130 1.00 96.88 384 LEU A C 1
ATOM 3057 O O . LEU A 1 384 ? 33.056 9.586 -10.990 1.00 96.88 384 LEU A O 1
ATOM 3061 N N . PRO A 1 385 ? 34.759 8.309 -10.254 1.00 95.25 385 PRO A N 1
ATOM 3062 C CA . PRO A 1 385 ? 35.552 8.501 -11.457 1.00 95.25 385 PRO A CA 1
ATOM 3063 C C . PRO A 1 385 ? 34.856 7.866 -12.669 1.00 95.25 385 PRO A C 1
ATOM 3065 O O . PRO A 1 385 ? 34.263 6.786 -12.587 1.00 95.25 385 PRO A O 1
ATOM 3068 N N . VAL A 1 386 ? 34.956 8.540 -13.813 1.00 93.00 386 VAL A N 1
ATOM 3069 C CA . VAL A 1 386 ? 34.403 8.099 -15.098 1.00 93.00 386 VAL A CA 1
ATOM 3070 C C . VAL A 1 386 ? 35.535 8.100 -16.120 1.00 93.00 386 VAL A C 1
ATOM 3072 O O . VAL A 1 386 ? 36.142 9.138 -16.376 1.00 93.00 386 VAL A O 1
ATOM 3075 N N . GLU A 1 387 ? 35.814 6.951 -16.735 1.00 90.12 387 GLU A N 1
ATOM 3076 C CA . GLU A 1 387 ? 36.745 6.873 -17.864 1.00 90.12 387 GLU A CA 1
ATOM 3077 C C . GLU A 1 387 ? 35.963 6.979 -19.177 1.00 90.12 387 GLU A C 1
ATOM 3079 O O . GLU A 1 387 ? 35.269 6.042 -19.575 1.00 90.12 387 GLU A O 1
ATOM 3084 N N . SER A 1 388 ? 36.081 8.113 -19.874 1.00 88.06 388 SER A N 1
ATOM 3085 C CA . SER A 1 388 ? 35.316 8.407 -21.098 1.00 88.06 388 SER A CA 1
ATOM 3086 C C . SER A 1 388 ? 35.474 7.348 -22.198 1.00 88.06 388 SER A C 1
ATOM 3088 O O . SER A 1 388 ? 34.523 7.075 -22.926 1.00 88.06 388 SER A O 1
ATOM 3090 N N . SER A 1 389 ? 36.634 6.686 -22.279 1.00 88.12 389 SER A N 1
ATOM 3091 C CA . SER A 1 389 ? 36.907 5.599 -23.235 1.00 88.12 389 SER A CA 1
ATOM 3092 C C . SER A 1 389 ? 36.029 4.353 -23.002 1.00 88.12 389 SER A C 1
ATOM 3094 O O . SER A 1 389 ? 35.777 3.564 -23.924 1.00 88.12 389 SER A O 1
ATOM 3096 N N . LEU A 1 390 ? 35.539 4.173 -21.772 1.00 90.00 390 LEU A N 1
ATOM 3097 C CA . LEU A 1 390 ? 34.744 3.034 -21.314 1.00 90.00 390 LEU A CA 1
ATOM 3098 C C . LEU A 1 390 ? 33.255 3.346 -21.210 1.00 90.00 390 LEU A C 1
ATOM 3100 O O . LEU A 1 390 ? 32.459 2.414 -21.103 1.00 90.00 390 LEU A O 1
ATOM 3104 N N . VAL A 1 391 ? 32.874 4.622 -21.264 1.00 91.69 391 VAL A N 1
ATOM 3105 C CA . VAL A 1 391 ? 31.473 5.049 -21.283 1.00 91.69 391 VAL A CA 1
ATOM 3106 C C . VAL A 1 391 ? 30.792 4.515 -22.538 1.00 91.69 391 VAL A C 1
ATOM 3108 O O . VAL A 1 391 ? 31.380 4.465 -23.623 1.00 91.69 391 VAL A O 1
ATOM 3111 N N . ARG A 1 392 ? 29.558 4.050 -22.385 1.00 88.81 392 ARG A N 1
ATOM 3112 C CA . ARG A 1 392 ? 28.757 3.489 -23.472 1.00 88.81 392 ARG A CA 1
ATOM 3113 C C . ARG A 1 392 ? 27.323 3.953 -23.339 1.00 88.81 392 ARG A C 1
ATOM 3115 O O . ARG A 1 392 ? 26.850 4.230 -22.245 1.00 88.81 392 ARG A O 1
ATOM 3122 N N . LEU A 1 393 ? 26.608 3.955 -24.447 1.00 90.00 393 LEU A N 1
ATOM 3123 C CA . LEU A 1 393 ? 25.185 4.250 -24.453 1.00 90.00 393 LEU A CA 1
ATOM 3124 C C . LEU A 1 393 ? 24.374 3.108 -23.817 1.00 90.00 393 LEU A C 1
ATOM 3126 O O . LEU A 1 393 ? 24.682 1.926 -24.030 1.00 90.00 393 LEU A O 1
ATOM 3130 N N . GLY A 1 394 ? 23.342 3.463 -23.055 1.00 92.06 394 GLY A N 1
ATOM 3131 C CA . GLY A 1 394 ? 22.531 2.538 -22.267 1.00 92.06 394 GLY A CA 1
ATOM 3132 C C . GLY A 1 394 ? 23.166 2.283 -20.899 1.00 92.06 394 GLY A C 1
ATOM 3133 O O . GLY A 1 394 ? 23.567 3.215 -20.210 1.00 92.06 394 GLY A O 1
ATOM 3134 N N . THR A 1 395 ? 23.256 1.021 -20.487 1.00 94.31 395 THR A N 1
ATOM 3135 C CA . THR A 1 395 ? 23.680 0.622 -19.134 1.00 94.31 395 THR A CA 1
ATOM 3136 C C . THR A 1 395 ? 25.172 0.831 -18.877 1.00 94.31 395 THR A C 1
ATOM 3138 O O . THR A 1 395 ? 25.978 0.189 -19.532 1.00 94.31 395 THR A O 1
ATOM 3141 N N . ASN A 1 396 ? 25.592 1.630 -17.903 1.00 95.31 396 ASN A N 1
ATOM 3142 C CA . ASN A 1 396 ? 26.989 1.721 -17.460 1.00 95.31 396 ASN A CA 1
ATOM 3143 C C . ASN A 1 396 ? 27.117 1.188 -16.036 1.00 95.31 396 ASN A C 1
ATOM 3145 O O . ASN A 1 396 ? 26.565 1.772 -15.106 1.00 95.31 396 ASN A O 1
ATOM 3149 N N . ARG A 1 397 ? 27.841 0.078 -15.870 1.00 96.62 397 ARG A N 1
ATOM 3150 C CA . ARG A 1 397 ? 27.892 -0.649 -14.602 1.00 96.62 397 ARG A CA 1
ATOM 3151 C C . ARG A 1 397 ? 29.096 -0.239 -13.769 1.00 96.62 397 ARG A C 1
ATOM 3153 O O . ARG A 1 397 ? 30.235 -0.445 -14.192 1.00 96.62 397 ARG A O 1
ATOM 3160 N N . TYR A 1 398 ? 28.839 0.254 -12.567 1.00 97.69 398 TYR A N 1
ATOM 3161 C CA . TYR A 1 398 ? 29.823 0.358 -11.496 1.00 97.69 398 TYR A CA 1
ATOM 3162 C C . TYR A 1 398 ? 29.802 -0.901 -10.633 1.00 97.69 398 TYR A C 1
ATOM 3164 O O . TYR A 1 398 ? 28.752 -1.516 -10.427 1.00 97.69 398 TYR A O 1
ATOM 3172 N N . SER A 1 399 ? 30.962 -1.306 -10.120 1.00 97.38 399 SER A N 1
ATOM 3173 C CA . SER A 1 399 ? 31.048 -2.346 -9.093 1.00 97.38 399 SER A CA 1
ATOM 3174 C C . SER A 1 399 ? 32.118 -1.999 -8.066 1.00 97.38 399 SER A C 1
ATOM 3176 O O . SER A 1 399 ? 33.287 -1.861 -8.416 1.00 97.38 399 SER A O 1
ATOM 3178 N N . LEU A 1 400 ? 31.727 -1.856 -6.802 1.00 97.19 400 LEU A N 1
ATOM 3179 C CA . LEU A 1 400 ? 32.647 -1.734 -5.675 1.00 97.19 400 LEU A CA 1
ATOM 3180 C C . LEU A 1 400 ? 32.778 -3.106 -5.014 1.00 97.19 400 LEU A C 1
ATOM 3182 O O . LEU A 1 400 ? 31.829 -3.592 -4.398 1.00 97.19 400 LEU A O 1
ATOM 3186 N N . VAL A 1 401 ? 33.942 -3.730 -5.166 1.00 97.38 401 VAL A N 1
ATOM 3187 C CA . VAL A 1 401 ? 34.256 -5.040 -4.582 1.00 97.38 401 VAL A CA 1
ATOM 3188 C C . VAL A 1 401 ? 35.047 -4.812 -3.298 1.00 97.38 401 VAL A C 1
ATOM 3190 O O . VAL A 1 401 ? 36.198 -4.376 -3.353 1.00 97.38 401 VAL A O 1
ATOM 3193 N N . THR A 1 402 ? 34.429 -5.073 -2.151 1.00 95.31 402 THR A N 1
ATOM 3194 C CA . THR A 1 402 ? 35.078 -5.050 -0.831 1.00 95.31 402 THR A CA 1
ATOM 3195 C C . THR A 1 402 ? 35.470 -6.470 -0.412 1.00 95.31 402 THR A C 1
ATOM 3197 O O . THR A 1 402 ? 35.226 -7.428 -1.145 1.00 95.31 402 THR A O 1
ATOM 3200 N N . ALA A 1 403 ? 36.090 -6.626 0.763 1.00 92.75 403 ALA A N 1
ATOM 3201 C CA . ALA A 1 403 ? 36.454 -7.945 1.287 1.00 92.75 403 ALA A CA 1
ATOM 3202 C C . ALA A 1 403 ? 35.238 -8.877 1.469 1.00 92.75 403 ALA A C 1
ATOM 3204 O O . ALA A 1 403 ? 35.343 -10.075 1.223 1.00 92.75 403 ALA A O 1
ATOM 3205 N N . ASP A 1 404 ? 34.088 -8.312 1.849 1.00 89.69 404 ASP A N 1
ATOM 3206 C CA . ASP A 1 404 ? 32.916 -9.083 2.276 1.00 89.69 404 ASP A CA 1
ATOM 3207 C C . ASP A 1 404 ? 31.758 -9.050 1.268 1.00 89.69 404 ASP A C 1
ATOM 3209 O O . ASP A 1 404 ? 30.782 -9.787 1.416 1.00 89.69 404 ASP A O 1
ATOM 3213 N N . SER A 1 405 ? 31.781 -8.154 0.275 1.00 92.62 405 SER A N 1
ATOM 3214 C CA . SER A 1 405 ? 30.626 -7.914 -0.600 1.00 92.62 405 SER A CA 1
ATOM 3215 C C . SER A 1 405 ? 30.998 -7.267 -1.932 1.00 92.62 405 SER A C 1
ATOM 3217 O O . SER A 1 405 ? 32.038 -6.632 -2.082 1.00 92.62 405 SER A O 1
ATOM 3219 N N . THR A 1 406 ? 30.107 -7.402 -2.914 1.00 95.50 406 THR A N 1
ATOM 3220 C CA . THR A 1 406 ? 30.174 -6.664 -4.180 1.00 95.50 406 THR A CA 1
ATOM 3221 C C . THR A 1 406 ? 28.916 -5.828 -4.336 1.00 95.50 406 THR A C 1
ATOM 3223 O O . THR A 1 406 ? 27.812 -6.366 -4.361 1.00 95.50 406 THR A O 1
ATOM 3226 N N . TYR A 1 407 ? 29.087 -4.515 -4.464 1.00 94.94 407 TYR A N 1
ATOM 3227 C CA . TYR A 1 407 ? 27.994 -3.575 -4.684 1.00 94.94 407 TYR A CA 1
ATOM 3228 C C . TYR A 1 407 ? 27.989 -3.136 -6.139 1.00 94.94 407 TYR A C 1
ATOM 3230 O O . TYR A 1 407 ? 28.969 -2.558 -6.605 1.00 94.94 407 TYR A O 1
ATOM 3238 N N . THR A 1 408 ? 26.899 -3.397 -6.855 1.00 96.56 408 THR A N 1
ATOM 3239 C CA . THR A 1 408 ? 26.770 -3.059 -8.276 1.00 96.56 408 THR A CA 1
ATOM 3240 C C . THR A 1 408 ? 25.701 -2.005 -8.505 1.00 96.56 408 THR A C 1
ATOM 3242 O O . THR A 1 408 ? 24.636 -2.075 -7.895 1.00 96.56 408 THR A O 1
ATOM 3245 N N . TYR A 1 409 ? 25.953 -1.087 -9.435 1.00 97.19 409 TYR A N 1
ATOM 3246 C CA . TYR A 1 409 ? 24.977 -0.090 -9.863 1.00 97.19 409 TYR A CA 1
ATOM 3247 C C . TYR A 1 409 ? 25.010 0.094 -11.374 1.00 97.19 409 TYR A C 1
ATOM 3249 O O . TYR A 1 409 ? 26.082 0.258 -11.954 1.00 97.19 409 TYR A O 1
ATOM 3257 N N . ASP A 1 410 ? 23.832 0.090 -11.989 1.00 97.25 410 ASP A N 1
ATOM 3258 C CA . ASP A 1 410 ? 23.641 0.294 -13.419 1.00 97.25 410 ASP A CA 1
ATOM 3259 C C . ASP A 1 410 ? 23.123 1.708 -13.685 1.00 97.25 410 ASP A C 1
ATOM 3261 O O . ASP A 1 410 ? 21.939 1.991 -13.525 1.00 97.25 410 ASP A O 1
ATOM 3265 N N . ALA A 1 411 ? 24.014 2.594 -14.128 1.00 96.81 411 ALA A N 1
ATOM 3266 C CA . ALA A 1 411 ? 23.651 3.926 -14.594 1.00 96.81 411 ALA A CA 1
ATOM 3267 C C . ALA A 1 411 ? 23.212 3.852 -16.066 1.00 96.81 411 ALA A C 1
ATOM 3269 O O . ALA A 1 411 ? 24.052 3.737 -16.966 1.00 96.81 411 ALA A O 1
ATOM 3270 N N . ILE A 1 412 ? 21.903 3.851 -16.322 1.00 95.88 412 ILE A N 1
ATOM 3271 C CA . ILE A 1 412 ? 21.330 3.732 -17.669 1.00 95.88 412 ILE A CA 1
ATOM 3272 C C . ILE A 1 412 ? 21.136 5.128 -18.261 1.00 95.88 412 ILE A C 1
ATOM 3274 O O . ILE A 1 412 ? 20.289 5.882 -17.801 1.00 95.88 412 ILE A O 1
ATOM 3278 N N . ASN A 1 413 ? 21.873 5.455 -19.323 1.00 94.12 413 ASN A N 1
ATOM 3279 C CA . ASN A 1 413 ? 21.736 6.739 -20.011 1.00 94.12 413 ASN A CA 1
ATOM 3280 C C . ASN A 1 413 ? 21.895 6.563 -21.534 1.00 94.12 413 ASN A C 1
ATOM 3282 O O . ASN A 1 413 ? 22.929 6.099 -22.029 1.00 94.12 413 ASN A O 1
ATOM 3286 N N . TRP A 1 414 ? 20.844 6.914 -22.282 1.00 91.56 414 TRP A N 1
ATOM 3287 C CA . TRP A 1 414 ? 20.764 6.760 -23.745 1.00 91.56 414 TRP A CA 1
ATOM 3288 C C . TRP A 1 414 ? 21.200 8.014 -24.527 1.00 91.56 414 TRP A C 1
ATOM 3290 O O . TRP A 1 414 ? 21.206 7.985 -25.759 1.00 91.56 414 TRP A O 1
ATOM 3300 N N . ASN A 1 415 ? 21.611 9.079 -23.831 1.00 91.12 415 ASN A N 1
ATOM 3301 C CA . ASN A 1 415 ? 22.030 10.368 -24.396 1.00 91.12 415 ASN A CA 1
ATOM 3302 C C . ASN A 1 415 ? 23.559 10.558 -24.422 1.00 91.12 415 ASN A C 1
ATOM 3304 O O . ASN A 1 415 ? 24.053 11.625 -24.793 1.00 91.12 415 ASN A O 1
ATOM 3308 N N . LEU A 1 416 ? 24.317 9.531 -24.033 1.00 89.75 416 LEU A N 1
ATOM 3309 C CA . LEU A 1 416 ? 25.778 9.560 -23.998 1.00 89.75 416 LEU A CA 1
ATOM 3310 C C . LEU A 1 416 ? 26.387 9.422 -25.395 1.00 89.75 416 LEU A C 1
ATOM 3312 O O . LEU A 1 416 ? 25.928 8.628 -26.213 1.00 89.75 416 LEU A O 1
ATOM 3316 N N . SER A 1 417 ? 27.491 10.121 -25.646 1.00 82.25 417 SER A N 1
ATOM 3317 C CA . SER A 1 417 ? 28.279 9.906 -26.861 1.00 82.25 417 SER A CA 1
ATOM 3318 C C . SER A 1 417 ? 28.981 8.548 -26.827 1.00 82.25 417 SER A C 1
ATOM 3320 O O . SER A 1 417 ? 29.594 8.169 -25.828 1.00 82.25 417 SER A O 1
ATOM 3322 N N . GLN A 1 418 ? 28.928 7.828 -27.944 1.00 78.69 418 GLN A N 1
ATOM 3323 C CA . GLN A 1 418 ? 29.690 6.598 -28.127 1.00 78.69 418 GLN A CA 1
ATOM 3324 C C . GLN A 1 418 ? 31.141 6.914 -28.536 1.00 78.69 418 GLN A C 1
ATOM 3326 O O . GLN A 1 418 ? 31.359 7.869 -29.281 1.00 78.69 418 GLN A O 1
ATOM 3331 N N . PRO A 1 419 ? 32.139 6.120 -28.108 1.00 76.50 419 PRO A N 1
ATOM 3332 C CA . PRO A 1 419 ? 33.505 6.235 -28.616 1.00 76.50 419 PRO A CA 1
ATOM 3333 C C . PRO A 1 419 ? 33.593 6.011 -30.133 1.00 76.50 419 PRO A C 1
ATOM 3335 O O . PRO A 1 419 ? 32.933 5.121 -30.669 1.00 76.50 419 PRO A O 1
ATOM 3338 N N . ASP A 1 420 ? 34.506 6.721 -30.802 1.00 70.88 420 ASP A N 1
ATOM 3339 C CA . ASP A 1 420 ? 34.677 6.694 -32.269 1.00 70.88 420 ASP A CA 1
ATOM 3340 C C . ASP A 1 420 ? 35.022 5.309 -32.858 1.00 70.88 420 ASP A C 1
ATOM 3342 O O . ASP A 1 420 ? 34.869 5.077 -34.055 1.00 70.88 420 ASP A O 1
ATOM 3346 N N . LYS A 1 421 ? 35.515 4.373 -32.035 1.00 72.94 421 LYS A N 1
ATOM 3347 C CA . LYS A 1 421 ? 35.979 3.036 -32.452 1.00 72.94 421 LYS A CA 1
ATOM 3348 C C . LYS A 1 421 ? 35.118 1.912 -31.873 1.00 72.94 421 LYS A C 1
ATOM 3350 O O . LYS A 1 421 ? 35.637 1.016 -31.205 1.00 72.94 421 LYS A O 1
ATOM 3355 N N . LEU A 1 422 ? 33.810 1.949 -32.111 1.00 81.06 422 LEU A N 1
ATOM 3356 C CA . LEU A 1 422 ? 32.927 0.819 -31.815 1.00 81.06 422 LEU A CA 1
ATOM 3357 C C . LEU A 1 422 ? 32.573 0.040 -33.079 1.00 81.06 422 LEU A C 1
ATOM 3359 O O . LEU A 1 422 ? 32.166 0.613 -34.086 1.00 81.06 422 LEU A O 1
ATOM 3363 N N . ALA A 1 423 ? 32.704 -1.283 -32.997 1.00 87.31 423 ALA A N 1
ATOM 3364 C CA . ALA A 1 423 ? 32.184 -2.203 -33.994 1.00 87.31 423 ALA A CA 1
ATOM 3365 C C . ALA A 1 423 ? 30.809 -2.700 -33.535 1.00 87.31 423 ALA A C 1
ATOM 3367 O O . ALA A 1 423 ? 30.679 -3.234 -32.433 1.00 87.31 423 ALA A O 1
ATOM 3368 N N . TYR A 1 424 ? 29.799 -2.515 -34.381 1.00 89.38 424 TYR A N 1
ATOM 3369 C CA . TYR A 1 424 ? 28.478 -3.104 -34.201 1.00 89.38 424 TYR A CA 1
ATOM 3370 C C . TYR A 1 424 ? 28.321 -4.271 -35.168 1.00 89.38 424 TYR A C 1
ATOM 3372 O O . TYR A 1 424 ? 28.625 -4.133 -36.353 1.00 89.38 424 TYR A O 1
ATOM 3380 N N . GLU A 1 425 ? 27.806 -5.389 -34.668 1.00 91.12 425 GLU A N 1
ATOM 3381 C CA . GLU A 1 425 ? 27.471 -6.566 -35.464 1.00 91.12 425 GLU A CA 1
ATOM 3382 C C . GLU A 1 425 ? 25.953 -6.791 -35.398 1.00 91.12 425 GLU A C 1
ATOM 3384 O O . GLU A 1 425 ? 25.451 -7.334 -34.411 1.00 91.12 425 GLU A O 1
ATOM 3389 N N . PRO A 1 426 ? 25.184 -6.314 -36.395 1.00 90.06 426 PRO A N 1
ATOM 3390 C CA . PRO A 1 426 ? 23.752 -6.568 -36.446 1.00 90.06 426 PRO A CA 1
ATOM 3391 C C . PRO A 1 426 ? 23.476 -8.056 -36.666 1.00 90.06 426 PRO A C 1
ATOM 3393 O O . PRO A 1 426 ? 23.908 -8.634 -37.663 1.00 90.06 426 PRO A O 1
ATOM 3396 N N . VAL A 1 427 ? 22.693 -8.659 -35.774 1.00 90.06 427 VAL A N 1
ATOM 3397 C CA . VAL A 1 427 ? 22.189 -10.025 -35.949 1.00 90.06 427 VAL A CA 1
ATOM 3398 C C . VAL A 1 427 ? 20.907 -9.965 -36.775 1.00 90.06 427 VAL A C 1
ATOM 3400 O O . VAL A 1 427 ? 19.931 -9.328 -36.375 1.00 90.06 427 VAL A O 1
ATOM 3403 N N . SER A 1 428 ? 20.905 -10.607 -37.943 1.00 87.94 428 SER A N 1
ATOM 3404 C CA . SER A 1 428 ? 19.695 -10.697 -38.762 1.00 87.94 428 SER A CA 1
ATOM 3405 C C . SER A 1 428 ? 18.715 -11.700 -38.160 1.00 87.94 428 SER A C 1
ATOM 3407 O O . SER A 1 428 ? 19.057 -12.857 -37.935 1.00 87.94 428 SER A O 1
ATOM 3409 N N . LEU A 1 429 ? 17.479 -11.254 -37.942 1.00 92.81 429 LEU A N 1
ATOM 3410 C CA . LEU A 1 429 ? 16.384 -12.073 -37.418 1.00 92.81 429 LEU A CA 1
ATOM 3411 C C . LEU A 1 429 ? 15.382 -12.486 -38.508 1.00 92.81 429 LEU A C 1
ATOM 3413 O O . LEU A 1 429 ? 14.336 -13.051 -38.200 1.00 92.81 429 LEU A O 1
ATOM 3417 N N . THR A 1 430 ? 15.682 -12.218 -39.786 1.00 91.12 430 THR A N 1
ATOM 3418 C CA . THR A 1 430 ? 14.729 -12.363 -40.899 1.00 91.12 430 THR A CA 1
ATOM 3419 C C . THR A 1 430 ? 14.131 -13.762 -41.019 1.00 91.12 430 THR A C 1
ATOM 3421 O O . THR A 1 430 ? 12.936 -13.883 -41.269 1.00 91.12 430 THR A O 1
ATOM 3424 N N . SER A 1 431 ? 14.922 -14.815 -40.800 1.00 92.69 431 SER A N 1
ATOM 3425 C CA . SER A 1 431 ? 14.448 -16.207 -40.848 1.00 92.69 431 SER A CA 1
ATOM 3426 C C . SER A 1 431 ? 13.547 -16.603 -39.676 1.00 92.69 431 SER A C 1
ATOM 3428 O O . SER A 1 431 ? 12.934 -17.665 -39.724 1.00 92.69 431 SER A O 1
ATOM 3430 N N . HIS A 1 432 ? 13.485 -15.785 -38.624 1.00 95.38 432 HIS A N 1
ATOM 3431 C CA . HIS A 1 432 ? 12.717 -16.054 -37.409 1.00 95.38 432 HIS A CA 1
ATOM 3432 C C . HIS A 1 432 ? 11.460 -15.190 -37.287 1.00 95.38 432 HIS A C 1
ATOM 3434 O O . HIS A 1 432 ? 10.621 -15.471 -36.431 1.00 95.38 432 HIS A O 1
ATOM 3440 N N . TYR A 1 433 ? 11.311 -14.143 -38.106 1.00 96.12 433 TYR A N 1
ATOM 3441 C CA . TYR A 1 433 ? 10.110 -13.317 -38.072 1.00 96.12 433 TYR A CA 1
ATOM 3442 C C . TYR A 1 433 ? 8.877 -14.137 -38.451 1.00 96.12 433 TYR A C 1
ATOM 3444 O O . TYR A 1 433 ? 8.861 -14.815 -39.478 1.00 96.12 433 TYR A O 1
ATOM 3452 N N . ASN A 1 434 ? 7.833 -14.039 -37.631 1.00 96.19 434 ASN A N 1
ATOM 3453 C CA . ASN A 1 434 ? 6.573 -14.754 -37.830 1.00 96.19 434 ASN A CA 1
ATOM 3454 C C . ASN A 1 434 ? 5.401 -13.822 -38.167 1.00 96.19 434 ASN A C 1
ATOM 3456 O O . ASN A 1 434 ? 4.354 -14.307 -38.588 1.00 96.19 434 ASN A O 1
ATOM 3460 N N . ASP A 1 435 ? 5.571 -12.500 -38.046 1.00 95.88 435 ASP A N 1
ATOM 3461 C CA . ASP A 1 435 ? 4.551 -11.526 -38.437 1.00 95.88 435 ASP A CA 1
ATOM 3462 C C . ASP A 1 435 ? 5.126 -10.124 -38.713 1.00 95.88 435 ASP A C 1
ATOM 3464 O O . ASP A 1 435 ? 6.304 -9.830 -38.478 1.00 95.88 435 ASP A O 1
ATOM 3468 N N . ALA A 1 436 ? 4.274 -9.227 -39.206 1.00 94.81 436 ALA A N 1
ATOM 3469 C CA . ALA A 1 436 ? 4.498 -7.792 -39.181 1.00 94.81 436 ALA A CA 1
ATOM 3470 C C . ALA A 1 436 ? 3.937 -7.193 -37.880 1.00 94.81 436 ALA A C 1
ATOM 3472 O O . ALA A 1 436 ? 2.785 -7.436 -37.520 1.00 94.81 436 ALA A O 1
ATOM 3473 N N . ILE A 1 437 ? 4.713 -6.341 -37.207 1.00 93.88 437 ILE A N 1
ATOM 3474 C CA . ILE A 1 437 ? 4.342 -5.767 -35.899 1.00 93.88 437 ILE A CA 1
ATOM 3475 C C . ILE A 1 437 ? 3.015 -5.000 -35.935 1.00 93.88 437 ILE A C 1
ATOM 3477 O O . ILE A 1 437 ? 2.234 -5.055 -34.990 1.00 93.88 437 ILE A O 1
ATOM 3481 N N . ARG A 1 438 ? 2.700 -4.357 -37.065 1.00 93.56 438 ARG A N 1
ATOM 3482 C CA . ARG A 1 438 ? 1.421 -3.663 -37.286 1.00 93.56 438 ARG A CA 1
ATOM 3483 C C . ARG A 1 438 ? 0.194 -4.572 -37.176 1.00 93.56 438 ARG A C 1
ATOM 3485 O O . ARG A 1 438 ? -0.906 -4.092 -36.926 1.00 93.56 438 ARG A O 1
ATOM 3492 N N . ASN A 1 439 ? 0.374 -5.881 -37.342 1.00 93.38 439 ASN A N 1
ATOM 3493 C CA . ASN A 1 439 ? -0.708 -6.847 -37.251 1.00 93.38 439 ASN A CA 1
ATOM 3494 C C . ASN A 1 439 ? -0.946 -7.319 -35.811 1.00 93.38 439 ASN A C 1
ATOM 3496 O O . ASN A 1 439 ? -1.830 -8.150 -35.625 1.00 93.38 439 ASN A O 1
ATOM 3500 N N . ILE A 1 440 ? -0.178 -6.878 -34.804 1.00 92.81 440 ILE A N 1
ATOM 3501 C CA . ILE A 1 440 ? -0.275 -7.412 -33.433 1.00 92.81 440 ILE A CA 1
ATOM 3502 C C . ILE A 1 440 ? -1.708 -7.356 -32.886 1.00 92.81 440 ILE A C 1
ATOM 3504 O O . ILE A 1 440 ? -2.138 -8.318 -32.279 1.00 92.81 440 ILE A O 1
ATOM 3508 N N . PHE A 1 441 ? -2.493 -6.324 -33.212 1.00 93.44 441 PHE A N 1
ATOM 3509 C CA . PHE A 1 441 ? -3.898 -6.190 -32.795 1.00 93.44 441 PHE A CA 1
ATOM 3510 C C . PHE A 1 441 ? -4.911 -6.416 -33.930 1.00 93.44 441 PHE A C 1
ATOM 3512 O O . PHE A 1 441 ? -5.983 -5.811 -33.949 1.00 93.44 441 PHE A O 1
ATOM 3519 N N . ALA A 1 442 ? -4.587 -7.251 -34.920 1.00 92.25 442 ALA A N 1
ATOM 3520 C CA . ALA A 1 442 ? -5.557 -7.605 -35.953 1.00 92.25 442 ALA A CA 1
ATOM 3521 C C . ALA A 1 442 ? -6.720 -8.429 -35.361 1.00 92.25 442 ALA A C 1
ATOM 3523 O O . ALA A 1 442 ? -6.520 -9.310 -34.522 1.00 92.25 442 ALA A O 1
ATOM 3524 N N . TYR A 1 443 ? -7.946 -8.153 -35.815 1.00 92.00 443 TYR A N 1
ATOM 3525 C CA . TYR A 1 443 ? -9.146 -8.877 -35.388 1.00 92.00 443 TYR A CA 1
ATOM 3526 C C . TYR A 1 443 ? -9.037 -10.384 -35.642 1.00 92.00 443 TYR A C 1
ATOM 3528 O O . TYR A 1 443 ? -8.544 -10.814 -36.682 1.00 92.00 443 TYR A O 1
ATOM 3536 N N . GLY A 1 444 ? -9.522 -11.183 -34.685 1.00 91.12 444 GLY A N 1
ATOM 3537 C CA . GLY A 1 444 ? -9.532 -12.644 -34.784 1.00 91.12 444 GLY A CA 1
ATOM 3538 C C . GLY A 1 444 ? -8.197 -13.337 -34.497 1.00 91.12 444 GLY A C 1
ATOM 3539 O O . GLY A 1 444 ? -8.134 -14.555 -34.612 1.00 91.12 444 GLY A O 1
ATOM 3540 N N . LYS A 1 445 ? -7.136 -12.616 -34.114 1.00 91.81 445 LYS A N 1
ATOM 3541 C CA . LYS A 1 445 ? -5.832 -13.237 -33.840 1.00 91.81 445 LYS A CA 1
ATOM 3542 C C . LYS A 1 445 ? -5.784 -14.075 -32.571 1.00 91.81 445 LYS A C 1
ATOM 3544 O O . LYS A 1 445 ? -5.126 -15.103 -32.564 1.00 91.81 445 LYS A O 1
ATOM 3549 N N . TYR A 1 446 ? -6.439 -13.638 -31.507 1.00 92.06 446 TYR A N 1
ATOM 3550 C CA . TYR A 1 446 ? -6.350 -14.222 -30.170 1.00 92.06 446 TYR A CA 1
ATOM 3551 C C . TYR A 1 446 ? -7.680 -14.889 -29.813 1.00 92.06 446 TYR A C 1
ATOM 3553 O O . TYR A 1 446 ? -8.455 -14.413 -28.975 1.00 92.06 446 TYR A O 1
ATOM 3561 N N . LEU A 1 447 ? -8.002 -15.957 -30.544 1.00 90.12 447 LEU A N 1
ATOM 3562 C CA . LEU A 1 447 ? -9.261 -16.688 -30.393 1.00 90.12 447 LEU A CA 1
ATOM 3563 C C . LEU A 1 447 ? -9.180 -17.756 -29.308 1.00 90.12 447 LEU A C 1
ATOM 3565 O O . LEU A 1 447 ? -10.130 -17.870 -28.536 1.00 90.12 447 LEU A O 1
ATOM 3569 N N . THR A 1 448 ? -8.075 -18.490 -29.218 1.00 91.50 448 THR A N 1
ATOM 3570 C CA . THR A 1 448 ? -7.933 -19.652 -28.336 1.00 91.50 448 THR A CA 1
ATOM 3571 C C . THR A 1 448 ? -6.539 -19.717 -27.694 1.00 91.50 448 THR A C 1
ATOM 3573 O O . THR A 1 448 ? -5.565 -19.223 -28.260 1.00 91.50 448 THR A O 1
ATOM 3576 N N . PRO A 1 449 ? -6.422 -20.263 -26.472 1.00 90.69 449 PRO A N 1
ATOM 3577 C CA . PRO A 1 449 ? -7.456 -20.942 -25.688 1.00 90.69 449 PRO A CA 1
ATOM 3578 C C . PRO A 1 449 ? -8.437 -19.977 -24.995 1.00 90.69 449 PRO A C 1
ATOM 3580 O O . PRO A 1 449 ? -8.095 -18.851 -24.641 1.00 90.69 449 PRO A O 1
ATOM 3583 N N . ARG A 1 450 ? -9.676 -20.430 -24.763 1.00 86.69 450 ARG A N 1
ATOM 3584 C CA . ARG A 1 450 ? -10.673 -19.729 -23.933 1.00 86.69 450 ARG A CA 1
ATOM 3585 C C . ARG A 1 450 ? -11.305 -20.691 -22.945 1.00 86.69 450 ARG A C 1
ATOM 3587 O O . ARG A 1 450 ? -11.473 -21.874 -23.232 1.00 86.69 450 ARG A O 1
ATOM 3594 N N . TRP A 1 451 ? -11.674 -20.163 -21.783 1.00 84.62 451 TRP A N 1
ATOM 3595 C CA . TRP A 1 451 ? -12.450 -20.918 -20.809 1.00 84.62 451 TRP A CA 1
ATOM 3596 C C . TRP A 1 451 ? -13.810 -21.297 -21.424 1.00 84.62 451 TRP A C 1
ATOM 3598 O O . TRP A 1 451 ? -14.438 -20.438 -22.047 1.00 84.62 451 TRP A O 1
ATOM 3608 N N . PRO A 1 452 ? -14.281 -22.551 -21.283 1.00 85.19 452 PRO A N 1
ATOM 3609 C CA . PRO A 1 452 ? -15.513 -23.006 -21.933 1.00 85.19 452 PRO A CA 1
ATOM 3610 C C . PRO A 1 452 ? -16.793 -22.426 -21.311 1.00 85.19 452 PRO A C 1
ATOM 3612 O O . PRO A 1 452 ? -17.876 -22.616 -21.858 1.00 85.19 452 PRO A O 1
ATOM 3615 N N . TYR A 1 453 ? -16.688 -21.724 -20.181 1.00 86.88 453 TYR A N 1
ATOM 3616 C CA . TYR A 1 453 ? -17.816 -21.100 -19.492 1.00 86.88 453 TYR A CA 1
ATOM 3617 C C . TYR A 1 453 ? -17.815 -19.581 -19.683 1.00 86.88 453 TYR A C 1
ATOM 3619 O O . TYR A 1 453 ? -16.788 -18.975 -19.989 1.00 86.88 453 TYR A O 1
ATOM 3627 N N . THR A 1 454 ? -18.974 -18.956 -19.480 1.00 78.12 454 THR A N 1
ATOM 3628 C CA . THR A 1 454 ? -19.159 -17.512 -19.645 1.00 78.12 454 THR A CA 1
ATOM 3629 C C . THR A 1 454 ? -18.273 -16.722 -18.684 1.00 78.12 454 THR A C 1
ATOM 3631 O O . THR A 1 454 ? -18.416 -16.819 -17.468 1.00 78.12 454 THR A O 1
ATOM 3634 N N . THR A 1 455 ? -17.382 -15.905 -19.239 1.00 78.25 455 THR A N 1
ATOM 3635 C CA . THR A 1 455 ? -16.537 -14.960 -18.503 1.00 78.25 455 THR A CA 1
ATOM 3636 C C . THR A 1 455 ? -16.502 -13.619 -19.231 1.00 78.25 455 THR A C 1
ATOM 3638 O O . THR A 1 455 ? -16.851 -13.535 -20.412 1.00 78.25 455 THR A O 1
ATOM 3641 N N . LEU A 1 456 ? -16.061 -12.559 -18.544 1.00 78.31 456 LEU A N 1
ATOM 3642 C CA . LEU A 1 456 ? -15.600 -11.353 -19.229 1.00 78.31 456 LEU A CA 1
ATOM 3643 C C . LEU A 1 456 ? -14.339 -11.717 -20.018 1.00 78.31 456 LEU A C 1
ATOM 3645 O O . LEU A 1 456 ? -13.295 -12.033 -19.452 1.00 78.31 456 LEU A O 1
ATOM 3649 N N . GLN A 1 457 ? -14.476 -11.740 -21.337 1.00 80.81 457 GLN A N 1
ATOM 3650 C CA . GLN A 1 457 ? -13.462 -12.241 -22.247 1.00 80.81 457 GLN A CA 1
ATOM 3651 C C . GLN A 1 457 ? -12.615 -11.103 -22.829 1.00 80.81 457 GLN A C 1
ATOM 3653 O O . GLN A 1 457 ? -13.151 -10.070 -23.228 1.00 80.81 457 GLN A O 1
ATOM 3658 N N . VAL A 1 458 ? -11.302 -11.326 -22.964 1.00 85.56 458 VAL A N 1
ATOM 3659 C CA . VAL A 1 458 ? -10.434 -10.429 -23.745 1.00 85.56 458 VAL A CA 1
ATOM 3660 C C . VAL A 1 458 ? -10.914 -10.437 -25.205 1.00 85.56 458 VAL A C 1
ATOM 3662 O O . VAL A 1 458 ? -11.172 -11.526 -25.743 1.00 85.56 458 VAL A O 1
ATOM 3665 N N . PRO A 1 459 ? -11.053 -9.272 -25.865 1.00 89.31 459 PRO A N 1
ATOM 3666 C CA . PRO A 1 459 ? -11.438 -9.215 -27.271 1.00 89.31 459 PRO A CA 1
ATOM 3667 C C . PRO A 1 459 ? -10.501 -10.024 -28.179 1.00 89.31 459 PRO A C 1
ATOM 3669 O O . PRO A 1 459 ? -9.332 -10.242 -27.869 1.00 89.31 459 PRO A O 1
ATOM 3672 N N . THR A 1 460 ? -11.006 -10.473 -29.328 1.00 91.44 460 THR A N 1
ATOM 3673 C CA . THR A 1 460 ? -10.284 -11.391 -30.239 1.00 91.44 460 THR A CA 1
ATOM 3674 C C . THR A 1 460 ? -9.024 -10.804 -30.879 1.00 91.44 460 THR A C 1
ATOM 3676 O O . THR A 1 460 ? -8.239 -11.520 -31.483 1.00 91.44 460 THR A O 1
ATOM 3679 N N . GLN A 1 461 ? -8.827 -9.501 -30.760 1.00 91.19 461 GLN A N 1
ATOM 3680 C CA . GLN A 1 461 ? -7.652 -8.761 -31.193 1.00 91.19 461 GLN A CA 1
ATOM 3681 C C . GLN A 1 461 ? -6.629 -8.556 -30.065 1.00 91.19 461 GLN A C 1
ATOM 3683 O O . GLN A 1 461 ? -5.667 -7.821 -30.244 1.00 91.19 461 GLN A O 1
ATOM 3688 N N . GLY A 1 462 ? -6.827 -9.191 -28.900 1.00 88.56 462 GLY A N 1
ATOM 3689 C CA . GLY A 1 462 ? -5.876 -9.181 -27.780 1.00 88.56 462 GLY A CA 1
ATOM 3690 C C . GLY A 1 462 ? -5.819 -7.856 -27.014 1.00 88.56 462 GLY A C 1
ATOM 3691 O O . GLY A 1 462 ? -5.079 -7.741 -26.044 1.00 88.56 462 GLY A O 1
ATOM 3692 N N . MET A 1 463 ? -6.618 -6.869 -27.426 1.00 87.88 463 MET A N 1
ATOM 3693 C CA . MET A 1 463 ? -6.688 -5.527 -26.856 1.00 87.88 463 MET A CA 1
ATOM 3694 C C . MET A 1 463 ? -8.136 -5.020 -26.843 1.00 87.88 463 MET A C 1
ATOM 3696 O O . MET A 1 463 ? -8.937 -5.376 -27.708 1.00 87.88 463 MET A O 1
ATOM 3700 N N . GLY A 1 464 ? -8.456 -4.183 -25.856 1.00 81.62 464 GLY A N 1
ATOM 3701 C CA . GLY A 1 464 ? -9.786 -3.613 -25.631 1.00 81.62 464 GLY A CA 1
ATOM 3702 C C . GLY A 1 464 ? -10.377 -4.058 -24.293 1.00 81.62 464 GLY A C 1
ATOM 3703 O O . GLY A 1 464 ? -9.915 -5.023 -23.691 1.00 81.62 464 GLY A O 1
ATOM 3704 N N . GLN A 1 465 ? -11.385 -3.335 -23.812 1.00 76.31 465 GLN A N 1
ATOM 3705 C CA . GLN A 1 465 ? -12.039 -3.591 -22.520 1.00 76.31 465 GLN A CA 1
ATOM 3706 C C . GLN A 1 465 ? -13.476 -4.078 -22.718 1.00 76.31 465 GLN A C 1
ATOM 3708 O O . GLN A 1 465 ? -14.038 -3.924 -23.797 1.00 76.31 465 GLN A O 1
ATOM 3713 N N . TRP A 1 466 ? -14.111 -4.605 -21.670 1.00 74.00 466 TRP A N 1
ATOM 3714 C CA . TRP A 1 466 ? -15.491 -5.099 -21.751 1.00 74.00 466 TRP A CA 1
ATOM 3715 C C . TRP A 1 466 ? -16.503 -4.022 -22.191 1.00 74.00 466 TRP A C 1
ATOM 3717 O O . TRP A 1 466 ? -17.405 -4.314 -22.970 1.00 74.00 466 TRP A O 1
ATOM 3727 N N . CYS A 1 467 ? -16.334 -2.774 -21.741 1.00 76.56 467 CYS A N 1
ATOM 3728 C CA . CYS A 1 467 ? -17.182 -1.637 -22.114 1.00 76.56 467 CYS A CA 1
ATOM 3729 C C . CYS A 1 467 ? -16.719 -0.930 -23.401 1.00 76.56 467 CYS A C 1
ATOM 3731 O O . CYS A 1 467 ? -17.493 -0.216 -24.038 1.00 76.56 467 CYS A O 1
ATOM 3733 N N . HIS A 1 468 ? -15.469 -1.156 -23.813 1.00 81.69 468 HIS A N 1
ATOM 3734 C CA . HIS A 1 468 ? -14.859 -0.563 -25.003 1.00 81.69 468 HIS A CA 1
ATOM 3735 C C . HIS A 1 468 ? -14.084 -1.621 -25.804 1.00 81.69 468 HIS A C 1
ATOM 3737 O O . HIS A 1 468 ? -12.859 -1.521 -25.946 1.00 81.69 468 HIS A O 1
ATOM 3743 N N . PRO A 1 469 ? -14.771 -2.650 -26.337 1.00 82.81 469 PRO A N 1
ATOM 3744 C CA . PRO A 1 469 ? -14.104 -3.797 -26.946 1.00 82.81 469 PRO A CA 1
ATOM 3745 C C . PRO A 1 469 ? -13.359 -3.426 -28.226 1.00 82.81 469 PRO A C 1
ATOM 3747 O O . PRO A 1 469 ? -12.424 -4.119 -28.588 1.00 82.81 469 PRO A O 1
ATOM 3750 N N . ALA A 1 470 ? -13.731 -2.330 -28.892 1.00 86.25 470 ALA A N 1
ATOM 3751 C CA . ALA A 1 470 ? -13.092 -1.852 -30.118 1.00 86.25 470 ALA A CA 1
ATOM 3752 C C . ALA A 1 470 ? -11.941 -0.851 -29.882 1.00 86.25 470 ALA A C 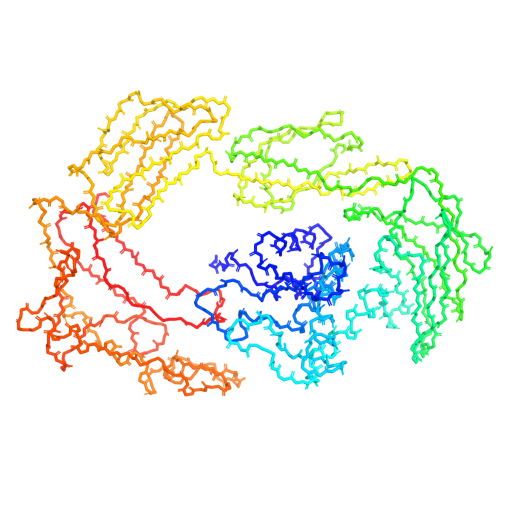1
ATOM 3754 O O . ALA A 1 470 ? -11.402 -0.314 -30.848 1.00 86.25 470 ALA A O 1
ATOM 3755 N N . SER A 1 471 ? -11.577 -0.561 -28.625 1.00 83.38 471 SER A N 1
ATOM 3756 C CA . SER A 1 471 ? -10.465 0.348 -28.325 1.00 83.38 471 SER A CA 1
ATOM 3757 C C . SER A 1 471 ? -9.136 -0.307 -28.701 1.00 83.38 471 SER A C 1
ATOM 3759 O O . SER A 1 471 ? -8.738 -1.302 -28.094 1.00 83.38 471 SER A O 1
ATOM 3761 N N . LEU A 1 472 ? -8.472 0.239 -29.722 1.00 84.31 472 LEU A N 1
ATOM 3762 C CA . LEU A 1 472 ? -7.235 -0.293 -30.286 1.00 84.31 472 LEU A CA 1
ATOM 3763 C C . LEU A 1 472 ? -6.184 0.800 -30.428 1.00 84.31 472 LEU A C 1
ATOM 3765 O O . LEU A 1 472 ? -6.461 1.880 -30.951 1.00 84.31 472 LEU A O 1
ATOM 3769 N N . SER A 1 473 ? -4.951 0.479 -30.048 1.00 84.88 473 SER A N 1
ATOM 3770 C CA . SER A 1 473 ? -3.790 1.282 -30.423 1.00 84.88 473 SER A CA 1
ATOM 3771 C C . SER A 1 473 ? -3.402 0.969 -31.865 1.00 84.88 473 SER A C 1
ATOM 3773 O O . SER A 1 473 ? -3.150 -0.183 -32.214 1.00 84.88 473 SER A O 1
ATOM 3775 N N . THR A 1 474 ? -3.334 1.996 -32.714 1.00 87.69 474 THR A N 1
ATOM 3776 C CA . THR A 1 474 ? -2.839 1.827 -34.087 1.00 87.69 474 THR A CA 1
ATOM 3777 C C . THR A 1 474 ? -1.326 1.644 -34.057 1.00 87.69 474 THR A C 1
ATOM 3779 O O . THR A 1 474 ? -0.609 2.525 -33.586 1.00 87.69 474 THR A O 1
ATOM 3782 N N . ILE A 1 475 ? -0.843 0.513 -34.575 1.00 92.56 475 ILE A N 1
ATOM 3783 C CA . ILE A 1 475 ? 0.586 0.225 -34.712 1.00 92.56 475 ILE A CA 1
ATOM 3784 C C . ILE A 1 475 ? 0.989 0.436 -36.171 1.00 92.56 475 ILE A C 1
ATOM 3786 O O . ILE A 1 475 ? 0.501 -0.254 -37.063 1.00 92.56 475 ILE A O 1
ATOM 3790 N N . ASP A 1 476 ? 1.878 1.397 -36.410 1.00 92.56 476 ASP A N 1
ATOM 3791 C CA . ASP A 1 476 ? 2.350 1.777 -37.741 1.00 92.56 476 ASP A CA 1
ATOM 3792 C C . ASP A 1 476 ? 3.875 1.651 -37.825 1.00 92.56 476 ASP A C 1
ATOM 3794 O O . ASP A 1 476 ? 4.604 2.297 -37.074 1.00 92.56 476 ASP A O 1
ATOM 3798 N N . ASP A 1 477 ? 4.362 0.825 -38.754 1.00 94.25 477 ASP A N 1
ATOM 3799 C CA . ASP A 1 477 ? 5.789 0.589 -38.974 1.00 94.25 477 ASP A CA 1
ATOM 3800 C C . ASP A 1 477 ? 6.357 1.313 -40.208 1.00 94.25 477 ASP A C 1
ATOM 3802 O O . ASP A 1 477 ? 7.558 1.216 -40.469 1.00 94.25 477 ASP A O 1
ATOM 3806 N N . ARG A 1 478 ? 5.555 2.090 -40.955 1.00 95.06 478 ARG A N 1
ATOM 3807 C CA . ARG A 1 478 ? 5.966 2.714 -42.235 1.00 95.06 478 ARG A CA 1
ATOM 3808 C C . ARG A 1 478 ? 7.217 3.582 -42.124 1.00 95.06 478 ARG A C 1
ATOM 3810 O O . ARG A 1 478 ? 8.068 3.543 -43.014 1.00 95.06 478 ARG A O 1
ATOM 3817 N N . GLY A 1 479 ? 7.353 4.352 -41.044 1.00 93.19 479 GLY A N 1
ATOM 3818 C CA . GLY A 1 479 ? 8.542 5.176 -40.800 1.00 93.19 479 GLY A CA 1
ATOM 3819 C C . GLY A 1 479 ? 9.811 4.334 -40.638 1.00 93.19 479 GLY A C 1
ATOM 3820 O O . GLY A 1 479 ? 10.840 4.644 -41.241 1.00 93.19 479 GLY A O 1
ATOM 3821 N N . LEU A 1 480 ? 9.714 3.225 -39.898 1.00 92.12 480 LEU A N 1
ATOM 3822 C CA . LEU A 1 480 ? 10.805 2.270 -39.698 1.00 92.12 480 LEU A CA 1
ATOM 3823 C C . LEU A 1 480 ? 11.186 1.579 -41.016 1.00 92.12 480 LEU A C 1
ATOM 3825 O O . LEU A 1 480 ? 12.364 1.539 -41.362 1.00 92.12 480 LEU A O 1
ATOM 3829 N N . ARG A 1 481 ? 10.195 1.141 -41.804 1.00 94.94 481 ARG A N 1
ATOM 3830 C CA . ARG A 1 481 ? 10.403 0.551 -43.141 1.00 94.94 481 ARG A CA 1
ATOM 3831 C C . ARG A 1 481 ? 11.090 1.511 -44.108 1.00 94.94 481 ARG A C 1
ATOM 3833 O O . ARG A 1 481 ? 12.059 1.146 -44.767 1.00 94.94 481 ARG A O 1
ATOM 3840 N N . THR A 1 482 ? 10.626 2.758 -44.144 1.00 95.69 482 THR A N 1
ATOM 3841 C CA . THR A 1 482 ? 11.177 3.800 -45.023 1.00 95.69 482 THR A CA 1
ATOM 3842 C C . THR A 1 482 ? 12.635 4.090 -44.687 1.00 95.69 482 THR A C 1
ATOM 3844 O O . THR A 1 482 ? 13.458 4.237 -45.587 1.00 95.69 482 THR A O 1
ATOM 3847 N N . LYS A 1 483 ? 12.972 4.148 -43.392 1.00 94.44 483 LYS A N 1
ATOM 3848 C CA . LYS A 1 483 ? 14.354 4.331 -42.935 1.00 94.44 483 LYS A CA 1
ATOM 3849 C C . LYS A 1 483 ? 15.240 3.122 -43.219 1.00 94.44 483 LYS A C 1
ATOM 3851 O O . LYS A 1 483 ? 16.421 3.324 -43.464 1.00 94.44 483 LYS A O 1
ATOM 3856 N N . ALA A 1 484 ? 14.687 1.910 -43.184 1.00 94.56 484 ALA A N 1
ATOM 3857 C CA . ALA A 1 484 ? 15.434 0.692 -43.478 1.00 94.56 484 ALA A CA 1
ATOM 3858 C C . ALA A 1 484 ? 15.787 0.565 -44.966 1.00 94.56 484 ALA A C 1
ATOM 3860 O O . ALA A 1 484 ? 16.885 0.129 -45.313 1.00 94.56 484 ALA A O 1
ATOM 3861 N N . GLY A 1 485 ? 14.850 0.953 -45.839 1.00 94.44 485 GLY A N 1
ATOM 3862 C CA . GLY A 1 485 ? 15.034 0.984 -47.288 1.00 94.44 485 GLY A CA 1
ATOM 3863 C C . GLY A 1 485 ? 15.556 -0.335 -47.869 1.00 94.44 485 GLY A C 1
ATOM 3864 O O . GLY A 1 485 ? 15.282 -1.424 -47.362 1.00 94.44 485 GLY A O 1
ATOM 3865 N N . THR A 1 486 ? 16.335 -0.236 -48.944 1.00 92.69 486 THR A N 1
ATOM 3866 C CA . THR A 1 486 ? 16.999 -1.389 -49.574 1.00 92.69 486 THR A CA 1
ATOM 3867 C C . THR A 1 486 ? 18.199 -1.899 -48.778 1.00 92.69 486 THR A C 1
ATOM 3869 O O . THR A 1 486 ? 18.650 -3.014 -49.021 1.00 92.69 486 THR A O 1
ATOM 3872 N N . GLU A 1 487 ? 18.704 -1.118 -47.818 1.00 91.25 487 GLU A N 1
ATOM 3873 C CA . GLU A 1 487 ? 19.811 -1.528 -46.950 1.00 91.25 487 GLU A CA 1
ATOM 3874 C C . GLU A 1 487 ? 19.393 -2.574 -45.910 1.00 91.25 487 GLU A C 1
ATOM 3876 O O . GLU A 1 487 ? 20.256 -3.233 -45.333 1.00 91.25 487 GLU A O 1
ATOM 3881 N N . GLY A 1 488 ? 18.088 -2.727 -45.644 1.00 92.50 488 GLY A N 1
ATOM 3882 C CA . GLY A 1 488 ? 17.583 -3.683 -44.653 1.00 92.50 488 GLY A CA 1
ATOM 3883 C C . GLY A 1 488 ? 18.062 -3.377 -43.230 1.00 92.50 488 GLY A C 1
ATOM 3884 O O . GLY A 1 488 ? 18.226 -4.282 -42.407 1.00 92.50 488 GLY A O 1
ATOM 3885 N N . ARG A 1 489 ? 18.336 -2.101 -42.947 1.00 92.62 489 ARG A N 1
ATOM 3886 C CA . ARG A 1 489 ? 18.955 -1.643 -41.704 1.00 92.62 489 ARG A CA 1
ATOM 3887 C C . ARG A 1 489 ? 18.534 -0.221 -41.381 1.00 92.62 489 ARG A C 1
ATOM 3889 O O . ARG A 1 489 ? 18.580 0.648 -42.242 1.00 92.62 489 ARG A O 1
ATOM 3896 N N . ILE A 1 490 ? 18.241 0.034 -40.112 1.00 92.88 490 ILE A N 1
ATOM 3897 C CA . ILE A 1 490 ? 18.070 1.384 -39.566 1.00 92.88 490 ILE A CA 1
ATOM 3898 C C . ILE A 1 490 ? 19.212 1.709 -38.615 1.00 92.88 490 ILE A C 1
ATOM 3900 O O . ILE A 1 490 ? 19.608 0.865 -37.819 1.00 92.88 490 ILE A O 1
ATOM 3904 N N . THR A 1 491 ? 19.703 2.943 -38.658 1.00 89.94 491 THR A N 1
ATOM 3905 C CA . THR A 1 491 ? 20.625 3.471 -37.647 1.00 89.94 491 THR A CA 1
ATOM 3906 C C . THR A 1 491 ? 19.875 4.494 -36.813 1.00 89.94 491 THR A C 1
ATOM 3908 O O . THR A 1 491 ? 19.357 5.478 -37.344 1.00 89.94 491 THR A O 1
ATOM 3911 N N . PHE A 1 492 ? 19.776 4.242 -35.512 1.00 87.19 492 PHE A N 1
ATOM 3912 C CA . PHE A 1 492 ? 19.119 5.153 -34.578 1.00 87.19 492 PHE A CA 1
ATOM 3913 C C . PHE A 1 492 ? 19.929 6.453 -34.417 1.00 87.19 492 PHE A C 1
ATOM 3915 O O . PHE A 1 492 ? 21.128 6.447 -34.705 1.00 87.19 492 PHE A O 1
ATOM 3922 N N . PRO A 1 493 ? 19.331 7.563 -33.938 1.00 82.69 493 PRO A N 1
ATOM 3923 C CA . PRO A 1 493 ? 20.056 8.816 -33.671 1.00 82.69 493 PRO A CA 1
ATOM 3924 C C . PRO A 1 493 ? 21.311 8.631 -32.805 1.00 82.69 493 PRO A C 1
ATOM 3926 O O . PRO A 1 493 ? 22.299 9.340 -32.961 1.00 82.69 493 PRO A O 1
ATOM 3929 N N . GLN A 1 494 ? 21.277 7.620 -31.941 1.00 79.50 494 GLN A N 1
ATOM 3930 C CA . GLN A 1 494 ? 22.353 7.152 -31.075 1.00 79.50 494 GLN A CA 1
ATOM 3931 C C . GLN A 1 494 ? 23.514 6.438 -31.805 1.00 79.50 494 GLN A C 1
ATOM 3933 O O . GLN A 1 494 ? 24.483 6.026 -31.171 1.00 79.50 494 GLN A O 1
ATOM 3938 N N . GLY A 1 495 ? 23.419 6.228 -33.121 1.00 85.88 495 GLY A N 1
ATOM 3939 C CA . GLY A 1 495 ? 24.417 5.520 -33.929 1.00 85.88 495 GLY A CA 1
ATOM 3940 C C . GLY A 1 495 ? 24.330 3.989 -33.880 1.00 85.88 495 GLY A C 1
ATOM 3941 O O . GLY A 1 495 ? 25.180 3.324 -34.465 1.00 85.88 495 GLY A O 1
ATOM 3942 N N . ILE A 1 496 ? 23.322 3.415 -33.211 1.00 89.19 496 ILE A N 1
ATOM 3943 C CA . ILE A 1 496 ? 23.145 1.958 -33.090 1.00 89.19 496 ILE A CA 1
ATOM 3944 C C . ILE A 1 496 ? 22.399 1.421 -34.325 1.00 89.19 496 ILE A C 1
ATOM 3946 O O . ILE A 1 496 ? 21.273 1.865 -34.581 1.00 89.19 496 ILE A O 1
ATOM 3950 N N . PRO A 1 497 ? 22.987 0.480 -35.089 1.00 92.00 497 PRO A N 1
ATOM 3951 C CA . PRO A 1 497 ? 22.321 -0.143 -36.223 1.00 92.00 497 PRO A CA 1
ATOM 3952 C C . PRO A 1 497 ? 21.454 -1.338 -35.796 1.00 92.00 497 PRO A C 1
ATOM 3954 O O . PRO A 1 497 ? 21.909 -2.215 -35.066 1.00 92.00 497 PRO A O 1
ATOM 3957 N N . PHE A 1 498 ? 20.238 -1.422 -36.332 1.00 93.56 498 PHE A N 1
ATOM 3958 C CA . PHE A 1 498 ? 19.347 -2.579 -36.222 1.00 93.56 498 PHE A CA 1
ATOM 3959 C C . PHE A 1 498 ? 19.004 -3.110 -37.614 1.00 93.56 498 PHE A C 1
ATOM 3961 O O . PHE A 1 498 ? 18.596 -2.346 -38.491 1.00 93.56 498 PHE A O 1
ATOM 3968 N N . ALA A 1 499 ? 19.154 -4.420 -37.818 1.00 93.31 499 ALA A N 1
ATOM 3969 C CA . ALA A 1 499 ? 18.699 -5.088 -39.033 1.00 93.31 499 ALA A CA 1
ATOM 3970 C C . ALA A 1 499 ? 17.167 -5.207 -39.012 1.00 93.31 499 ALA A C 1
ATOM 3972 O O . ALA A 1 499 ? 16.589 -5.691 -38.039 1.00 93.31 499 ALA A O 1
ATOM 3973 N N . THR A 1 500 ? 16.502 -4.746 -40.069 1.00 93.06 500 THR A N 1
ATOM 3974 C CA . THR A 1 500 ? 15.045 -4.845 -40.219 1.00 93.06 500 THR A CA 1
ATOM 3975 C C . THR A 1 500 ? 14.661 -4.644 -41.690 1.00 93.06 500 THR A C 1
ATOM 3977 O O . THR A 1 500 ? 15.296 -3.837 -42.372 1.00 93.06 500 THR A O 1
ATOM 3980 N N . PRO A 1 501 ? 13.656 -5.347 -42.237 1.00 94.25 501 PRO A N 1
ATOM 3981 C CA . PRO A 1 501 ? 13.354 -5.250 -43.660 1.00 94.25 501 PRO A CA 1
ATOM 3982 C C . PRO A 1 501 ? 12.691 -3.911 -43.998 1.00 94.25 501 PRO A C 1
ATOM 3984 O O . PRO A 1 501 ? 11.746 -3.507 -43.322 1.00 94.25 501 PRO A O 1
ATOM 3987 N N . GLY A 1 502 ? 13.115 -3.256 -45.084 1.00 94.12 502 GLY A N 1
ATOM 3988 C CA . GLY A 1 502 ? 12.436 -2.065 -45.613 1.00 94.12 502 GLY A CA 1
ATOM 3989 C C . GLY A 1 502 ? 11.204 -2.363 -46.468 1.00 94.12 502 GLY A C 1
ATOM 3990 O O . GLY A 1 502 ? 10.367 -1.486 -46.666 1.00 94.12 502 GLY A O 1
ATOM 3991 N N . ASP A 1 503 ? 11.051 -3.604 -46.937 1.00 94.19 503 ASP A N 1
ATOM 3992 C CA . ASP A 1 503 ? 9.853 -4.034 -47.653 1.00 94.19 503 ASP A CA 1
ATOM 3993 C C . ASP A 1 503 ? 8.636 -4.056 -46.717 1.00 94.19 503 ASP A C 1
ATOM 3995 O O . ASP A 1 503 ? 8.617 -4.746 -45.696 1.00 94.19 503 ASP A O 1
ATOM 3999 N N . SER A 1 504 ? 7.599 -3.309 -47.099 1.00 89.62 504 SER A N 1
ATOM 4000 C CA . SER A 1 504 ? 6.347 -3.219 -46.353 1.00 89.62 504 SER A CA 1
ATOM 4001 C C . SER A 1 504 ? 5.596 -4.548 -46.263 1.00 89.62 504 SER A C 1
ATOM 4003 O O . SER A 1 504 ? 4.830 -4.716 -45.317 1.00 89.62 504 SER A O 1
ATOM 4005 N N . LEU A 1 505 ? 5.792 -5.488 -47.191 1.00 91.38 505 LEU A N 1
ATOM 4006 C CA . LEU A 1 505 ? 5.094 -6.779 -47.190 1.00 91.38 505 LEU A CA 1
ATOM 4007 C C . LEU A 1 505 ? 5.799 -7.841 -46.335 1.00 91.38 505 LEU A C 1
ATOM 4009 O O . LEU A 1 505 ? 5.161 -8.80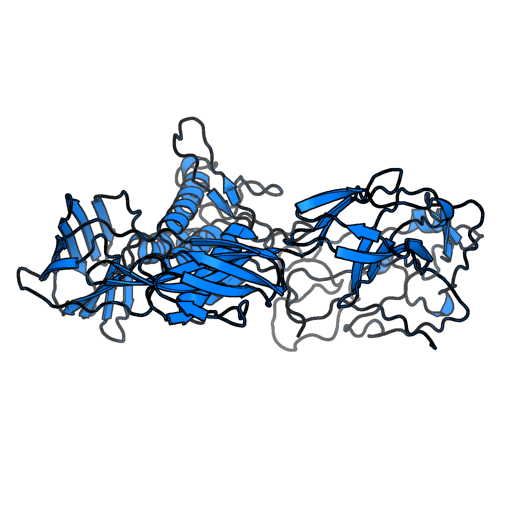3 -45.914 1.00 91.38 505 LEU A O 1
ATOM 4013 N N . SER A 1 506 ? 7.082 -7.650 -46.034 1.00 93.94 506 SER A N 1
ATOM 4014 C CA . SER A 1 506 ? 7.887 -8.597 -45.264 1.00 93.94 506 SER A CA 1
ATOM 4015 C C . SER A 1 506 ? 7.580 -8.538 -43.759 1.00 93.94 506 SER A C 1
ATOM 4017 O O . SER A 1 506 ? 7.424 -7.439 -43.213 1.00 93.94 506 SER A O 1
ATOM 4019 N N . PRO A 1 507 ? 7.563 -9.675 -43.039 1.00 95.88 507 PRO A N 1
ATOM 4020 C CA . PRO A 1 507 ? 7.455 -9.682 -41.579 1.00 95.88 507 PRO A CA 1
ATOM 4021 C C . PRO A 1 507 ? 8.687 -9.016 -40.935 1.00 95.88 507 PRO A C 1
ATOM 4023 O O . PRO A 1 507 ? 9.755 -8.960 -41.546 1.00 95.88 507 PRO A O 1
ATOM 4026 N N . ASN A 1 508 ? 8.543 -8.458 -39.731 1.00 95.38 508 ASN A N 1
ATOM 4027 C CA . ASN A 1 508 ? 9.614 -7.715 -39.036 1.00 95.38 508 ASN A CA 1
ATOM 4028 C C . ASN A 1 508 ? 9.668 -7.909 -37.521 1.00 95.38 508 ASN A C 1
ATOM 4030 O O . ASN A 1 508 ? 10.409 -7.191 -36.848 1.00 95.38 508 ASN A O 1
ATOM 4034 N N . VAL A 1 509 ? 8.884 -8.834 -36.976 1.00 96.06 509 VAL A N 1
ATOM 4035 C CA . VAL A 1 509 ? 8.891 -9.131 -35.548 1.00 96.06 509 VAL A CA 1
ATOM 4036 C C . VAL A 1 509 ? 8.797 -10.632 -35.314 1.00 96.06 509 VAL A C 1
ATOM 4038 O O . VAL A 1 509 ? 8.229 -11.376 -36.115 1.00 96.06 509 VAL A O 1
ATOM 4041 N N . ILE A 1 510 ? 9.394 -11.064 -34.209 1.00 96.19 510 ILE A N 1
ATOM 4042 C CA . ILE A 1 510 ? 9.198 -12.383 -33.623 1.00 96.19 510 ILE A CA 1
ATOM 4043 C C . ILE A 1 510 ? 8.222 -12.185 -32.465 1.00 96.19 510 ILE A C 1
ATOM 4045 O O . ILE A 1 510 ? 8.583 -11.575 -31.460 1.00 96.19 510 ILE A O 1
ATOM 4049 N N . LEU A 1 511 ? 6.982 -12.634 -32.624 1.00 94.88 511 LEU A N 1
ATOM 4050 C CA . LEU A 1 511 ? 5.988 -12.619 -31.553 1.00 94.88 511 LEU A CA 1
ATOM 4051 C C . LEU A 1 511 ? 5.993 -13.961 -30.826 1.00 94.88 511 LEU A C 1
ATOM 4053 O O . LEU A 1 511 ? 6.048 -15.011 -31.468 1.00 94.88 511 LEU A O 1
ATOM 4057 N N . THR A 1 512 ? 5.903 -13.912 -29.501 1.00 94.31 512 THR A N 1
ATOM 4058 C CA . THR A 1 512 ? 5.674 -15.080 -28.650 1.00 94.31 512 THR A CA 1
ATOM 4059 C C . THR A 1 512 ? 4.451 -14.857 -27.775 1.00 94.31 512 THR A C 1
ATOM 4061 O O . THR A 1 512 ? 4.158 -13.724 -27.378 1.00 94.31 512 THR A O 1
ATOM 4064 N N . THR A 1 513 ? 3.684 -15.914 -27.508 1.00 91.31 513 THR A N 1
ATOM 4065 C CA . THR A 1 513 ? 2.499 -15.832 -26.649 1.00 91.31 513 THR A CA 1
ATOM 4066 C C . THR A 1 513 ? 2.001 -17.209 -26.208 1.00 91.31 513 THR A C 1
ATOM 4068 O O . THR A 1 513 ? 2.374 -18.222 -26.780 1.00 91.31 513 THR A O 1
ATOM 4071 N N . LEU A 1 514 ? 1.132 -17.238 -25.194 1.00 89.81 514 LEU A N 1
ATOM 4072 C CA . LEU A 1 514 ? 0.428 -18.450 -24.753 1.00 89.81 514 LEU A CA 1
ATOM 4073 C C . LEU A 1 514 ? -0.914 -18.672 -25.479 1.00 89.81 514 LEU A C 1
ATOM 4075 O O . LEU A 1 514 ? -1.568 -19.691 -25.262 1.00 89.81 514 LEU A O 1
ATOM 4079 N N . TRP A 1 515 ? -1.350 -17.719 -26.310 1.00 91.38 515 TRP A N 1
ATOM 4080 C CA . TRP A 1 515 ? -2.385 -17.969 -27.316 1.00 91.38 515 TRP A CA 1
ATOM 4081 C C . TRP A 1 515 ? -1.845 -18.910 -28.399 1.00 91.38 515 TRP A C 1
ATOM 4083 O O . TRP A 1 515 ? -0.648 -18.954 -28.659 1.00 91.38 515 TRP A O 1
ATOM 4093 N N . ASP A 1 516 ? -2.721 -19.643 -29.073 1.00 92.69 516 ASP A N 1
ATOM 4094 C CA . ASP A 1 516 ? -2.318 -20.652 -30.061 1.00 92.69 516 ASP A CA 1
ATOM 4095 C C . ASP A 1 516 ? -1.983 -20.089 -31.458 1.00 92.69 516 ASP A C 1
ATOM 4097 O O . ASP A 1 516 ? -1.912 -20.835 -32.436 1.00 92.69 516 ASP A O 1
ATOM 4101 N N . ASN A 1 517 ? -1.746 -18.777 -31.562 1.00 93.81 517 ASN A N 1
ATOM 4102 C CA . ASN A 1 517 ? -1.444 -18.081 -32.814 1.00 93.81 517 ASN A CA 1
ATOM 4103 C C . ASN A 1 517 ? 0.051 -17.784 -33.040 1.00 93.81 517 ASN A C 1
ATOM 4105 O O . ASN A 1 517 ? 0.430 -17.508 -34.179 1.00 93.81 517 ASN A O 1
ATOM 4109 N N . TYR A 1 518 ? 0.899 -17.864 -32.007 1.00 94.81 518 TYR A N 1
ATOM 4110 C CA . TYR A 1 518 ? 2.364 -17.805 -32.124 1.00 94.81 518 TYR A CA 1
ATOM 4111 C C . TYR A 1 518 ? 3.028 -18.810 -31.165 1.00 94.81 518 TYR A C 1
ATOM 4113 O O . TYR A 1 518 ? 2.363 -19.306 -30.259 1.00 94.81 518 TYR A O 1
ATOM 4121 N N . PRO A 1 519 ? 4.329 -19.120 -31.332 1.00 95.75 519 PRO A N 1
ATOM 4122 C CA . PRO A 1 519 ? 5.067 -19.955 -30.383 1.00 95.75 519 PRO A CA 1
ATOM 4123 C C . PRO A 1 519 ? 5.098 -19.357 -28.970 1.00 95.75 519 PRO A C 1
ATOM 4125 O O . PRO A 1 519 ? 5.129 -18.138 -28.806 1.00 95.75 519 PRO A O 1
ATOM 4128 N N . ASP A 1 520 ? 5.175 -20.207 -27.950 1.00 94.25 520 ASP A N 1
ATOM 4129 C CA . ASP A 1 520 ? 5.336 -19.792 -26.550 1.00 94.25 520 ASP A CA 1
ATOM 4130 C C . ASP A 1 520 ? 6.755 -19.283 -26.242 1.00 94.25 520 ASP A C 1
ATOM 4132 O O . ASP A 1 520 ? 6.931 -18.380 -25.423 1.00 94.25 520 ASP A O 1
ATOM 4136 N N . ALA A 1 521 ? 7.761 -19.799 -26.949 1.00 95.25 521 ALA A N 1
ATOM 4137 C CA . ALA A 1 521 ? 9.151 -19.373 -26.873 1.00 95.25 521 ALA A CA 1
ATOM 4138 C C . ALA A 1 521 ? 9.860 -19.473 -28.235 1.00 95.25 521 ALA A C 1
ATOM 4140 O O . ALA A 1 521 ? 9.497 -20.269 -29.102 1.00 95.25 521 ALA A O 1
ATOM 4141 N N . VAL A 1 522 ? 10.915 -18.673 -28.414 1.00 95.81 522 VAL A N 1
ATOM 4142 C CA . VAL A 1 522 ? 11.823 -18.744 -29.569 1.00 95.81 522 VAL A CA 1
ATOM 4143 C C . VAL A 1 522 ? 13.263 -18.666 -29.076 1.00 95.81 522 VAL A C 1
ATOM 4145 O O . VAL A 1 522 ? 13.617 -17.768 -28.316 1.00 95.81 522 VAL A O 1
ATOM 4148 N N . THR A 1 523 ? 14.107 -19.589 -29.538 1.00 95.00 523 THR A N 1
ATOM 4149 C CA . THR A 1 523 ? 15.548 -19.595 -29.258 1.00 95.00 523 THR A CA 1
ATOM 4150 C C . THR A 1 523 ? 16.313 -19.102 -30.479 1.00 95.00 523 THR A C 1
ATOM 4152 O O . THR A 1 523 ? 16.132 -19.616 -31.584 1.00 95.00 523 THR A O 1
ATOM 4155 N N . LEU A 1 524 ? 17.186 -18.116 -30.274 1.00 92.94 524 LEU A N 1
ATOM 4156 C CA . LEU A 1 524 ? 18.010 -17.521 -31.321 1.00 92.94 524 LEU A CA 1
ATOM 4157 C C . LEU A 1 524 ? 19.475 -17.922 -31.102 1.00 92.94 524 LEU A C 1
ATOM 4159 O O . LEU A 1 524 ? 20.037 -17.568 -30.065 1.00 92.94 524 LEU A O 1
ATOM 4163 N N . PRO A 1 525 ? 20.109 -18.658 -32.032 1.00 89.88 525 PRO A N 1
ATOM 4164 C CA . PRO A 1 525 ? 21.520 -18.992 -31.902 1.00 89.88 525 PRO A CA 1
ATOM 4165 C C . PRO A 1 525 ? 22.372 -17.733 -32.093 1.00 89.88 525 PRO A C 1
ATOM 4167 O O . PRO A 1 525 ? 22.227 -17.015 -33.081 1.00 89.88 525 PRO A O 1
ATOM 4170 N N . LEU A 1 526 ? 23.283 -17.485 -31.154 1.00 88.88 526 LEU A N 1
ATOM 4171 C CA . LEU A 1 526 ? 24.243 -16.385 -31.205 1.00 88.88 526 LEU A CA 1
ATOM 4172 C C . LEU A 1 526 ? 25.667 -16.947 -31.236 1.00 88.88 526 LEU A C 1
ATOM 4174 O O . LEU A 1 526 ? 25.958 -17.969 -30.617 1.00 88.88 526 LEU A O 1
ATOM 4178 N N . THR A 1 527 ? 26.567 -16.269 -31.946 1.00 88.25 527 THR A N 1
ATOM 4179 C CA . THR A 1 527 ? 27.989 -16.631 -32.026 1.00 88.25 527 THR A CA 1
ATOM 4180 C C . THR A 1 527 ? 28.861 -15.399 -31.842 1.00 88.25 527 THR A C 1
ATOM 4182 O O . THR A 1 527 ? 28.472 -14.309 -32.246 1.00 88.25 527 THR A O 1
ATOM 4185 N N . GLY A 1 528 ? 30.065 -15.578 -31.297 1.00 88.19 528 GLY A N 1
ATOM 4186 C CA . GLY A 1 528 ? 31.055 -14.508 -31.160 1.00 88.19 528 GLY A CA 1
ATOM 4187 C C . GLY A 1 528 ? 31.252 -14.037 -29.721 1.00 88.19 528 GLY A C 1
ATOM 4188 O O . GLY A 1 528 ? 30.902 -14.730 -28.768 1.00 88.19 528 GLY A O 1
ATOM 4189 N N . LYS A 1 529 ? 31.883 -12.867 -29.569 1.00 87.38 529 LYS A N 1
ATOM 4190 C CA . LYS A 1 529 ? 32.138 -12.212 -28.279 1.00 87.38 529 LYS A CA 1
ATOM 4191 C C . LYS A 1 529 ? 31.721 -10.754 -28.378 1.00 87.38 529 LYS A C 1
ATOM 4193 O O . LYS A 1 529 ? 32.244 -10.026 -29.217 1.00 87.38 529 LYS A O 1
ATOM 4198 N N . ALA A 1 530 ? 30.838 -10.317 -27.492 1.00 87.31 530 ALA A N 1
ATOM 4199 C CA . ALA A 1 530 ? 30.392 -8.934 -27.419 1.00 87.31 530 ALA A CA 1
ATOM 4200 C C . ALA A 1 530 ? 30.459 -8.443 -25.972 1.00 87.31 530 ALA A C 1
ATOM 4202 O O . ALA A 1 530 ? 30.255 -9.208 -25.036 1.00 87.31 530 ALA A O 1
ATOM 4203 N N . SER A 1 531 ? 30.737 -7.153 -25.783 1.00 84.81 531 SER A N 1
ATOM 4204 C CA . SER A 1 531 ? 30.648 -6.524 -24.460 1.00 84.81 531 SER A CA 1
ATOM 4205 C C . SER A 1 531 ? 29.228 -6.068 -24.120 1.00 84.81 531 SER A C 1
ATOM 4207 O O . SER A 1 531 ? 28.973 -5.704 -22.974 1.00 84.81 531 SER A O 1
ATOM 4209 N N . ARG A 1 532 ? 28.324 -6.031 -25.115 1.00 88.12 532 ARG A N 1
ATOM 4210 C CA . ARG A 1 532 ? 26.950 -5.519 -25.010 1.00 88.12 532 ARG A CA 1
ATOM 4211 C C . ARG A 1 532 ? 26.022 -6.171 -26.022 1.00 88.12 532 ARG A C 1
ATOM 4213 O O . ARG A 1 532 ? 26.446 -6.500 -27.126 1.00 88.12 532 ARG A O 1
ATOM 4220 N N . LEU A 1 533 ? 24.747 -6.233 -25.654 1.00 90.12 533 LEU A N 1
ATOM 4221 C CA . LEU A 1 533 ? 23.634 -6.600 -26.517 1.00 90.12 533 LEU A CA 1
ATOM 4222 C C . LEU A 1 533 ? 22.606 -5.464 -26.492 1.00 90.12 533 LEU A C 1
ATOM 4224 O O . LEU A 1 533 ? 22.172 -5.047 -25.420 1.00 90.12 533 LEU A O 1
ATOM 4228 N N . TYR A 1 534 ? 22.230 -4.964 -27.668 1.00 91.31 534 TYR A N 1
ATOM 4229 C CA . TYR A 1 534 ? 21.163 -3.978 -27.830 1.00 91.31 534 TYR A CA 1
ATOM 4230 C C . TYR A 1 534 ? 19.964 -4.666 -28.479 1.00 91.31 534 TYR A C 1
ATOM 4232 O O . TYR A 1 534 ? 20.100 -5.263 -29.545 1.00 91.31 534 TYR A O 1
ATOM 4240 N N . LEU A 1 535 ? 18.799 -4.590 -27.836 1.00 91.88 535 LEU A N 1
ATOM 4241 C CA . LEU A 1 535 ? 17.570 -5.238 -28.290 1.00 91.88 535 LEU A CA 1
ATOM 4242 C C . LEU A 1 535 ? 16.500 -4.187 -28.570 1.00 91.88 535 LEU A C 1
ATOM 4244 O O . LEU A 1 535 ? 16.308 -3.268 -27.775 1.00 91.88 535 LEU A O 1
ATOM 4248 N N . LEU A 1 536 ? 15.780 -4.356 -29.678 1.00 90.75 536 LEU A N 1
ATOM 4249 C CA . LEU A 1 536 ? 14.550 -3.624 -29.949 1.00 90.75 536 LEU A CA 1
ATOM 4250 C C . LEU A 1 536 ? 13.375 -4.534 -29.589 1.00 90.75 536 LEU A C 1
ATOM 4252 O O . LEU A 1 536 ? 13.119 -5.517 -30.281 1.00 90.75 536 LEU A O 1
ATOM 4256 N N . VAL A 1 537 ? 12.699 -4.228 -28.484 1.00 91.50 537 VAL A N 1
ATOM 4257 C CA . VAL A 1 537 ? 11.634 -5.066 -27.920 1.00 91.50 537 VAL A CA 1
ATOM 4258 C C . VAL A 1 537 ? 10.311 -4.312 -27.978 1.00 91.50 537 VAL A C 1
ATOM 4260 O O . VAL A 1 537 ? 10.245 -3.138 -27.622 1.00 91.50 537 VAL A O 1
ATOM 4263 N N . ALA A 1 538 ? 9.254 -4.999 -28.406 1.00 89.75 538 ALA A N 1
ATOM 4264 C CA . ALA A 1 538 ? 7.875 -4.548 -28.279 1.00 89.75 538 ALA A CA 1
ATOM 4265 C C . ALA A 1 538 ? 7.099 -5.592 -27.471 1.00 89.75 538 ALA A C 1
ATOM 4267 O O . ALA A 1 538 ? 7.276 -6.790 -27.684 1.00 89.75 538 ALA A O 1
ATOM 4268 N N . ALA A 1 539 ? 6.247 -5.143 -26.553 1.00 86.56 539 ALA A N 1
ATOM 4269 C CA . ALA A 1 539 ? 5.426 -6.014 -25.724 1.00 86.56 539 ALA A CA 1
ATOM 4270 C C . ALA A 1 539 ? 4.018 -5.430 -25.566 1.00 86.56 539 ALA A C 1
ATOM 4272 O O . ALA A 1 539 ? 3.828 -4.214 -25.599 1.00 86.56 539 ALA A O 1
ATOM 4273 N N . SER A 1 540 ? 3.036 -6.308 -25.380 1.00 84.38 540 SER A N 1
ATOM 4274 C CA . SER A 1 540 ? 1.666 -5.953 -25.015 1.00 84.38 540 SER A CA 1
ATOM 4275 C C . SER A 1 540 ? 1.201 -6.882 -23.899 1.00 84.38 540 SER A C 1
ATOM 4277 O O . SER A 1 540 ? 1.494 -8.075 -23.921 1.00 84.38 540 SER A O 1
ATOM 4279 N N . THR A 1 541 ? 0.504 -6.329 -22.912 1.00 80.94 541 THR A N 1
ATOM 4280 C CA . THR A 1 541 ? -0.060 -7.065 -21.777 1.00 80.94 541 THR A CA 1
ATOM 4281 C C . THR A 1 541 ? -1.426 -6.485 -21.415 1.00 80.94 541 THR A C 1
ATOM 4283 O O . THR A 1 541 ? -1.746 -5.348 -21.780 1.00 80.94 541 THR A O 1
ATOM 4286 N N . TYR A 1 542 ? -2.239 -7.266 -20.703 1.00 77.88 542 TYR A N 1
ATOM 4287 C CA . TYR A 1 542 ? -3.525 -6.822 -20.181 1.00 77.88 542 TYR A CA 1
ATOM 4288 C C . TYR A 1 542 ? -3.374 -6.408 -18.709 1.00 77.88 542 TYR A C 1
ATOM 4290 O O . TYR A 1 542 ? -2.900 -7.177 -17.880 1.00 77.88 542 TYR A O 1
ATOM 4298 N N . HIS A 1 543 ? -3.820 -5.198 -18.371 1.00 70.19 543 HIS A N 1
ATOM 4299 C CA . HIS A 1 543 ? -3.550 -4.519 -17.093 1.00 70.19 543 HIS A CA 1
ATOM 4300 C C . HIS A 1 543 ? -4.151 -5.187 -15.835 1.00 70.19 543 HIS A C 1
ATOM 4302 O O . HIS A 1 543 ? -3.806 -4.797 -14.728 1.00 70.19 543 HIS A O 1
ATOM 4308 N N . MET A 1 544 ? -5.026 -6.192 -15.977 1.00 67.31 544 MET A N 1
ATOM 4309 C CA . MET A 1 544 ? -5.610 -6.956 -14.854 1.00 67.31 544 MET A CA 1
ATOM 4310 C C . MET A 1 544 ? -5.062 -8.389 -14.728 1.00 67.31 544 MET A C 1
ATOM 4312 O O . MET A 1 544 ? -5.691 -9.242 -14.102 1.00 67.31 544 MET A O 1
ATOM 4316 N N . GLN A 1 545 ? -3.927 -8.706 -15.354 1.00 69.75 545 GLN A N 1
ATOM 4317 C CA . GLN A 1 545 ? -3.326 -10.036 -15.229 1.00 69.75 545 GLN A CA 1
ATOM 4318 C C . GLN A 1 545 ? -2.572 -10.178 -13.901 1.00 69.75 545 GLN A C 1
ATOM 4320 O O . GLN A 1 545 ? -1.710 -9.370 -13.569 1.00 69.75 545 GLN A O 1
ATOM 4325 N N . ALA A 1 546 ? -2.872 -11.242 -13.156 1.00 64.81 546 ALA A N 1
ATOM 4326 C CA . ALA A 1 546 ? -2.167 -11.614 -11.933 1.00 64.81 546 ALA A CA 1
ATOM 4327 C C . ALA A 1 546 ? -1.524 -12.996 -12.095 1.00 64.81 546 ALA A C 1
ATOM 4329 O O . ALA A 1 546 ? -2.087 -13.874 -12.744 1.00 64.81 546 ALA A O 1
ATOM 4330 N N . HIS A 1 547 ? -0.357 -13.196 -11.477 1.00 66.75 547 HIS A N 1
ATOM 4331 C CA . HIS A 1 547 ? 0.375 -14.472 -11.449 1.00 66.75 547 HIS A CA 1
ATOM 4332 C C . HIS A 1 547 ? 0.850 -15.020 -12.809 1.00 66.75 547 HIS A C 1
ATOM 4334 O O . HIS A 1 547 ? 1.180 -16.202 -12.904 1.00 66.75 547 HIS A O 1
ATOM 4340 N N . VAL A 1 548 ? 0.954 -14.175 -13.839 1.00 69.88 548 VAL A N 1
ATOM 4341 C CA . VAL A 1 548 ? 1.427 -14.555 -15.181 1.00 69.88 548 VAL A CA 1
ATOM 4342 C C . VAL A 1 548 ? 2.716 -13.796 -15.516 1.00 69.88 548 VAL A C 1
ATOM 4344 O O . VAL A 1 548 ? 2.783 -12.583 -15.332 1.00 69.88 548 VAL A O 1
ATOM 4347 N N . LEU A 1 549 ? 3.749 -14.504 -16.000 1.00 74.44 549 LEU A N 1
ATOM 4348 C CA . LEU A 1 549 ? 4.931 -13.869 -16.599 1.00 74.44 549 LEU A CA 1
ATOM 4349 C C . LEU A 1 549 ? 4.496 -13.227 -17.914 1.00 74.44 549 LEU A C 1
ATOM 4351 O O . LEU A 1 549 ? 4.046 -13.944 -18.803 1.00 74.44 549 LEU A O 1
ATOM 4355 N N . ASN A 1 550 ? 4.667 -11.915 -18.067 1.00 77.75 550 ASN A N 1
ATOM 4356 C CA . ASN A 1 550 ? 4.372 -11.256 -19.345 1.00 77.75 550 ASN A CA 1
ATOM 4357 C C . ASN A 1 550 ? 5.342 -11.689 -20.461 1.00 77.75 550 ASN A C 1
ATOM 4359 O O . ASN A 1 550 ? 4.954 -11.764 -21.621 1.00 77.75 550 ASN A O 1
ATOM 4363 N N . GLY A 1 551 ? 6.595 -11.980 -20.109 1.00 84.06 551 GLY A N 1
ATOM 4364 C CA . GLY A 1 551 ? 7.623 -12.518 -21.000 1.00 84.06 551 GLY A CA 1
ATOM 4365 C C . GLY A 1 551 ? 9.006 -12.462 -20.347 1.00 84.06 551 GLY A C 1
ATOM 4366 O O . GLY A 1 551 ? 9.212 -11.707 -19.395 1.00 84.06 551 GLY A O 1
ATOM 4367 N N . SER A 1 552 ? 9.955 -13.250 -20.849 1.00 88.75 552 SER A N 1
ATOM 4368 C CA . SER A 1 552 ? 11.365 -13.208 -20.446 1.00 88.75 552 SER A CA 1
ATOM 4369 C C . SER A 1 552 ? 12.284 -13.212 -21.665 1.00 88.75 552 SER A C 1
ATOM 4371 O O . SER A 1 552 ? 11.949 -13.743 -22.721 1.00 88.75 552 SER A O 1
ATOM 4373 N N . LEU A 1 553 ? 13.459 -12.606 -21.502 1.00 90.94 553 LEU A N 1
ATOM 4374 C CA . LEU A 1 553 ? 14.568 -12.673 -22.447 1.00 90.94 553 LEU A CA 1
ATOM 4375 C C . LEU A 1 553 ? 15.764 -13.246 -21.695 1.00 90.94 553 LEU A C 1
ATOM 4377 O O . LEU A 1 553 ? 16.218 -12.657 -20.715 1.00 90.94 553 LEU A O 1
ATOM 4381 N N . GLU A 1 554 ? 16.249 -14.396 -22.142 1.00 92.06 554 GLU A N 1
ATOM 4382 C CA . GLU A 1 554 ? 17.387 -15.083 -21.543 1.00 92.06 554 GLU A CA 1
ATOM 4383 C C . GLU A 1 554 ? 18.536 -15.136 -22.549 1.00 92.06 554 GLU A C 1
ATOM 4385 O O . GLU A 1 554 ? 18.336 -15.442 -23.725 1.00 92.06 554 GLU A O 1
ATOM 4390 N N . VAL A 1 555 ? 19.742 -14.807 -22.086 1.00 90.06 555 VAL A N 1
ATOM 4391 C CA . VAL A 1 555 ? 20.973 -14.903 -22.873 1.00 90.06 555 VAL A CA 1
ATOM 4392 C C . VAL A 1 555 ? 21.890 -15.880 -22.160 1.00 90.06 555 VAL A C 1
ATOM 4394 O O . VAL A 1 555 ? 22.370 -15.597 -21.063 1.00 90.06 555 VAL A O 1
ATOM 4397 N N . THR A 1 556 ? 22.129 -17.027 -22.784 1.00 88.38 556 THR A N 1
ATOM 4398 C CA . THR A 1 556 ? 23.048 -18.043 -22.273 1.00 88.38 556 THR A CA 1
ATOM 4399 C C . THR A 1 556 ? 24.426 -17.826 -22.885 1.00 88.38 556 THR A C 1
ATOM 4401 O O . THR A 1 556 ? 24.569 -17.790 -24.108 1.00 88.38 556 THR A O 1
ATOM 4404 N N . TYR A 1 557 ? 25.439 -17.685 -22.034 1.00 83.56 557 TYR A N 1
ATOM 4405 C CA . TYR A 1 557 ? 26.836 -17.630 -22.449 1.00 83.56 557 TYR A CA 1
ATOM 4406 C C . TYR A 1 557 ? 27.452 -19.031 -22.377 1.00 83.56 557 TYR A C 1
ATOM 4408 O O . TYR A 1 557 ? 26.960 -19.897 -21.655 1.00 83.56 557 TYR A O 1
ATOM 4416 N N . ALA A 1 558 ? 28.482 -19.281 -23.184 1.00 78.69 558 ALA A N 1
ATOM 4417 C CA . ALA A 1 558 ? 29.159 -20.577 -23.198 1.00 78.69 558 ALA A CA 1
ATOM 4418 C C . ALA A 1 558 ? 30.145 -20.750 -22.028 1.00 78.69 558 ALA A C 1
ATOM 4420 O O . ALA A 1 558 ? 30.579 -21.877 -21.782 1.00 78.69 558 ALA A O 1
ATOM 4421 N N . ASP A 1 559 ? 30.533 -19.651 -21.376 1.00 67.25 559 ASP A N 1
ATOM 4422 C CA . ASP A 1 559 ? 31.501 -19.577 -20.278 1.00 67.25 559 ASP A CA 1
ATOM 4423 C C . ASP A 1 559 ? 30.868 -19.502 -18.883 1.00 67.25 559 ASP A C 1
ATOM 4425 O O . ASP A 1 559 ? 29.755 -18.943 -18.739 1.00 67.25 559 ASP A O 1
#